Protein AF-0000000079481012 (afdb_homodimer)

Secondary structure (DSSP, 8-state):
---HHHHHHHHHHHHHHHHHHHHHHHTS-SS---TT-HHHHHHHHHH-S---SSS-HHHHHHHHHHH--TT--EEEES-TT-SHHHHHHHTT---EEEEES-HHHHHHHHHH-TTSEEEE--GGG-TT-TTT--EEEEEEESTGGGGGTT-S-SSS--HHHHHHHHHHHHHHHHHEEEEEEEEEEESS-HHHHHHHH--TT--EEEEEEEES-B--EEEEEEEEPP-/---HHHHHHHHHHHHHHHHHHHHHHHTS-SS---TT-HHHHHHHHHH-S---SSS-HHHHHHHHHHH--TT--EEEES-TT-SHHHHHHHTT---EEEEES-HHHHHHHHHH-TTSEEEE--GGG-TT-TTT--EEEEEEESTGGGGGTT-S-SSS--HHHHHHHHHHHHHHHHHEEEEEEEEEEESS-HHHHHHHH--TT--EEEEEEEES-B--EEEEEEEEPP-

pLDDT: mean 77.22, std 23.68, range [18.91, 98.88]

InterPro domains:
  IPR025714 Methyltransferase domain [PF13847] (70-188)
  IPR029063 S-adenosyl-L-methionine-dependent methyltransferase superfamily [G3DSA:3.40.50.150] (32-226)
  IPR029063 S-adenosyl-L-methionine-dependent methyltransferase superfamily [SSF53335] (35-202)
  IPR051419 Lysine/N-terminal Methyltransferase Superfamily [PTHR12176] (33-221)

Structure (mmCIF, N/CA/C/O backbone):
data_AF-0000000079481012-model_v1
#
loop_
_entity.id
_entity.type
_entity.pdbx_description
1 polymer 'Methyltransferase domain-containing protein'
#
loop_
_atom_site.group_PDB
_atom_site.id
_atom_site.type_symbol
_atom_site.label_atom_id
_atom_site.label_alt_id
_atom_site.label_comp_id
_atom_site.label_asym_id
_atom_site.label_entity_id
_atom_site.label_seq_id
_atom_site.pdbx_PDB_ins_code
_atom_site.Cartn_x
_atom_site.Cartn_y
_atom_site.Cartn_z
_atom_site.occupancy
_atom_site.B_iso_or_equiv
_atom_site.auth_seq_id
_atom_site.auth_comp_id
_atom_site.auth_asym_id
_atom_site.auth_atom_id
_atom_site.pdbx_PDB_model_num
ATOM 1 N N . MET A 1 1 ? -13.227 -2.027 16.203 1 18.91 1 MET A N 1
ATOM 2 C CA . MET A 1 1 ? -13.031 -3.391 15.719 1 18.91 1 MET A CA 1
ATOM 3 C C . MET A 1 1 ? -13.102 -3.438 14.195 1 18.91 1 MET A C 1
ATOM 5 O O . MET A 1 1 ? -14.164 -3.211 13.609 1 18.91 1 MET A O 1
ATOM 9 N N . LEU A 1 2 ? -12.016 -2.988 13.5 1 26.09 2 LEU A N 1
ATOM 10 C CA . LEU A 1 2 ? -12 -2.842 12.055 1 26.09 2 LEU A CA 1
ATOM 11 C C . LEU A 1 2 ? -12.438 -4.133 11.367 1 26.09 2 LEU A C 1
ATOM 13 O O . LEU A 1 2 ? -11.797 -5.176 11.539 1 26.09 2 LEU A O 1
ATOM 17 N N . THR A 1 3 ? -13.773 -4.211 11.094 1 27.28 3 THR A N 1
ATOM 18 C CA . THR A 1 3 ? -14.414 -5.43 10.609 1 27.28 3 THR A CA 1
ATOM 19 C C . THR A 1 3 ? -13.844 -5.84 9.258 1 27.28 3 THR A C 1
ATOM 21 O O . THR A 1 3 ? -13.188 -5.039 8.586 1 27.28 3 THR A O 1
ATOM 24 N N . ALA A 1 4 ? -14.023 -7.125 8.898 1 27.42 4 ALA A N 1
ATOM 25 C CA . ALA A 1 4 ? -13.633 -7.797 7.664 1 27.42 4 ALA A CA 1
ATOM 26 C C . ALA A 1 4 ? -14.078 -7 6.441 1 27.42 4 ALA A C 1
ATOM 28 O O . ALA A 1 4 ? -13.336 -6.879 5.465 1 27.42 4 ALA A O 1
ATOM 29 N N . ALA A 1 5 ? -15.203 -6.391 6.555 1 30.66 5 ALA A N 1
ATOM 30 C CA . ALA A 1 5 ? -15.812 -5.594 5.492 1 30.66 5 ALA A CA 1
ATOM 31 C C . ALA A 1 5 ? -15.023 -4.305 5.258 1 30.66 5 ALA A C 1
ATOM 33 O O . ALA A 1 5 ? -14.797 -3.908 4.109 1 30.66 5 ALA A O 1
ATOM 34 N N . THR A 1 6 ? -14.57 -3.678 6.395 1 31.38 6 THR A N 1
ATOM 35 C CA . THR A 1 6 ? -13.797 -2.447 6.273 1 31.38 6 THR A CA 1
ATOM 36 C C . THR A 1 6 ? -12.422 -2.73 5.676 1 31.38 6 THR A C 1
ATOM 38 O O . THR A 1 6 ? -11.898 -1.925 4.902 1 31.38 6 THR A O 1
ATOM 41 N N . LEU A 1 7 ? -11.906 -3.953 5.848 1 30.2 7 LEU A N 1
ATOM 42 C CA . LEU A 1 7 ? -10.617 -4.352 5.293 1 30.2 7 LEU A CA 1
ATOM 43 C C . LEU A 1 7 ? -10.742 -4.688 3.809 1 30.2 7 LEU A C 1
ATOM 45 O O . LEU A 1 7 ? -9.867 -4.34 3.014 1 30.2 7 LEU A O 1
ATOM 49 N N . TYR A 1 8 ? -11.82 -5.348 3.416 1 32.09 8 TYR A N 1
ATOM 50 C CA . TYR A 1 8 ? -12.148 -5.625 2.021 1 32.09 8 TYR A CA 1
ATOM 51 C C . TYR A 1 8 ? -12.469 -4.336 1.271 1 32.09 8 TYR A C 1
ATOM 53 O O . TYR A 1 8 ? -12.008 -4.137 0.146 1 32.09 8 TYR A O 1
ATOM 61 N N . GLU A 1 9 ? -13.273 -3.449 1.842 1 33.16 9 GLU A N 1
ATOM 62 C CA . GLU A 1 9 ? -13.523 -2.137 1.255 1 33.16 9 GLU A CA 1
ATOM 63 C C . GLU A 1 9 ? -12.234 -1.315 1.173 1 33.16 9 GLU A C 1
ATOM 65 O O . GLU A 1 9 ? -12 -0.622 0.182 1 33.16 9 GLU A O 1
ATOM 70 N N . ALA A 1 10 ? -11.352 -1.478 2.156 1 32.38 10 ALA A N 1
ATOM 71 C CA . ALA A 1 10 ? -10.039 -0.829 2.107 1 32.38 10 ALA A CA 1
ATOM 72 C C . ALA A 1 10 ? -9.141 -1.49 1.068 1 32.38 10 ALA A C 1
ATOM 74 O O . ALA A 1 10 ? -8.375 -0.812 0.38 1 32.38 10 ALA A O 1
ATOM 75 N N . HIS A 1 11 ? -9.273 -2.764 0.851 1 35.66 11 HIS A N 1
ATOM 76 C CA . HIS A 1 11 ? -8.625 -3.518 -0.218 1 35.66 11 HIS A CA 1
ATOM 77 C C . HIS A 1 11 ? -9.195 -3.133 -1.582 1 35.66 11 HIS A C 1
ATOM 79 O O . HIS A 1 11 ? -8.438 -2.934 -2.535 1 35.66 11 HIS A O 1
ATOM 85 N N . LEU A 1 12 ? -10.453 -3.223 -1.725 1 36.22 12 LEU A N 1
ATOM 86 C CA . LEU A 1 12 ? -11.133 -2.758 -2.932 1 36.22 12 LEU A CA 1
ATOM 87 C C . LEU A 1 12 ? -10.938 -1.258 -3.119 1 36.22 12 LEU A C 1
ATOM 89 O O . LEU A 1 12 ? -10.766 -0.786 -4.246 1 36.22 12 LEU A O 1
ATOM 93 N N . ILE A 1 13 ? -11.125 -0.452 -2.051 1 35 13 ILE A N 1
ATOM 94 C CA . ILE A 1 13 ? -10.805 0.97 -2.104 1 35 13 ILE A CA 1
ATOM 95 C C . ILE A 1 13 ? -9.312 1.156 -2.342 1 35 13 ILE A C 1
ATOM 97 O O . ILE A 1 13 ? -8.898 2.014 -3.131 1 35 13 ILE A O 1
ATOM 101 N N . PHE A 1 14 ? -8.461 0.339 -1.736 1 32.94 14 PHE A N 1
ATOM 102 C CA . PHE A 1 14 ? -7.062 0.333 -2.139 1 32.94 14 PHE A CA 1
ATOM 103 C C . PHE A 1 14 ? -6.914 -0.161 -3.574 1 32.94 14 PHE A C 1
ATOM 105 O O . PHE A 1 14 ? -6.105 0.369 -4.336 1 32.94 14 PHE A O 1
ATOM 112 N N . TYR A 1 15 ? -7.645 -1.199 -3.924 1 35.25 15 TYR A N 1
ATOM 113 C CA . TYR A 1 15 ? -7.75 -1.538 -5.34 1 35.25 15 TYR A CA 1
ATOM 114 C C . TYR A 1 15 ? -8.453 -0.429 -6.117 1 35.25 15 TYR A C 1
ATOM 116 O O . TYR A 1 15 ? -8.008 -0.047 -7.203 1 35.25 15 TYR A O 1
ATOM 124 N N . SER A 1 16 ? -9.711 -0.132 -5.742 1 33 16 SER A N 1
ATOM 125 C CA . SER A 1 16 ? -10.406 1.004 -6.336 1 33 16 SER A CA 1
ATOM 126 C C . SER A 1 16 ? -9.711 2.318 -6.004 1 33 16 SER A C 1
ATOM 128 O O . SER A 1 16 ? -9.516 3.164 -6.879 1 33 16 SER A O 1
ATOM 130 N N . ASP A 1 17 ? -9.508 2.672 -4.715 1 33.47 17 ASP A N 1
ATOM 131 C CA . ASP A 1 17 ? -8.789 3.869 -4.293 1 33.47 17 ASP A CA 1
ATOM 132 C C . ASP A 1 17 ? -7.32 3.799 -4.707 1 33.47 17 ASP A C 1
ATOM 134 O O . ASP A 1 17 ? -6.719 4.82 -5.047 1 33.47 17 ASP A O 1
ATOM 138 N N . ARG A 1 18 ? -6.676 2.662 -4.754 1 32.84 18 ARG A N 1
ATOM 139 C CA . ARG A 1 18 ? -5.434 2.512 -5.508 1 32.84 18 ARG A CA 1
ATOM 140 C C . ARG A 1 18 ? -5.676 2.68 -7.004 1 32.84 18 ARG A C 1
ATOM 142 O O . ARG A 1 18 ? -4.867 3.295 -7.703 1 32.84 18 ARG A O 1
ATOM 149 N N . THR A 1 19 ? -6.695 2.047 -7.453 1 32.88 19 THR A N 1
ATOM 150 C CA . THR A 1 19 ? -7.098 2.379 -8.82 1 32.88 19 THR A CA 1
ATOM 151 C C . THR A 1 19 ? -7.488 3.85 -8.922 1 32.88 19 THR A C 1
ATOM 153 O O . THR A 1 19 ? -7.129 4.527 -9.883 1 32.88 19 THR A O 1
ATOM 156 N N . GLU A 1 20 ? -8.375 4.312 -8.148 1 32.5 20 GLU A N 1
ATOM 157 C CA . GLU A 1 20 ? -8.672 5.738 -8.141 1 32.5 20 GLU A CA 1
ATOM 158 C C . GLU A 1 20 ? -7.469 6.551 -7.676 1 32.5 20 GLU A C 1
ATOM 160 O O . GLU A 1 20 ? -7.156 7.598 -8.258 1 32.5 20 GLU A O 1
ATOM 165 N N . THR A 1 21 ? -6.879 6.27 -6.605 1 32.31 21 THR A N 1
ATOM 166 C CA . THR A 1 21 ? -5.668 6.988 -6.223 1 32.31 21 THR A CA 1
ATOM 167 C C . THR A 1 21 ? -4.535 6.699 -7.203 1 32.31 21 THR A C 1
ATOM 169 O O . THR A 1 21 ? -3.811 7.609 -7.609 1 32.31 21 THR A O 1
ATOM 172 N N . MET A 1 22 ? -4.352 5.504 -7.629 1 30.91 22 MET A N 1
ATOM 173 C CA . MET A 1 22 ? -3.387 5.227 -8.688 1 30.91 22 MET A CA 1
ATOM 174 C C . MET A 1 22 ? -3.859 5.797 -10.016 1 30.91 22 MET A C 1
ATOM 176 O O . MET A 1 22 ? -3.049 6.273 -10.812 1 30.91 22 MET A O 1
ATOM 180 N N . GLU A 1 23 ? -5.082 5.609 -10.422 1 32.38 23 GLU A N 1
ATOM 181 C CA . GLU A 1 23 ? -5.617 6.285 -11.602 1 32.38 23 GLU A CA 1
ATOM 182 C C . GLU A 1 23 ? -5.477 7.797 -11.477 1 32.38 23 GLU A C 1
ATOM 184 O O . GLU A 1 23 ? -5.164 8.477 -12.453 1 32.38 23 GLU A O 1
ATOM 189 N N . ARG A 1 24 ? -5.918 8.367 -10.477 1 32 24 ARG A N 1
ATOM 190 C CA . ARG A 1 24 ? -5.836 9.82 -10.352 1 32 24 ARG A CA 1
ATOM 191 C C . ARG A 1 24 ? -4.387 10.289 -10.375 1 32 24 ARG A C 1
ATOM 193 O O . ARG A 1 24 ? -4.105 11.422 -10.773 1 32 24 ARG A O 1
ATOM 200 N N . LEU A 1 25 ? -3.553 9.484 -9.797 1 32.09 25 LEU A N 1
ATOM 201 C CA . LEU A 1 25 ? -2.184 9.969 -9.961 1 32.09 25 LEU A CA 1
ATOM 202 C C . LEU A 1 25 ? -1.673 9.703 -11.367 1 32.09 25 LEU A C 1
ATOM 204 O O . LEU A 1 25 ? -0.804 10.422 -11.867 1 32.09 25 LEU A O 1
ATOM 208 N N . SER A 1 26 ? -2.061 8.484 -11.984 1 30.61 26 SER A N 1
ATOM 209 C CA . SER A 1 26 ? -1.574 8.242 -13.336 1 30.61 26 SER A CA 1
ATOM 210 C C . SER A 1 26 ? -2.221 9.195 -14.336 1 30.61 26 SER A C 1
ATOM 212 O O . SER A 1 26 ? -1.903 9.164 -15.523 1 30.61 26 SER A O 1
ATOM 214 N N . THR A 1 27 ? -3.336 9.578 -14.07 1 30.16 27 THR A N 1
ATOM 215 C CA . THR A 1 27 ? -3.859 10.398 -15.156 1 30.16 27 THR A CA 1
ATOM 216 C C . THR A 1 27 ? -2.877 11.508 -15.516 1 30.16 27 THR A C 1
ATOM 218 O O . THR A 1 27 ? -3.139 12.305 -16.422 1 30.16 27 THR A O 1
ATOM 221 N N . LEU A 1 28 ? -2.129 11.977 -14.57 1 29.55 28 LEU A N 1
ATOM 222 C CA . LEU A 1 28 ? -1.438 13.07 -15.234 1 29.55 28 LEU A CA 1
ATOM 223 C C . LEU A 1 28 ? -0.423 12.547 -16.234 1 29.55 28 LEU A C 1
ATOM 225 O O . LEU A 1 28 ? 0.259 11.555 -15.984 1 29.55 28 LEU A O 1
ATOM 229 N N . PRO A 1 29 ? -0.413 12.828 -17.516 1 29.55 29 PRO A N 1
ATOM 230 C CA . PRO A 1 29 ? 0.528 12.555 -18.609 1 29.55 29 PRO A CA 1
ATOM 231 C C . PRO A 1 29 ? 1.938 12.25 -18.109 1 29.55 29 PRO A C 1
ATOM 233 O O . PRO A 1 29 ? 2.258 12.523 -16.953 1 29.55 29 PRO A O 1
ATOM 236 N N . GLY A 1 30 ? 3.066 11.875 -19.141 1 33.03 30 GLY A N 1
ATOM 237 C CA . GLY A 1 30 ? 4.496 11.688 -19.344 1 33.03 30 GLY A CA 1
ATOM 238 C C . GLY A 1 30 ? 5.348 12.43 -18.328 1 33.03 30 GLY A C 1
ATOM 239 O O . GLY A 1 30 ? 6.574 12.43 -18.438 1 33.03 30 GLY A O 1
ATOM 240 N N . HIS A 1 31 ? 5.059 13.602 -17.922 1 33.72 31 HIS A N 1
ATOM 241 C CA . HIS A 1 31 ? 6.023 14.523 -17.328 1 33.72 31 HIS A CA 1
ATOM 242 C C . HIS A 1 31 ? 6.477 14.039 -15.961 1 33.72 31 HIS A C 1
ATOM 244 O O . HIS A 1 31 ? 5.707 13.398 -15.242 1 33.72 31 HIS A O 1
ATOM 250 N N . ASN A 1 32 ? 7.816 13.859 -15.75 1 36.75 32 ASN A N 1
ATOM 251 C CA . ASN A 1 32 ? 8.57 13.852 -14.5 1 36.75 32 ASN A CA 1
ATOM 252 C C . ASN A 1 32 ? 7.762 14.469 -13.359 1 36.75 32 ASN A C 1
ATOM 254 O O . ASN A 1 32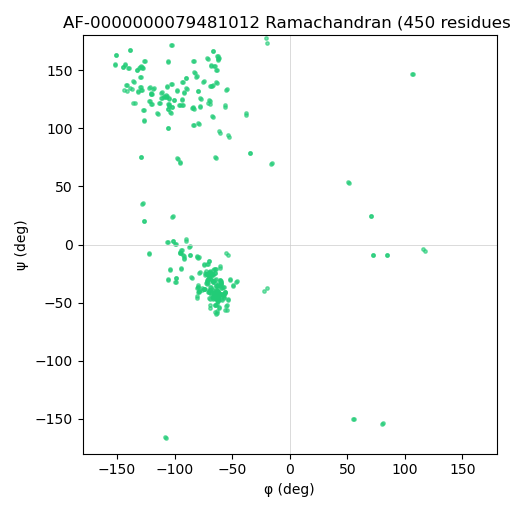 ? 7.465 15.664 -13.375 1 36.75 32 ASN A O 1
ATOM 258 N N . CYS A 1 33 ? 6.801 13.891 -12.93 1 42.78 33 CYS A N 1
ATOM 259 C CA . CYS A 1 33 ? 6 14.414 -11.836 1 42.78 33 CYS A CA 1
ATOM 260 C C . CYS A 1 33 ? 6.875 15.156 -10.828 1 42.78 33 CYS A C 1
ATOM 262 O O . CYS A 1 33 ? 7.695 14.547 -10.148 1 42.78 33 CYS A O 1
ATOM 264 N N . ASP A 1 34 ? 7.238 16.391 -11.18 1 48.41 34 ASP A N 1
ATOM 265 C CA . ASP A 1 34 ? 7.934 17.297 -10.273 1 48.41 34 ASP A CA 1
ATOM 266 C C . ASP A 1 34 ? 7.047 17.672 -9.086 1 48.41 34 ASP A C 1
ATOM 268 O O . ASP A 1 34 ? 6.473 18.766 -9.047 1 48.41 34 ASP A O 1
ATOM 2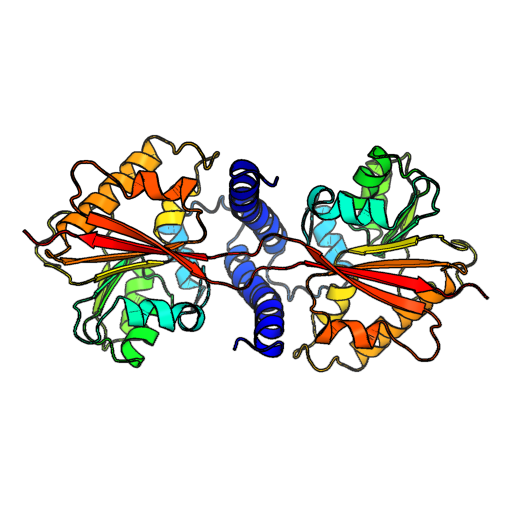72 N N . TYR A 1 35 ? 6.832 16.875 -8.148 1 50.09 35 TYR A N 1
ATOM 273 C CA . TYR A 1 35 ? 5.984 17.047 -6.973 1 50.09 35 TYR A CA 1
ATOM 274 C C . TYR A 1 35 ? 6.371 18.297 -6.203 1 50.09 35 TYR A C 1
ATOM 276 O O . TYR A 1 35 ? 5.617 18.766 -5.344 1 50.09 35 TYR A O 1
ATOM 284 N N . LEU A 1 36 ? 7.465 18.906 -6.617 1 50.53 36 LEU A N 1
ATOM 285 C CA . LEU A 1 36 ? 7.875 20.109 -5.91 1 50.53 36 LEU A CA 1
ATOM 286 C C . LEU A 1 36 ? 7.355 21.359 -6.621 1 50.53 36 LEU A C 1
ATOM 288 O O . LEU A 1 36 ? 7.426 22.469 -6.078 1 50.53 36 LEU A O 1
ATOM 292 N N . SER A 1 37 ? 6.793 20.938 -7.816 1 58.12 37 SER A N 1
ATOM 293 C CA . SER A 1 37 ? 6.383 22.062 -8.648 1 58.12 37 SER A CA 1
ATOM 294 C C . SER A 1 37 ? 4.93 22.438 -8.383 1 58.12 37 SER A C 1
ATOM 296 O O . SER A 1 37 ? 4.055 21.578 -8.336 1 58.12 37 SER A O 1
ATOM 298 N N . LYS A 1 38 ? 4.66 23.859 -8.141 1 69.56 38 LYS A N 1
ATOM 299 C CA . LYS A 1 38 ? 3.303 24.375 -8.047 1 69.56 38 LYS A CA 1
ATOM 300 C C . LYS A 1 38 ? 2.496 24.047 -9.297 1 69.56 38 LYS A C 1
ATOM 302 O O . LYS A 1 38 ? 1.312 23.719 -9.211 1 69.56 38 LYS A O 1
ATOM 307 N N . GLY A 1 39 ? 3.203 24.203 -10.43 1 54.97 39 GLY A N 1
ATOM 308 C CA . GLY A 1 39 ? 2.541 23.891 -11.688 1 54.97 39 GLY A CA 1
ATOM 309 C C . GLY A 1 39 ? 1.983 22.469 -11.727 1 54.97 39 GLY A C 1
ATOM 310 O O . GLY A 1 39 ? 0.867 22.266 -12.203 1 54.97 39 GLY A O 1
ATOM 311 N N . TYR A 1 40 ? 2.779 21.594 -11.195 1 55.28 40 TYR A N 1
ATOM 312 C CA . TYR A 1 40 ? 2.32 20.219 -11.133 1 55.28 40 TYR A CA 1
ATOM 313 C C . TYR A 1 40 ? 1.032 20.109 -10.328 1 55.28 40 TYR A C 1
ATOM 315 O O . TYR A 1 40 ? 0.061 19.484 -10.781 1 55.28 40 TYR A O 1
ATOM 323 N N . TRP A 1 41 ? 0.971 20.688 -9.234 1 58.38 41 TRP A N 1
ATOM 324 C CA . TRP A 1 41 ? -0.189 20.562 -8.359 1 58.38 41 TRP A CA 1
ATOM 325 C C . TRP A 1 41 ? -1.392 21.297 -8.938 1 58.38 41 TRP A C 1
ATOM 327 O O . TRP A 1 41 ? -2.521 20.812 -8.859 1 58.38 41 TRP A O 1
ATOM 337 N N . ASN A 1 42 ? -1.254 22.438 -9.484 1 62 42 ASN A N 1
ATOM 338 C CA . ASN A 1 42 ? -2.346 23.141 -10.141 1 62 42 ASN A CA 1
ATOM 339 C C . ASN A 1 42 ? -3.014 22.281 -11.203 1 62 42 ASN A C 1
ATOM 341 O O . ASN A 1 42 ? -4.242 22.188 -11.258 1 62 42 ASN A O 1
ATOM 345 N N . LEU A 1 43 ? -2.189 21.703 -11.984 1 52.91 43 LEU A N 1
ATOM 346 C CA . LEU A 1 43 ? -2.721 20.859 -13.039 1 52.91 43 LEU A CA 1
ATOM 347 C C . LEU A 1 43 ? -3.484 19.672 -12.453 1 52.91 43 LEU A C 1
ATOM 349 O O . LEU A 1 43 ? -4.551 19.297 -12.953 1 52.91 43 LEU A O 1
ATOM 353 N N . ARG A 1 44 ? -2.943 19.141 -11.5 1 53.5 44 ARG A N 1
ATOM 354 C CA . ARG A 1 44 ? -3.598 18.016 -10.852 1 53.5 44 ARG A CA 1
ATOM 355 C C . ARG A 1 44 ? -4.949 18.422 -10.273 1 53.5 44 ARG A C 1
ATOM 357 O O . ARG A 1 44 ? -5.934 17.688 -10.422 1 53.5 44 ARG A O 1
ATOM 364 N N . TYR A 1 45 ? -5.027 19.516 -9.656 1 57.62 45 TYR A N 1
ATOM 365 C CA . TYR A 1 45 ? -6.23 19.938 -8.945 1 57.62 45 TYR A CA 1
ATOM 366 C C . TYR A 1 45 ? -7.312 20.359 -9.922 1 57.62 45 TYR A C 1
ATOM 368 O O . TYR A 1 45 ? -8.5 20.344 -9.594 1 57.62 45 TYR A O 1
ATOM 376 N N . ILE A 1 46 ? -6.934 20.75 -11.07 1 50.81 46 ILE A N 1
ATOM 377 C CA . ILE A 1 46 ? -7.922 21.078 -12.094 1 50.81 46 ILE A CA 1
ATOM 378 C C . ILE A 1 46 ? -8.719 19.828 -12.469 1 50.81 46 ILE A C 1
ATOM 380 O O . ILE A 1 46 ? -9.93 19.891 -12.664 1 50.81 46 ILE A O 1
ATOM 384 N N . SER A 1 47 ? -8.086 18.797 -12.344 1 52.53 47 SER A N 1
ATOM 385 C CA . SER A 1 47 ? -8.711 17.594 -12.898 1 52.53 47 SER A CA 1
ATOM 386 C C . SER A 1 47 ? -9.258 16.703 -11.789 1 52.53 47 SER A C 1
ATOM 388 O O . SER A 1 47 ? -10.203 15.945 -12 1 52.53 47 SER A O 1
ATOM 390 N N . GLU A 1 48 ? -8.609 16.766 -10.688 1 47.16 48 GLU A N 1
ATOM 391 C CA . GLU A 1 48 ? -8.953 15.844 -9.609 1 47.16 48 GLU A CA 1
ATOM 392 C C . GLU A 1 48 ? -9.742 16.562 -8.516 1 47.16 48 GLU A C 1
ATOM 394 O O . GLU A 1 48 ? -9.312 17.594 -8.016 1 47.16 48 GLU A O 1
ATOM 399 N N . ASP A 1 49 ? -10.906 16.016 -8.211 1 50.84 49 ASP A N 1
ATOM 400 C CA . ASP A 1 49 ? -11.758 16.672 -7.223 1 50.84 49 ASP A CA 1
ATOM 401 C C . ASP A 1 49 ? -11.305 16.344 -5.801 1 50.84 49 ASP A C 1
ATOM 403 O O . ASP A 1 49 ? -11.336 17.203 -4.922 1 50.84 49 ASP A O 1
ATOM 407 N N . ASN A 1 50 ? -11.016 15.133 -5.566 1 48.38 50 ASN A N 1
ATOM 408 C CA . ASN A 1 50 ? -10.625 14.703 -4.227 1 48.38 50 ASN A CA 1
ATOM 409 C C . ASN A 1 50 ? -9.461 13.711 -4.277 1 48.38 50 ASN A C 1
ATOM 411 O O . ASN A 1 50 ? -9.383 12.891 -5.191 1 48.38 50 ASN A O 1
ATOM 415 N N . PHE A 1 51 ? -8.57 13.977 -3.424 1 47.53 51 PHE A N 1
ATOM 416 C CA . PHE A 1 51 ? -7.445 13.047 -3.35 1 47.53 51 PHE A CA 1
ATOM 417 C C . PHE A 1 51 ? -6.977 12.875 -1.91 1 47.53 51 PHE A C 1
ATOM 419 O O . PHE A 1 51 ? -6.934 13.844 -1.146 1 47.53 51 PHE A O 1
ATOM 426 N N . GLU A 1 52 ? -6.75 11.609 -1.387 1 43.56 52 GLU A N 1
ATOM 427 C CA . GLU A 1 52 ? -6.16 11.305 -0.087 1 43.56 52 GLU A CA 1
ATOM 428 C C . GLU A 1 52 ? -4.824 10.578 -0.242 1 43.56 52 GLU A C 1
ATOM 430 O O . GLU A 1 52 ? -4.762 9.516 -0.856 1 43.56 52 GLU A O 1
ATOM 435 N N . TRP A 1 53 ? -3.766 11.148 0.111 1 43.5 53 TRP A N 1
ATOM 436 C CA . TRP A 1 53 ? -2.434 10.555 0.084 1 43.5 53 TRP A CA 1
ATOM 437 C C . TRP A 1 53 ? -2.355 9.352 1.016 1 43.5 53 TRP A C 1
ATOM 439 O O . TRP A 1 53 ? -1.7 8.359 0.699 1 43.5 53 TRP A O 1
ATOM 449 N N . CYS A 1 54 ? -2.943 9.586 2.271 1 52.56 54 CYS A N 1
ATOM 450 C CA . CYS A 1 54 ? -2.969 8.555 3.309 1 52.56 54 CYS A CA 1
ATOM 451 C C . CYS A 1 54 ? -4.379 8.008 3.5 1 52.56 54 CYS A C 1
ATOM 453 O O . CYS A 1 54 ? -5.23 8.148 2.619 1 52.56 54 CYS A O 1
ATOM 455 N N . LYS A 1 55 ? -4.488 7.355 4.551 1 58.88 55 LYS A N 1
ATOM 456 C CA . LYS A 1 55 ? -5.828 6.918 4.938 1 58.88 55 LYS A CA 1
ATOM 457 C C . LYS A 1 55 ? -6.734 8.109 5.234 1 58.88 55 LYS A C 1
ATOM 459 O O . LYS A 1 55 ? -6.25 9.211 5.492 1 58.88 55 LYS A O 1
ATOM 464 N N . GLY A 1 56 ? -7.891 7.871 4.988 1 68.19 56 GLY A N 1
ATOM 465 C CA . GLY A 1 56 ? -8.867 8.898 5.324 1 68.19 56 GLY A CA 1
ATOM 466 C C . GLY A 1 56 ? -8.914 9.219 6.805 1 68.19 56 GLY A C 1
ATOM 467 O O . GLY A 1 56 ? -8.375 8.469 7.625 1 68.19 56 GLY A O 1
ATOM 468 N N . TYR A 1 57 ? -9.477 10.406 7.102 1 79.06 57 TYR A N 1
ATOM 469 C CA . TYR A 1 57 ? -9.609 10.977 8.438 1 79.06 57 TYR A CA 1
ATOM 470 C C . TYR A 1 57 ? -10.125 9.938 9.422 1 79.06 57 TYR A C 1
ATOM 472 O O . TYR A 1 57 ? -9.664 9.867 10.562 1 79.06 57 TYR A O 1
ATOM 480 N N . GLN A 1 58 ? -10.93 9.031 8.906 1 76.81 58 GLN A N 1
ATOM 481 C CA . GLN A 1 58 ? -11.578 8.086 9.812 1 76.81 58 GLN A CA 1
ATOM 482 C C . GLN A 1 58 ? -10.562 7.102 10.391 1 76.81 58 GLN A C 1
ATOM 484 O O . GLN A 1 58 ? -10.727 6.629 11.516 1 76.81 58 GLN A O 1
ATOM 489 N N . GLU A 1 59 ? -9.5 6.926 9.68 1 72.88 59 GLU A N 1
ATOM 490 C CA . GLU A 1 59 ? -8.531 5.93 10.109 1 72.88 59 GLU A CA 1
ATOM 491 C C . GLU A 1 59 ? -7.676 6.453 11.258 1 72.88 59 GLU A C 1
ATOM 493 O O . GLU A 1 59 ? -7.164 5.672 12.062 1 72.88 59 GLU A O 1
ATOM 498 N N . PHE A 1 60 ? -7.559 7.746 11.375 1 79.5 60 PHE A N 1
ATOM 499 C CA . PHE A 1 60 ? -6.727 8.25 12.461 1 79.5 60 PHE A CA 1
ATOM 500 C C . PHE A 1 60 ? -7.5 9.258 13.312 1 79.5 60 PHE A C 1
ATOM 502 O O . PHE A 1 60 ? -6.898 10.055 14.039 1 79.5 60 PHE A O 1
ATOM 509 N N . LYS A 1 61 ? -8.805 9.242 13.25 1 90 61 LYS A N 1
ATOM 510 C CA . LYS A 1 61 ? -9.656 10.109 14.055 1 90 61 LYS A CA 1
ATOM 511 C C . LYS A 1 61 ? -9.383 9.922 15.547 1 90 61 LYS A C 1
ATOM 513 O O . LYS A 1 61 ? -9.258 10.898 16.281 1 90 61 LYS A O 1
ATOM 518 N N . PRO A 1 62 ? -9.234 8.703 15.992 1 90.44 62 PRO A N 1
ATOM 519 C CA . PRO A 1 62 ? -8.961 8.547 17.422 1 90.44 62 PRO A CA 1
ATOM 520 C C . PRO A 1 62 ? -7.684 9.25 17.859 1 90.44 62 PRO A C 1
ATOM 522 O O . PRO A 1 62 ? -7.613 9.773 18.984 1 90.44 62 PRO A O 1
ATOM 525 N N . LEU A 1 63 ? -6.742 9.273 17 1 91.56 63 LEU A N 1
ATOM 526 C CA . LEU A 1 63 ? -5.488 9.945 17.312 1 91.56 63 LEU A CA 1
ATOM 527 C C . LEU A 1 63 ? -5.652 11.461 17.266 1 91.56 63 LEU A C 1
ATOM 529 O O . LEU A 1 63 ? -5.129 12.172 18.125 1 91.56 63 LEU A O 1
ATOM 533 N N . ILE A 1 64 ? -6.426 11.938 16.312 1 94.69 64 ILE A N 1
ATOM 534 C CA . ILE A 1 64 ? -6.699 13.367 16.234 1 94.69 64 ILE A CA 1
ATOM 535 C C . ILE A 1 64 ? -7.43 13.828 17.5 1 94.69 64 ILE A C 1
ATOM 537 O O . ILE A 1 64 ? -7.055 14.828 18.109 1 94.69 64 ILE A O 1
ATOM 541 N N . THR A 1 65 ? -8.398 13.094 17.906 1 95 65 THR A N 1
ATOM 542 C CA . THR A 1 65 ? -9.219 13.5 19.031 1 95 65 THR A CA 1
ATOM 543 C C . THR A 1 65 ? -8.422 13.43 20.328 1 95 65 THR A C 1
ATOM 545 O O . THR A 1 65 ? -8.742 14.125 21.297 1 95 65 THR A O 1
ATOM 548 N N . LYS A 1 66 ? -7.434 12.625 20.312 1 94.94 66 LYS A N 1
ATOM 549 C CA . LYS A 1 66 ? -6.559 12.508 21.484 1 94.94 66 LYS A CA 1
ATOM 550 C C . LYS A 1 66 ? -5.691 13.75 21.656 1 94.94 66 LYS A C 1
ATOM 552 O O . LYS A 1 66 ? -5.391 14.156 22.781 1 94.94 66 LYS A O 1
ATOM 557 N N . TYR A 1 67 ? -5.328 14.469 20.516 1 95.69 67 TYR A N 1
ATOM 558 C CA . TYR A 1 67 ? -4.285 15.484 20.625 1 95.69 67 TYR A CA 1
ATOM 559 C C . TYR A 1 67 ? -4.809 16.844 20.188 1 95.69 67 TYR A C 1
ATOM 561 O O . TYR A 1 67 ? -4.109 17.859 20.312 1 95.69 67 TYR A O 1
ATOM 569 N N . VAL A 1 68 ? -6.043 16.875 19.641 1 97.06 68 VAL A N 1
ATOM 570 C CA . VAL A 1 68 ? -6.629 18.125 19.172 1 97.06 68 VAL A CA 1
ATOM 571 C C . VAL A 1 68 ? -7.949 18.375 19.891 1 97.06 68 VAL A C 1
ATOM 573 O O . VAL A 1 68 ? -8.852 17.531 19.859 1 97.06 68 VAL A O 1
ATOM 576 N N . GLY A 1 69 ? -8.031 19.484 20.516 1 97.25 69 GLY A N 1
ATOM 577 C CA . GLY A 1 69 ? -9.273 19.875 21.156 1 97.25 69 GLY A CA 1
ATOM 578 C C . GLY A 1 69 ? -10.258 20.516 20.203 1 97.25 69 GLY A C 1
ATOM 579 O O . GLY A 1 69 ? -9.852 21.188 19.25 1 97.25 69 GLY A O 1
ATOM 580 N N . LYS A 1 70 ? -11.508 20.484 20.562 1 97.44 70 LYS A N 1
ATOM 581 C CA . LYS A 1 70 ? -12.555 21.016 19.703 1 97.44 70 LYS A CA 1
ATOM 582 C C . LYS A 1 70 ? -12.461 22.547 19.609 1 97.44 70 LYS A C 1
ATOM 584 O O . LYS A 1 70 ? -12.852 23.141 18.609 1 97.44 70 LYS A O 1
ATOM 589 N N . ASN A 1 71 ? -11.898 23.156 20.625 1 97.56 71 ASN A N 1
ATOM 590 C CA . ASN A 1 71 ? -11.82 24.609 20.656 1 97.56 71 ASN A CA 1
ATOM 591 C C . ASN A 1 71 ? -10.438 25.109 20.234 1 97.56 71 ASN A C 1
ATOM 593 O O . ASN A 1 71 ? -10.18 26.312 20.219 1 97.56 71 ASN A O 1
ATOM 597 N N . ASP A 1 72 ? -9.578 24.203 19.922 1 98.25 72 ASP A N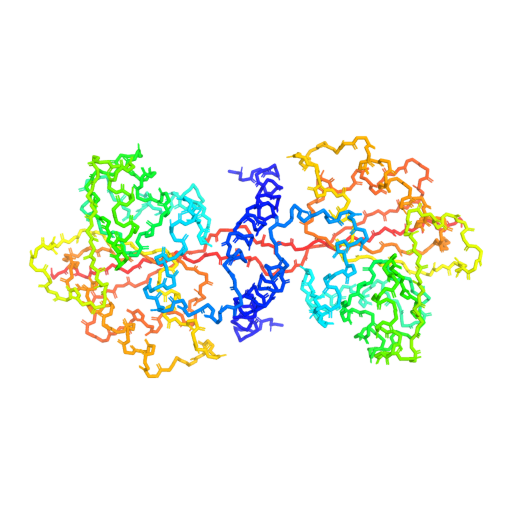 1
ATOM 598 C CA . ASP A 1 72 ? -8.242 24.578 19.484 1 98.25 72 ASP A CA 1
ATOM 599 C C . ASP A 1 72 ? -8.297 25.375 18.172 1 98.25 72 ASP A C 1
ATOM 601 O O . ASP A 1 72 ? -9.133 25.109 17.312 1 98.25 72 ASP A O 1
ATOM 605 N N . ARG A 1 73 ? -7.434 26.422 18.125 1 98.69 73 ARG A N 1
ATOM 606 C CA . ARG A 1 73 ? -7.152 27.047 16.828 1 98.69 73 ARG A CA 1
ATOM 607 C C . ARG A 1 73 ? -6.172 26.203 16.031 1 98.69 73 ARG A C 1
ATOM 609 O O . ARG A 1 73 ? -5.02 26.031 16.422 1 98.69 73 ARG A O 1
ATOM 616 N N . VAL A 1 74 ? -6.633 25.734 14.82 1 98.75 74 VAL A N 1
ATOM 617 C CA . VAL A 1 74 ? -5.898 24.703 14.086 1 98.75 74 VAL A CA 1
ATOM 618 C C . VAL A 1 74 ? -5.465 25.266 12.727 1 98.75 74 VAL A C 1
ATOM 620 O O . VAL A 1 74 ? -6.242 25.938 12.047 1 98.75 74 VAL A O 1
ATOM 623 N N . LEU A 1 75 ? -4.188 25.031 12.359 1 98.81 75 LEU A N 1
ATOM 624 C CA . LEU A 1 75 ? -3.67 25.297 11.023 1 98.81 75 LEU A CA 1
ATOM 625 C C . LEU A 1 75 ? -3.357 24 10.289 1 98.81 75 LEU A C 1
ATOM 627 O O . LEU A 1 75 ? -2.648 23.141 10.82 1 98.81 75 LEU A O 1
ATOM 631 N N . ILE A 1 76 ? -3.906 23.828 9.117 1 98.31 76 ILE A N 1
ATOM 632 C CA . ILE A 1 76 ? -3.584 22.672 8.281 1 98.31 76 ILE A CA 1
ATOM 633 C C . ILE A 1 76 ? -2.686 23.109 7.125 1 98.31 76 ILE A C 1
ATOM 635 O O . ILE A 1 76 ? -3.076 23.938 6.305 1 98.31 76 ILE A O 1
ATOM 639 N N . LEU A 1 77 ? -1.517 22.516 7.055 1 97.56 77 LEU A N 1
ATOM 640 C CA . LEU A 1 77 ? -0.533 22.844 6.023 1 97.56 77 LEU A CA 1
ATOM 641 C C . LEU A 1 77 ? -0.728 21.953 4.797 1 97.56 77 LEU A C 1
ATOM 643 O O . LEU A 1 77 ? -0.985 20.766 4.922 1 97.56 77 LEU A O 1
ATOM 647 N N . GLY A 1 78 ? -0.499 22.594 3.602 1 93.44 78 GLY A N 1
ATOM 648 C CA . GLY A 1 78 ? -0.631 21.797 2.391 1 93.44 78 GLY A CA 1
ATOM 649 C C . GLY A 1 78 ? -1.937 21.031 2.318 1 93.44 78 GLY A C 1
ATOM 650 O O . GLY A 1 78 ? -1.938 19.812 2.098 1 93.44 78 GLY A O 1
ATOM 651 N N . CYS A 1 79 ? -3 21.766 2.475 1 92.12 79 CYS A N 1
ATOM 652 C CA . CYS A 1 79 ? -4.293 21.109 2.639 1 92.12 79 CYS A CA 1
ATOM 653 C C . CYS A 1 79 ? -4.699 20.375 1.363 1 92.12 79 CYS A C 1
ATOM 655 O O . CYS A 1 79 ? -5.438 19.391 1.414 1 92.12 79 CYS A O 1
ATOM 657 N N . GLY A 1 80 ? -4.281 20.906 0.182 1 86.44 80 GLY A N 1
ATOM 658 C CA . GLY A 1 80 ? -4.723 20.297 -1.062 1 86.44 80 GLY A CA 1
ATOM 659 C C . GLY A 1 80 ? -6.234 20.188 -1.171 1 86.44 80 GLY A C 1
ATOM 660 O O . GLY A 1 80 ? -6.961 21.047 -0.688 1 86.44 80 GLY A O 1
ATOM 661 N N . ASN A 1 81 ? -6.605 19.141 -1.918 1 82.56 81 ASN A N 1
ATOM 662 C CA . ASN A 1 81 ? -8.039 18.875 -2.031 1 82.56 81 ASN A CA 1
ATOM 663 C C . ASN A 1 81 ? -8.477 17.734 -1.123 1 82.56 81 ASN A C 1
ATOM 665 O O . ASN A 1 81 ? -9.469 17.062 -1.405 1 82.56 81 ASN A O 1
ATOM 669 N N . SER A 1 82 ? -7.727 17.469 -0.046 1 82.75 82 SER A N 1
ATOM 670 C CA . SER A 1 82 ? -8.062 16.469 0.958 1 82.75 82 SER A CA 1
ATOM 671 C C . SER A 1 82 ? -9.328 16.844 1.716 1 82.75 82 SER A C 1
ATOM 673 O O . SER A 1 82 ? -9.602 18.031 1.927 1 82.75 82 SER A O 1
ATOM 675 N N . SER A 1 83 ? -9.992 15.844 2.219 1 86.88 83 SER A N 1
ATOM 676 C CA . SER A 1 83 ? -11.195 16.094 2.996 1 86.88 83 SER A CA 1
ATOM 677 C C . SER A 1 83 ? -10.875 16.266 4.477 1 86.88 83 SER A C 1
ATOM 679 O O . SER A 1 83 ? -11.773 16.484 5.293 1 86.88 83 SER A O 1
ATOM 681 N N . LEU A 1 84 ? -9.656 16.234 4.836 1 90.25 84 LEU A N 1
ATOM 682 C CA . LEU A 1 84 ? -9.258 16.25 6.238 1 90.25 84 LEU A CA 1
ATOM 683 C C . LEU A 1 84 ? -9.859 17.438 6.965 1 90.25 84 LEU A C 1
ATOM 685 O O . LEU A 1 84 ? -10.578 17.281 7.957 1 90.25 84 LEU A O 1
ATOM 689 N N . GLY A 1 85 ? -9.594 18.641 6.473 1 94.75 85 GLY A N 1
ATOM 690 C CA . GLY A 1 85 ? -10.109 19.844 7.113 1 94.75 85 GLY A CA 1
ATOM 691 C C . GLY A 1 85 ? -11.625 19.859 7.223 1 94.75 85 GLY A C 1
ATOM 692 O O . GLY A 1 85 ? -12.172 20.141 8.289 1 94.75 85 GLY A O 1
ATOM 693 N N . ALA A 1 86 ? -12.258 19.469 6.148 1 93.31 86 ALA A N 1
ATOM 694 C CA . ALA A 1 86 ? -13.719 19.5 6.105 1 93.31 86 ALA A CA 1
ATOM 695 C C . ALA A 1 86 ? -14.32 18.469 7.051 1 93.31 86 ALA A C 1
ATOM 697 O O . ALA A 1 86 ? -15.32 18.734 7.723 1 93.31 86 ALA A O 1
ATOM 698 N N . GLU A 1 87 ? -13.773 17.297 7.094 1 93.56 87 GLU A N 1
ATOM 699 C CA . GLU A 1 87 ? -14.281 16.266 7.98 1 93.56 87 GLU A CA 1
ATOM 700 C C . GLU A 1 87 ? -14.047 16.625 9.445 1 93.56 87 GLU A C 1
ATOM 702 O O . GLU A 1 87 ? -14.906 16.375 10.297 1 93.56 87 GLU A O 1
ATOM 707 N N . MET A 1 88 ? -12.93 17.203 9.734 1 95.62 88 MET A N 1
ATOM 708 C CA . MET A 1 88 ? -12.688 17.688 11.086 1 95.62 88 MET A CA 1
ATOM 709 C C . MET A 1 88 ? -13.703 18.766 11.461 1 95.62 88 MET A C 1
ATOM 711 O O . MET A 1 88 ? -14.258 18.734 12.562 1 95.62 88 MET A O 1
ATOM 715 N N . PHE A 1 89 ? -13.938 19.656 10.555 1 96.75 89 PHE A N 1
ATOM 716 C CA . PHE A 1 89 ? -14.898 20.719 10.781 1 96.75 89 PHE A CA 1
ATOM 717 C C . PHE A 1 89 ? -16.281 20.156 11.102 1 96.75 89 PHE A C 1
ATOM 719 O O . PHE A 1 89 ? -16.922 20.578 12.062 1 96.75 89 PHE A O 1
ATOM 726 N N . SER A 1 90 ? -16.625 19.156 10.359 1 95.25 90 SER A N 1
ATOM 727 C CA . SER A 1 90 ? -17.922 18.5 10.555 1 95.25 90 SER A CA 1
ATOM 728 C C . SER A 1 90 ? -17.984 17.781 11.898 1 95.25 90 SER A C 1
ATOM 730 O O . SER A 1 90 ? -19.047 17.625 12.477 1 95.25 90 SER A O 1
ATOM 732 N N . ASP A 1 91 ? -16.875 17.406 12.367 1 95.81 91 ASP A N 1
ATOM 733 C CA . ASP A 1 91 ? -16.797 16.688 13.633 1 95.81 91 ASP A CA 1
ATOM 734 C C . ASP A 1 91 ? -16.719 17.641 14.812 1 95.81 91 ASP A C 1
ATOM 736 O O . ASP A 1 91 ? -16.531 17.219 15.953 1 95.81 91 ASP A O 1
ATOM 740 N N . GLY A 1 92 ? -16.703 18.906 14.531 1 96.88 92 GLY A N 1
ATOM 741 C CA . GLY A 1 92 ? -16.859 19.859 15.617 1 96.88 92 GLY A CA 1
ATOM 742 C C . GLY A 1 92 ? -15.633 20.734 15.82 1 96.88 92 GLY A C 1
ATOM 743 O O . GLY A 1 92 ? -15.625 21.625 16.688 1 96.88 92 GLY A O 1
ATOM 744 N N . PHE A 1 93 ? -14.57 20.484 15.078 1 97.38 93 PHE A N 1
ATOM 745 C CA . PHE A 1 93 ? -13.422 21.391 15.102 1 97.38 93 PHE A CA 1
ATOM 746 C C . PHE A 1 93 ? -13.68 22.609 14.234 1 97.38 93 PHE A C 1
ATOM 748 O O . PHE A 1 93 ? -13.461 22.578 13.016 1 97.38 93 PHE A O 1
ATOM 755 N N . GLN A 1 94 ? -13.969 23.75 14.828 1 95.31 94 GLN A N 1
ATOM 756 C CA . GLN A 1 94 ? -14.555 24.828 14.031 1 95.31 94 GLN A CA 1
ATOM 757 C C . GLN A 1 94 ? -13.523 25.906 13.719 1 95.31 94 GLN A C 1
ATOM 759 O O . GLN A 1 94 ? -13.734 26.719 12.82 1 95.31 94 GLN A O 1
ATOM 764 N N . ASN A 1 95 ? -12.531 25.969 14.484 1 98.12 95 ASN A N 1
ATOM 765 C CA . ASN A 1 95 ? -11.516 27 14.281 1 98.12 95 ASN A CA 1
ATOM 766 C C . ASN A 1 95 ? -10.32 26.469 13.492 1 98.12 95 ASN A C 1
ATOM 768 O O . ASN A 1 95 ? -9.242 26.266 14.055 1 98.12 95 ASN A O 1
ATOM 772 N N . ILE A 1 96 ? -10.562 26.281 12.188 1 98.56 96 ILE A N 1
ATOM 773 C CA . ILE A 1 96 ? -9.555 25.688 11.328 1 98.56 96 ILE A CA 1
ATOM 774 C C . ILE A 1 96 ? -9.188 26.656 10.203 1 98.56 96 ILE A C 1
ATOM 776 O O . ILE A 1 96 ? -10.07 27.203 9.531 1 98.56 96 ILE A O 1
ATOM 780 N N . ILE A 1 97 ? -7.934 26.891 10.008 1 98.62 97 ILE A N 1
ATOM 781 C CA . ILE A 1 97 ? -7.391 27.594 8.844 1 98.62 97 ILE A CA 1
ATOM 782 C C . ILE A 1 97 ? -6.641 26.594 7.957 1 98.62 97 ILE A C 1
ATOM 784 O O . ILE A 1 97 ? -5.809 25.828 8.445 1 98.62 97 ILE A O 1
ATOM 788 N N . ASN A 1 98 ? -6.965 26.547 6.672 1 97.81 98 ASN A N 1
ATOM 789 C CA . ASN A 1 98 ? -6.293 25.703 5.688 1 97.81 98 ASN A CA 1
ATOM 790 C C . ASN A 1 98 ? -5.402 26.531 4.762 1 97.81 98 ASN A C 1
ATOM 792 O O . ASN A 1 98 ? -5.832 27.547 4.234 1 97.81 98 ASN A O 1
ATOM 796 N N . ILE A 1 99 ? -4.176 26.016 4.512 1 97.25 99 ILE A N 1
ATOM 797 C CA . ILE A 1 99 ? -3.342 26.75 3.57 1 97.25 99 ILE A CA 1
ATOM 798 C C . ILE A 1 99 ? -2.732 25.797 2.553 1 97.25 99 ILE A C 1
ATOM 800 O O . ILE A 1 99 ? -2.51 24.625 2.855 1 97.25 99 ILE A O 1
ATOM 804 N N . ASP A 1 100 ? -2.494 26.266 1.393 1 92.19 100 ASP A N 1
ATOM 805 C CA . ASP A 1 100 ? -1.768 25.625 0.295 1 92.19 100 ASP A CA 1
ATOM 806 C C . ASP A 1 100 ? -1.114 26.672 -0.604 1 92.19 100 ASP A C 1
ATOM 808 O O . ASP A 1 100 ? -1.564 27.828 -0.66 1 92.19 100 ASP A O 1
ATOM 812 N N . PHE A 1 101 ? -0.025 26.25 -1.307 1 90.5 101 PHE A N 1
ATOM 813 C CA . PHE A 1 101 ? 0.625 27.234 -2.166 1 90.5 101 PHE A CA 1
ATOM 814 C C . PHE A 1 101 ? -0.037 27.281 -3.537 1 90.5 101 PHE A C 1
ATOM 816 O O . PHE A 1 101 ? 0.243 28.172 -4.34 1 90.5 101 PHE A O 1
ATOM 823 N N . SER A 1 102 ? -0.911 26.375 -3.822 1 84.06 102 SER A N 1
ATOM 824 C CA . SER A 1 102 ? -1.639 26.359 -5.086 1 84.06 102 SER A CA 1
ATOM 825 C C . SER A 1 102 ? -2.859 27.266 -5.035 1 84.06 102 SER A C 1
ATOM 827 O O . SER A 1 102 ? -3.826 26.984 -4.324 1 84.06 102 SER A O 1
ATOM 829 N N . GLU A 1 103 ? -2.922 28.297 -5.848 1 86.56 103 GLU A N 1
ATOM 830 C CA . GLU A 1 103 ? -4.078 29.172 -5.922 1 86.56 103 GLU A CA 1
ATOM 831 C C . GLU A 1 103 ? -5.297 28.453 -6.48 1 86.56 103 GLU A C 1
ATOM 833 O O . GLU A 1 103 ? -6.43 28.734 -6.082 1 86.56 103 GLU A O 1
ATOM 838 N N . VAL A 1 104 ? -5.035 27.562 -7.32 1 80.88 104 VAL A N 1
ATOM 839 C CA . VAL A 1 104 ? -6.105 26.812 -7.965 1 80.88 104 VAL A CA 1
ATOM 840 C C . VAL A 1 104 ? -6.891 26.016 -6.914 1 80.88 104 VAL A C 1
ATOM 842 O O . VAL A 1 104 ? -8.117 26.094 -6.859 1 80.88 104 VAL A O 1
ATOM 845 N N . VAL A 1 105 ? -6.176 25.312 -6.027 1 86.56 105 VAL A N 1
ATOM 846 C CA . VAL A 1 105 ? -6.875 24.469 -5.062 1 86.56 105 VAL A CA 1
ATOM 847 C C . VAL A 1 105 ? -7.555 25.344 -4.016 1 86.56 105 VAL A C 1
ATOM 849 O O . VAL A 1 105 ? -8.641 25.016 -3.525 1 86.56 105 VAL A O 1
ATOM 852 N N . ILE A 1 106 ? -6.922 26.469 -3.703 1 91.94 106 ILE A N 1
ATOM 853 C CA . ILE A 1 106 ? -7.512 27.359 -2.711 1 91.94 106 ILE A CA 1
ATOM 854 C C . ILE A 1 106 ? -8.82 27.938 -3.246 1 91.94 106 ILE A C 1
ATOM 856 O O . ILE A 1 106 ? -9.82 27.984 -2.523 1 91.94 106 ILE A O 1
ATOM 860 N N . GLU A 1 107 ? -8.812 28.266 -4.449 1 89.25 107 GLU A N 1
ATOM 861 C CA . GLU A 1 107 ? -10.047 28.75 -5.055 1 89.25 107 GLU A CA 1
ATOM 862 C C . GLU A 1 107 ? -11.125 27.672 -5.07 1 89.25 107 GLU A C 1
ATOM 864 O O . GLU A 1 107 ? -12.273 27.938 -4.711 1 89.25 107 GLU A O 1
ATOM 869 N N . LYS A 1 108 ? -10.75 26.531 -5.43 1 86.94 108 LYS A N 1
ATOM 870 C CA . LYS A 1 108 ? -11.68 25.406 -5.512 1 86.94 108 LYS A CA 1
ATOM 871 C C . LYS A 1 108 ? -12.266 25.078 -4.145 1 86.94 108 LYS A C 1
ATOM 873 O O . LYS A 1 108 ? -13.484 24.906 -4.004 1 86.94 108 LYS A O 1
ATOM 878 N N . MET A 1 109 ? -11.414 25 -3.168 1 90.94 109 MET A N 1
ATOM 879 C CA . MET A 1 109 ? -11.859 24.594 -1.838 1 90.94 109 MET A CA 1
ATOM 880 C C . MET A 1 109 ? -12.68 25.688 -1.175 1 90.94 109 MET A C 1
ATOM 882 O O . MET A 1 109 ? -13.602 25.406 -0.415 1 90.94 109 MET A O 1
ATOM 886 N N . THR A 1 110 ? -12.406 26.938 -1.475 1 95.62 110 THR A N 1
ATOM 887 C CA . THR A 1 110 ? -13.188 28.062 -0.973 1 95.62 110 THR A CA 1
ATOM 888 C C . THR A 1 110 ? -14.625 28 -1.498 1 95.62 110 THR A C 1
ATOM 890 O O . THR A 1 110 ? -15.57 28.25 -0.755 1 95.62 110 THR A O 1
ATOM 893 N N . LYS A 1 111 ? -14.734 27.625 -2.713 1 93.5 111 LYS A N 1
ATOM 894 C CA . LYS A 1 111 ? -16.062 27.484 -3.311 1 93.5 111 LYS A CA 1
ATOM 895 C C . LYS A 1 111 ? -16.812 26.297 -2.723 1 93.5 111 LYS A C 1
ATOM 897 O O . LYS A 1 111 ? -18.016 26.391 -2.459 1 93.5 111 LYS A O 1
ATOM 902 N N . ARG A 1 112 ? -16.156 25.281 -2.5 1 91.81 112 ARG A N 1
ATOM 903 C CA . ARG A 1 112 ? -16.75 24.031 -2.039 1 91.81 112 ARG A CA 1
ATOM 904 C C . ARG A 1 112 ? -17.156 24.125 -0.572 1 91.81 112 ARG A C 1
ATOM 906 O O . ARG A 1 112 ? -18.188 23.578 -0.171 1 91.81 112 ARG A O 1
ATOM 913 N N . TYR A 1 113 ? -16.312 24.797 0.171 1 95.25 113 TYR A N 1
ATOM 914 C CA . TYR A 1 113 ? -16.547 24.953 1.602 1 95.25 113 TYR A CA 1
ATOM 915 C C . TYR A 1 113 ? -16.438 26.406 2.018 1 95.25 113 TYR A C 1
ATOM 917 O O . TYR A 1 113 ? -15.523 26.781 2.766 1 95.25 113 TYR A O 1
ATOM 925 N N . PRO A 1 114 ? -17.359 27.156 1.735 1 96.88 114 PRO A N 1
ATOM 926 C CA . PRO A 1 114 ? -17.266 28.609 1.958 1 96.88 114 PRO A CA 1
ATOM 927 C C . PRO A 1 114 ? -17.312 28.984 3.438 1 96.88 114 PRO A C 1
ATOM 929 O O . PRO A 1 114 ? -16.953 30.094 3.811 1 96.88 114 PRO A O 1
ATOM 932 N N . GLN A 1 115 ? -17.75 28.125 4.332 1 96.69 115 GLN A N 1
ATOM 933 C CA . GLN A 1 115 ? -17.844 28.406 5.758 1 96.69 115 GLN A CA 1
ATOM 934 C C . GLN A 1 115 ? -16.484 28.266 6.434 1 96.69 115 GLN A C 1
ATOM 936 O O . GLN A 1 115 ? -16.312 28.656 7.586 1 96.69 115 GLN A O 1
ATOM 941 N N . MET A 1 116 ? -15.531 27.719 5.746 1 97.75 116 MET A N 1
ATOM 942 C CA . MET A 1 116 ? -14.203 27.5 6.297 1 97.75 116 MET A CA 1
ATOM 943 C C . MET A 1 116 ? -13.219 28.547 5.793 1 97.75 116 MET A C 1
ATOM 945 O O . MET A 1 116 ? -13.562 29.359 4.938 1 97.75 116 MET A O 1
ATOM 949 N N . GLN A 1 117 ? -12.031 28.578 6.34 1 98.19 117 GLN A N 1
ATOM 950 C CA . GLN A 1 117 ? -11.016 29.562 5.98 1 98.19 117 GLN A CA 1
ATOM 951 C C . GLN A 1 117 ? -9.898 28.922 5.168 1 98.19 117 GLN A C 1
ATOM 953 O O . GLN A 1 117 ? -9.289 27.938 5.598 1 98.19 117 GLN A O 1
ATOM 958 N N . TRP A 1 118 ? -9.625 29.516 4.02 1 97.12 118 TRP A N 1
ATOM 959 C CA . TRP A 1 118 ? -8.617 29.031 3.084 1 97.12 118 TRP A CA 1
ATOM 960 C C . TRP A 1 118 ? -7.703 30.156 2.625 1 97.12 118 TRP A C 1
ATOM 962 O O . TRP A 1 118 ? -8.18 31.203 2.191 1 97.12 118 TRP A O 1
ATOM 972 N N . PHE A 1 119 ? -6.379 29.953 2.67 1 97.38 119 PHE A N 1
ATOM 973 C CA . PHE A 1 119 ? -5.434 30.969 2.232 1 97.38 119 PHE A CA 1
ATOM 974 C C . PHE A 1 119 ? -4.336 30.359 1.37 1 97.38 119 PHE A C 1
ATOM 976 O O . PHE A 1 119 ? -3.855 29.266 1.654 1 97.38 119 PHE A O 1
ATOM 983 N N . CYS A 1 120 ? -3.951 31.062 0.317 1 94.62 120 CYS A N 1
ATOM 984 C CA . CYS A 1 120 ? -2.824 30.656 -0.517 1 94.62 120 CYS A CA 1
ATOM 985 C C . CYS A 1 120 ? -1.505 31.125 0.092 1 94.62 120 CYS A C 1
ATOM 987 O O . CYS A 1 120 ? -1.182 32.312 0.06 1 94.62 120 CYS A O 1
ATOM 989 N N . LYS A 1 121 ? -0.769 30.234 0.713 1 95.81 121 LYS A N 1
ATOM 990 C CA . LYS A 1 121 ? 0.499 30.531 1.373 1 95.81 121 LYS A CA 1
ATOM 991 C C . LYS A 1 121 ? 1.479 29.375 1.232 1 95.81 121 LYS A C 1
ATOM 993 O O . LYS A 1 121 ? 1.069 28.219 1.127 1 95.81 121 LYS A O 1
ATOM 998 N N . ASP A 1 122 ? 2.762 29.703 1.265 1 94.31 122 ASP A N 1
ATOM 999 C CA . ASP A 1 122 ? 3.84 28.719 1.271 1 94.31 122 ASP A CA 1
ATOM 1000 C C . ASP A 1 122 ? 4.309 28.438 2.695 1 94.31 122 ASP A C 1
ATOM 1002 O O . ASP A 1 122 ? 4.793 29.328 3.389 1 94.31 122 ASP A O 1
ATOM 1006 N N . MET A 1 123 ? 4.18 27.125 3.074 1 96.12 123 MET A N 1
ATOM 1007 C CA . MET A 1 123 ? 4.508 26.734 4.441 1 96.12 123 MET A CA 1
ATOM 1008 C C . MET A 1 123 ? 5.969 27.047 4.762 1 96.12 123 MET A C 1
ATOM 1010 O O . MET A 1 123 ? 6.34 27.172 5.93 1 96.12 123 MET A O 1
ATOM 1014 N N . ARG A 1 124 ? 6.852 27.219 3.832 1 96.06 124 ARG A N 1
ATOM 1015 C CA . ARG A 1 124 ? 8.281 27.453 4.016 1 96.06 124 ARG A CA 1
ATOM 1016 C C . ARG A 1 124 ? 8.555 28.906 4.398 1 96.06 124 ARG A C 1
ATOM 1018 O O . ARG A 1 124 ? 9.672 29.25 4.805 1 96.06 124 ARG A O 1
ATOM 1025 N N . THR A 1 125 ? 7.539 29.734 4.277 1 96.38 125 THR A N 1
ATOM 1026 C CA . THR A 1 125 ? 7.805 31.156 4.438 1 96.38 125 THR A CA 1
ATOM 1027 C C . THR A 1 125 ? 6.855 31.781 5.461 1 96.38 125 THR A C 1
ATOM 1029 O O . THR A 1 125 ? 6.48 32.938 5.344 1 96.38 125 THR A O 1
ATOM 1032 N N . LEU A 1 126 ? 6.5 31.094 6.434 1 96.88 126 LEU A N 1
ATOM 1033 C CA . LEU A 1 126 ? 5.477 31.562 7.359 1 96.88 126 LEU A CA 1
ATOM 1034 C C . LEU A 1 126 ? 6.102 32 8.68 1 96.88 126 LEU A C 1
ATOM 1036 O O . LEU A 1 126 ? 5.387 32.375 9.617 1 96.88 126 LEU A O 1
ATOM 1040 N N . GLU A 1 127 ? 7.359 31.938 8.766 1 94.38 127 GLU A N 1
ATOM 1041 C CA . GLU A 1 127 ? 7.969 32.25 10.055 1 94.38 127 GLU A CA 1
ATOM 1042 C C . GLU A 1 127 ? 7.562 33.656 10.531 1 94.38 127 GLU A C 1
ATOM 1044 O O . GLU A 1 127 ? 7.785 34.656 9.836 1 94.38 127 GLU A O 1
ATOM 1049 N N . GLY A 1 128 ? 6.922 33.656 11.633 1 89.25 128 GLY A N 1
ATOM 1050 C CA . GLY A 1 128 ? 6.527 34.906 12.242 1 89.25 128 GLY A CA 1
ATOM 1051 C C . GLY A 1 128 ? 5.414 35.625 11.484 1 89.25 128 GLY A C 1
ATOM 1052 O O . GLY A 1 128 ? 5.289 36.844 11.555 1 89.25 128 GLY A O 1
ATOM 1053 N N . ASP A 1 129 ? 4.621 34.938 10.75 1 91.88 129 ASP A N 1
ATOM 1054 C CA . ASP A 1 129 ? 3.529 35.562 9.984 1 91.88 129 ASP A CA 1
ATOM 1055 C C . ASP A 1 129 ? 2.469 36.125 10.914 1 91.88 129 ASP A C 1
ATOM 1057 O O . ASP A 1 129 ? 1.674 35.406 11.5 1 91.88 129 ASP A O 1
ATOM 1061 N N . ALA A 1 130 ? 2.361 37.469 10.992 1 90.19 130 ALA A N 1
ATOM 1062 C CA . ALA A 1 130 ? 1.471 38.156 11.914 1 90.19 130 ALA A CA 1
ATOM 1063 C C . ALA A 1 130 ? 0.014 38.031 11.477 1 90.19 130 ALA A C 1
ATOM 1065 O O . ALA A 1 130 ? -0.893 38.031 12.312 1 90.19 130 ALA A O 1
ATOM 1066 N N . ASP A 1 131 ? -0.219 37.844 10.227 1 92 131 ASP A N 1
ATOM 1067 C CA . ASP A 1 131 ? -1.579 37.719 9.711 1 92 131 ASP A CA 1
ATOM 1068 C C . ASP A 1 131 ? -2.215 36.406 10.18 1 92 131 ASP A C 1
ATOM 1070 O O . ASP A 1 131 ? -3.41 36.375 10.477 1 92 131 ASP A O 1
ATOM 1074 N N . LEU A 1 132 ? -1.455 35.406 10.258 1 95 132 LEU A N 1
ATOM 1075 C CA . LEU A 1 132 ? -1.96 34.094 10.703 1 95 132 LEU A CA 1
ATOM 1076 C C . LEU A 1 132 ? -2.078 34.062 12.219 1 95 132 LEU A C 1
ATOM 1078 O O . LEU A 1 132 ? -3.037 33.5 12.758 1 95 132 LEU A O 1
ATOM 1082 N N . GLY A 1 133 ? -1.115 34.625 12.961 1 94.44 133 GLY A N 1
ATOM 1083 C CA . GLY A 1 133 ? -1.108 34.562 14.414 1 94.44 133 GLY A CA 1
ATOM 1084 C C . GLY A 1 133 ? -0.579 33.25 14.953 1 94.44 133 GLY A C 1
ATOM 1085 O O . GLY A 1 133 ? 0.304 32.625 14.352 1 94.44 133 GLY A O 1
ATOM 1086 N N . GLN A 1 134 ? -1.072 32.906 16.25 1 96.75 134 GLN A N 1
ATOM 1087 C CA . GLN A 1 134 ? -0.589 31.703 16.922 1 96.75 134 GLN A CA 1
ATOM 1088 C C . GLN A 1 134 ? -1.65 30.609 16.906 1 96.75 134 GLN A C 1
ATOM 1090 O O . GLN A 1 134 ? -2.848 30.891 16.844 1 96.75 134 GLN A O 1
ATOM 1095 N N . PHE A 1 135 ? -1.188 29.453 17.031 1 98.5 135 PHE A N 1
ATOM 1096 C CA . PHE A 1 135 ? -2.078 28.312 16.953 1 98.5 135 PHE A CA 1
ATOM 1097 C C . PHE A 1 135 ? -1.855 27.375 18.141 1 98.5 135 PHE A C 1
ATOM 1099 O O . PHE A 1 135 ? -0.756 27.312 18.703 1 98.5 135 PHE A O 1
ATOM 1106 N N . ASP A 1 136 ? -2.959 26.672 18.453 1 98.56 136 ASP A N 1
ATOM 1107 C CA . ASP A 1 136 ? -2.859 25.594 19.438 1 98.56 136 ASP A CA 1
ATOM 1108 C C . ASP A 1 136 ? -2.297 24.328 18.797 1 98.56 136 ASP A C 1
ATOM 1110 O O . ASP A 1 136 ? -1.557 23.578 19.438 1 98.56 136 ASP A O 1
ATOM 1114 N N . VAL A 1 137 ? -2.709 24.109 17.562 1 98.81 137 VAL A N 1
ATOM 1115 C CA . VAL A 1 137 ? -2.295 22.891 16.859 1 98.81 137 VAL A CA 1
ATOM 1116 C C . VAL A 1 137 ? -2.012 23.203 15.391 1 98.81 137 VAL A C 1
ATOM 1118 O O . VAL A 1 137 ? -2.762 23.953 14.758 1 98.81 137 VAL A O 1
ATOM 1121 N N . ILE A 1 138 ? -0.931 22.656 14.859 1 98.81 138 ILE A N 1
ATOM 1122 C CA . ILE A 1 138 ? -0.615 22.672 13.438 1 98.81 138 ILE A CA 1
ATOM 1123 C C . ILE A 1 138 ? -0.516 21.25 12.914 1 98.81 138 ILE A C 1
ATOM 1125 O O . ILE A 1 138 ? 0.173 20.406 13.5 1 98.81 138 ILE A O 1
ATOM 1129 N N . ILE A 1 139 ? -1.234 20.953 11.797 1 98.38 139 ILE A N 1
ATOM 1130 C CA . ILE A 1 139 ? -1.314 19.609 11.258 1 98.38 139 ILE A CA 1
ATOM 1131 C C . ILE A 1 139 ? -0.804 19.594 9.82 1 98.38 139 ILE A C 1
ATOM 1133 O O . ILE A 1 139 ? -1.118 20.484 9.031 1 98.38 139 ILE A O 1
ATOM 1137 N N . GLU A 1 140 ? 0.01 18.609 9.484 1 96.12 140 GLU A N 1
ATOM 1138 C CA . GLU A 1 140 ? 0.246 18.281 8.086 1 96.12 140 GLU A CA 1
ATOM 1139 C C . GLU A 1 140 ? 0.069 16.781 7.852 1 96.12 140 GLU A C 1
ATOM 1141 O O . GLU A 1 140 ? 0.32 15.969 8.742 1 96.12 140 GLU A O 1
ATOM 1146 N N . LYS A 1 141 ? -0.45 16.438 6.738 1 88.44 141 LYS A N 1
ATOM 1147 C CA . LYS A 1 141 ? -0.64 15.047 6.332 1 88.44 141 LYS A CA 1
ATOM 1148 C C . LYS A 1 141 ? -0.015 14.789 4.965 1 88.44 141 LYS A C 1
ATOM 1150 O O . LYS A 1 141 ? -0.559 15.203 3.938 1 88.44 141 LYS A O 1
ATOM 1155 N N . GLY A 1 142 ? 1.057 14.102 4.969 1 83.12 142 GLY A N 1
ATOM 1156 C CA . GLY A 1 142 ? 1.732 13.727 3.736 1 83.12 142 GLY A CA 1
ATOM 1157 C C . GLY A 1 142 ? 2.428 14.891 3.059 1 83.12 142 GLY A C 1
ATOM 1158 O O . GLY A 1 142 ? 3.176 14.703 2.096 1 83.12 142 GLY A O 1
ATOM 1159 N N . THR A 1 143 ? 2.213 16.109 3.52 1 86.31 143 THR A N 1
ATOM 1160 C CA . THR A 1 143 ? 2.721 17.312 2.877 1 86.31 143 THR A CA 1
ATOM 1161 C C . THR A 1 143 ? 4.242 17.375 2.955 1 86.31 143 THR A C 1
ATOM 1163 O O . THR A 1 143 ? 4.914 17.625 1.952 1 86.31 143 THR A O 1
ATOM 1166 N N . LEU A 1 144 ? 4.828 17.078 4.098 1 90.94 144 LEU A N 1
ATOM 1167 C CA . LEU A 1 144 ? 6.273 17.188 4.266 1 90.94 144 LEU A CA 1
ATOM 1168 C C . LEU A 1 144 ? 6.992 16.078 3.5 1 90.94 144 LEU A C 1
ATOM 1170 O O . LEU A 1 144 ? 8.156 16.234 3.129 1 90.94 144 LEU A O 1
ATOM 1174 N N . ASP A 1 145 ? 6.32 14.969 3.271 1 78.88 145 ASP A N 1
ATOM 1175 C CA . ASP A 1 145 ? 6.906 13.891 2.486 1 78.88 145 ASP A CA 1
ATOM 1176 C C . ASP A 1 145 ? 7.258 14.367 1.078 1 78.88 145 ASP A C 1
ATOM 1178 O O . ASP A 1 145 ? 8.219 13.875 0.474 1 78.88 145 ASP A O 1
ATOM 1182 N N . VAL A 1 146 ? 6.516 15.289 0.535 1 73.44 146 VAL A N 1
ATOM 1183 C CA . VAL A 1 146 ? 6.703 15.812 -0.814 1 73.44 146 VAL A CA 1
ATOM 1184 C C . VAL A 1 146 ? 8.078 16.453 -0.932 1 73.44 146 VAL A C 1
ATOM 1186 O O . VAL A 1 146 ? 8.719 16.375 -1.984 1 73.44 146 VAL A O 1
ATOM 1189 N N . LEU A 1 147 ? 8.617 17.016 0.149 1 81.5 147 LEU A N 1
ATOM 1190 C CA . LEU A 1 147 ? 9.906 17.688 0.126 1 81.5 147 LEU A CA 1
ATOM 1191 C C . LEU A 1 147 ? 11.039 16.703 -0.151 1 81.5 147 LEU A C 1
ATOM 1193 O O . LEU A 1 147 ? 12.117 17.109 -0.585 1 81.5 147 LEU A O 1
ATOM 1197 N N . PHE A 1 148 ? 10.734 15.477 0.12 1 74.5 148 PHE A N 1
ATOM 1198 C CA . PHE A 1 148 ? 11.797 14.484 0.067 1 74.5 148 PHE A CA 1
ATOM 1199 C C . PHE A 1 148 ? 11.734 13.688 -1.228 1 74.5 148 PHE A C 1
ATOM 1201 O O . PHE A 1 148 ? 12.562 12.805 -1.467 1 74.5 148 PHE A O 1
ATOM 1208 N N . VAL A 1 149 ? 10.883 13.961 -2.113 1 65.25 149 VAL A N 1
ATOM 1209 C CA . VAL A 1 149 ? 10.555 13.094 -3.24 1 65.25 149 VAL A CA 1
ATOM 1210 C C . VAL A 1 149 ? 11.734 13.055 -4.215 1 65.25 149 VAL A C 1
ATOM 1212 O O . VAL A 1 149 ? 11.922 12.062 -4.926 1 65.25 149 VAL A O 1
ATOM 1215 N N . LYS A 1 150 ? 12.57 14.016 -4.227 1 63.16 150 LYS A N 1
ATOM 1216 C CA . LYS A 1 150 ? 13.68 14.047 -5.168 1 63.16 150 LYS A CA 1
ATOM 1217 C C . LYS A 1 150 ? 14.938 13.422 -4.562 1 63.16 150 LYS A C 1
ATOM 1219 O O . LYS A 1 150 ? 15.953 13.273 -5.242 1 63.16 150 LYS A O 1
ATOM 1224 N N . ASP A 1 151 ? 14.836 13.156 -3.271 1 66.38 151 ASP A N 1
ATOM 1225 C CA . ASP A 1 151 ? 16 12.57 -2.621 1 66.38 151 ASP A CA 1
ATOM 1226 C C . ASP A 1 151 ? 16.156 11.094 -2.99 1 66.38 151 ASP A C 1
ATOM 1228 O O . ASP A 1 151 ? 15.164 10.375 -3.111 1 66.38 151 ASP A O 1
ATOM 1232 N N . LYS A 1 152 ? 17.312 10.562 -3.234 1 55.81 152 LYS A N 1
ATOM 1233 C CA . LYS A 1 152 ? 17.609 9.219 -3.721 1 55.81 152 LYS A CA 1
ATOM 1234 C C . LYS A 1 152 ? 17.672 8.219 -2.568 1 55.81 152 LYS A C 1
ATOM 1236 O O . LYS A 1 152 ? 17.469 7.023 -2.77 1 55.81 152 LYS A O 1
ATOM 1241 N N . SER A 1 153 ? 18.047 8.82 -1.454 1 60.88 153 SER A N 1
ATOM 1242 C CA . SER A 1 153 ? 18.219 7.969 -0.279 1 60.88 153 SER A CA 1
ATOM 1243 C C . SER A 1 153 ? 17.438 8.516 0.914 1 60.88 153 SER A C 1
ATOM 1245 O O . SER A 1 153 ? 17.453 9.719 1.17 1 60.88 153 SER A O 1
ATOM 1247 N N . PRO A 1 154 ? 16.703 7.609 1.588 1 60.72 154 PRO A N 1
ATOM 1248 C CA . PRO A 1 154 ? 16.016 8.07 2.793 1 60.72 154 PRO A CA 1
ATOM 1249 C C . PRO A 1 154 ? 16.969 8.375 3.945 1 60.72 154 PRO A C 1
ATOM 1251 O O . PRO A 1 154 ? 16.578 9.031 4.914 1 60.72 154 PRO A O 1
ATOM 1254 N N . TRP A 1 155 ? 18.125 7.941 3.824 1 66.81 155 TRP A N 1
ATOM 1255 C CA . TRP A 1 155 ? 19.062 8.062 4.934 1 66.81 155 TRP A CA 1
ATOM 1256 C C . TRP A 1 155 ? 19.641 9.469 4.996 1 66.81 155 TRP A C 1
ATOM 1258 O O . TRP A 1 155 ? 19.969 9.969 6.078 1 66.81 155 TRP A O 1
ATOM 1268 N N . GLU A 1 156 ? 19.859 10.031 3.764 1 77.75 156 GLU A N 1
ATOM 1269 C CA . GLU A 1 156 ? 20.438 11.375 3.744 1 77.75 156 GLU A CA 1
ATOM 1270 C C . GLU A 1 156 ? 19.703 12.273 2.752 1 77.75 156 GLU A C 1
ATOM 1272 O O . GLU A 1 156 ? 19.719 12.023 1.546 1 77.75 156 GLU A O 1
ATOM 1277 N N . ALA A 1 157 ? 19.203 13.312 3.275 1 80.62 157 ALA A N 1
ATOM 1278 C CA . ALA A 1 157 ? 18.5 14.289 2.447 1 80.62 157 ALA A CA 1
ATOM 1279 C C . ALA A 1 157 ? 19.469 15.242 1.771 1 80.62 157 ALA A C 1
ATOM 1281 O O . ALA A 1 157 ? 20.562 15.5 2.295 1 80.62 157 ALA A O 1
ATOM 1282 N N . SER A 1 158 ? 19.156 15.711 0.6 1 86.88 158 SER A N 1
ATOM 1283 C CA . SER A 1 158 ? 19.922 16.719 -0.106 1 86.88 158 SER A CA 1
ATOM 1284 C C . SER A 1 158 ? 19.953 18.031 0.67 1 86.88 158 SER A C 1
ATOM 1286 O O . SER A 1 158 ? 19.109 18.266 1.536 1 86.88 158 SER A O 1
ATOM 1288 N N . PRO A 1 159 ? 20.922 18.906 0.323 1 92.94 159 PRO A N 1
ATOM 1289 C CA . PRO A 1 159 ? 20.953 20.219 0.977 1 92.94 159 PRO A CA 1
ATOM 1290 C C . PRO A 1 159 ? 19.672 21.016 0.752 1 92.94 159 PRO A C 1
ATOM 1292 O O . PRO A 1 159 ? 19.203 21.703 1.666 1 92.94 159 PRO A O 1
ATOM 1295 N N . THR A 1 160 ? 19.156 20.891 -0.397 1 90.5 160 THR A N 1
ATOM 1296 C CA . THR A 1 160 ? 17.922 21.609 -0.698 1 90.5 160 THR A CA 1
ATOM 1297 C C . THR A 1 160 ? 16.781 21.094 0.163 1 90.5 160 THR A C 1
ATOM 1299 O O . THR A 1 160 ? 16.016 21.891 0.733 1 90.5 160 THR A O 1
ATOM 1302 N N . THR A 1 161 ? 16.656 19.797 0.253 1 88.88 161 THR A N 1
ATOM 1303 C CA . THR A 1 161 ? 15.609 19.203 1.073 1 88.88 161 THR A CA 1
ATOM 1304 C C . THR A 1 161 ? 15.781 19.594 2.539 1 88.88 161 THR A C 1
ATOM 1306 O O . THR A 1 161 ? 14.812 19.969 3.203 1 88.88 161 THR A O 1
ATOM 1309 N N . LYS A 1 162 ? 17 19.578 2.994 1 94.75 162 LYS A N 1
ATOM 1310 C CA . LYS A 1 162 ? 17.281 19.953 4.371 1 94.75 162 LYS A CA 1
ATOM 1311 C C . LYS A 1 162 ? 16.906 21.422 4.621 1 94.75 162 LYS A C 1
ATOM 1313 O O . LYS A 1 162 ? 16.328 21.75 5.66 1 94.75 162 LYS A O 1
ATOM 1318 N N . HIS A 1 163 ? 17.203 22.188 3.662 1 95.94 163 HIS A N 1
ATOM 1319 C CA . HIS A 1 163 ? 16.906 23.609 3.76 1 95.94 163 HIS A CA 1
ATOM 1320 C C . HIS A 1 163 ? 15.391 23.844 3.812 1 95.94 163 HIS A C 1
ATOM 1322 O O . HIS A 1 163 ? 14.898 24.547 4.699 1 95.94 163 HIS A O 1
ATOM 1328 N N . ASP A 1 164 ? 14.727 23.312 2.922 1 93.38 164 ASP A N 1
ATOM 1329 C CA . ASP A 1 164 ? 13.281 23.5 2.85 1 93.38 164 ASP A CA 1
ATOM 1330 C C . ASP A 1 164 ? 12.602 22.938 4.098 1 93.38 164 ASP A C 1
ATOM 1332 O O . ASP A 1 164 ? 11.656 23.547 4.613 1 93.38 164 ASP A O 1
ATOM 1336 N N . MET A 1 165 ? 13.047 21.812 4.551 1 95.88 165 MET A N 1
ATOM 1337 C CA . MET A 1 165 ? 12.477 21.219 5.762 1 95.88 165 MET A CA 1
ATOM 1338 C C . MET A 1 165 ? 12.742 22.109 6.973 1 95.88 165 MET A C 1
ATOM 1340 O O . MET A 1 165 ? 11.836 22.344 7.781 1 95.88 165 MET A O 1
ATOM 1344 N N . LYS A 1 166 ? 13.883 22.625 7.09 1 97.12 166 LYS A N 1
ATOM 1345 C CA . LYS A 1 166 ? 14.219 23.5 8.211 1 97.12 166 LYS A CA 1
ATOM 1346 C C . LYS A 1 166 ? 13.367 24.766 8.18 1 97.12 166 LYS A C 1
ATOM 1348 O O . LYS A 1 166 ? 12.836 25.188 9.211 1 97.12 166 LYS A O 1
ATOM 1353 N N . ARG A 1 167 ? 13.188 25.359 7.062 1 97.06 167 ARG A N 1
ATOM 1354 C CA . ARG A 1 167 ? 12.344 26.547 6.934 1 97.06 167 ARG A CA 1
ATOM 1355 C C . ARG A 1 167 ? 10.914 26.25 7.359 1 97.06 167 ARG A C 1
ATOM 1357 O O . ARG A 1 167 ? 10.273 27.062 8.031 1 97.06 167 ARG A O 1
ATOM 1364 N N . THR A 1 168 ? 10.461 25.125 6.941 1 97.88 168 THR A N 1
ATOM 1365 C CA . THR A 1 168 ? 9.094 24.734 7.262 1 97.88 168 THR A CA 1
ATOM 1366 C C . THR A 1 168 ? 8.93 24.5 8.766 1 97.88 168 THR A C 1
ATOM 1368 O O . THR A 1 168 ? 7.992 25.016 9.375 1 97.88 168 THR A O 1
ATOM 1371 N N . THR A 1 169 ? 9.844 23.766 9.391 1 97.94 169 THR A N 1
ATOM 1372 C CA . THR A 1 169 ? 9.719 23.484 10.82 1 97.94 169 THR A CA 1
ATOM 1373 C C . THR A 1 169 ? 9.961 24.75 11.641 1 97.94 169 THR A C 1
ATOM 1375 O O . THR A 1 169 ? 9.359 24.938 12.695 1 97.94 169 THR A O 1
ATOM 1378 N N . ASP A 1 170 ? 10.781 25.703 11.117 1 97.88 170 ASP A N 1
ATOM 1379 C CA . ASP A 1 170 ? 10.898 27.016 11.734 1 97.88 170 ASP A CA 1
ATOM 1380 C C . ASP A 1 170 ? 9.57 27.766 11.719 1 97.88 170 ASP A C 1
ATOM 1382 O O . ASP A 1 170 ? 9.18 28.375 12.719 1 97.88 170 ASP A O 1
ATOM 1386 N N . SER A 1 171 ? 8.953 27.734 10.57 1 97.94 171 SER A N 1
ATOM 1387 C CA . SER A 1 171 ? 7.633 28.344 10.445 1 97.94 171 SER A CA 1
ATOM 1388 C C . SER A 1 171 ? 6.648 27.75 11.445 1 97.94 171 SER A C 1
ATOM 1390 O O . SER A 1 171 ? 5.957 28.484 12.156 1 97.94 171 SER A O 1
ATOM 1392 N N . ILE A 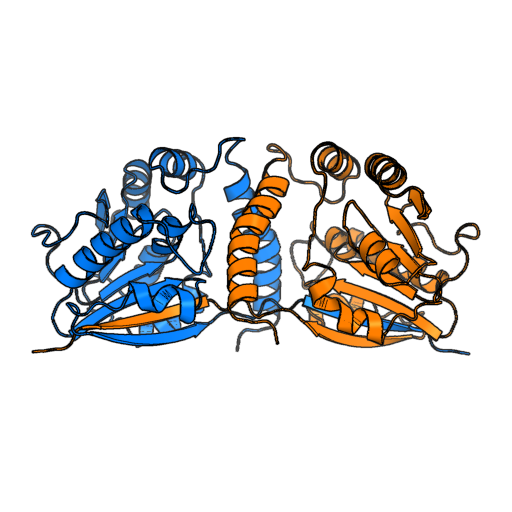1 172 ? 6.637 26.438 11.562 1 98.44 172 ILE A N 1
ATOM 1393 C CA . ILE A 1 172 ? 5.719 25.734 12.445 1 98.44 172 ILE A CA 1
ATOM 1394 C C . ILE A 1 172 ? 5.996 26.125 13.898 1 98.44 172 ILE A C 1
ATOM 1396 O O . ILE A 1 172 ? 5.078 26.5 14.633 1 98.44 172 ILE A O 1
ATOM 1400 N N . TYR A 1 173 ? 7.219 26.078 14.242 1 97.75 173 TYR A N 1
ATOM 1401 C CA . TYR A 1 173 ? 7.586 26.391 15.617 1 97.75 173 TYR A CA 1
ATOM 1402 C C . TYR A 1 173 ? 7.211 27.812 15.977 1 97.75 173 TYR A C 1
ATOM 1404 O O . TYR A 1 173 ? 6.691 28.078 17.062 1 97.75 173 TYR A O 1
ATOM 1412 N N . SER A 1 174 ? 7.441 28.719 15.102 1 97.38 174 SER A N 1
ATOM 1413 C CA . SER A 1 174 ? 7.191 30.141 15.359 1 97.38 174 SER A CA 1
ATOM 1414 C C . SER A 1 174 ? 5.699 30.422 15.5 1 97.38 174 SER A C 1
ATOM 1416 O O . SER A 1 174 ? 5.309 31.375 16.172 1 97.38 174 SER A O 1
ATOM 1418 N N . LEU A 1 175 ? 4.879 29.609 14.914 1 98.06 175 LEU A N 1
ATOM 1419 C CA . LEU A 1 175 ? 3.441 29.859 14.891 1 98.06 175 LEU A CA 1
ATOM 1420 C C . LEU A 1 175 ? 2.738 29.125 16.016 1 98.06 175 LEU A C 1
ATOM 1422 O O . LEU A 1 175 ? 1.543 29.312 16.25 1 98.06 175 LEU A O 1
ATOM 1426 N N . LEU A 1 176 ? 3.486 28.281 16.75 1 97.62 176 LEU A N 1
ATOM 1427 C CA . LEU A 1 176 ? 2.893 27.516 17.844 1 97.62 176 LEU A CA 1
ATOM 1428 C C . LEU A 1 176 ? 2.971 28.281 19.141 1 97.62 176 LEU A C 1
ATOM 1430 O O . LEU A 1 176 ? 4.02 28.844 19.484 1 97.62 176 LEU A O 1
ATOM 1434 N N . ARG A 1 177 ? 1.871 28.297 19.859 1 96.88 177 ARG A N 1
ATOM 1435 C CA . ARG A 1 177 ? 1.901 28.828 21.219 1 96.88 177 ARG A CA 1
ATOM 1436 C C . ARG A 1 177 ? 2.633 27.875 22.156 1 96.88 177 ARG A C 1
ATOM 1438 O O . ARG A 1 177 ? 2.793 26.703 21.859 1 96.88 177 ARG A O 1
ATOM 1445 N N . PRO A 1 178 ? 3.061 28.484 23.312 1 95.75 178 PRO A N 1
ATOM 1446 C CA . PRO A 1 178 ? 3.543 27.547 24.328 1 95.75 178 PRO A CA 1
ATOM 1447 C C . PRO A 1 178 ? 2.514 26.469 24.688 1 95.75 178 PRO A C 1
ATOM 1449 O O . PRO A 1 178 ? 1.329 26.781 24.844 1 95.75 178 PRO A O 1
ATOM 1452 N N . GLY A 1 179 ? 2.951 25.266 24.734 1 95.69 179 GLY A N 1
ATOM 1453 C CA . GLY A 1 179 ? 2.051 24.156 24.984 1 95.69 179 GLY A CA 1
ATOM 1454 C C . GLY A 1 179 ? 1.364 23.656 23.734 1 95.69 179 GLY A C 1
ATOM 1455 O O . GLY A 1 179 ? 0.671 22.625 23.766 1 95.69 179 GLY A O 1
ATOM 1456 N N . GLY A 1 180 ? 1.525 24.406 22.625 1 98.12 180 GLY A N 1
ATOM 1457 C CA . GLY A 1 180 ? 0.929 24 21.375 1 98.12 180 GLY A CA 1
ATOM 1458 C C . GLY A 1 180 ? 1.531 22.719 20.812 1 98.12 180 GLY A C 1
ATOM 1459 O O . GLY A 1 180 ? 2.58 22.266 21.281 1 98.12 180 GLY A O 1
ATOM 1460 N N . ARG A 1 181 ? 0.839 22.094 19.766 1 98.25 181 ARG A N 1
ATOM 1461 C CA . ARG A 1 181 ? 1.261 20.797 19.25 1 98.25 181 ARG A CA 1
ATOM 1462 C C . ARG A 1 181 ? 1.367 20.844 17.719 1 98.25 181 ARG A C 1
ATOM 1464 O O . ARG A 1 181 ? 0.526 21.438 17.047 1 98.25 181 ARG A O 1
ATOM 1471 N N . PHE A 1 182 ? 2.436 20.281 17.266 1 98.62 182 PHE A N 1
ATOM 1472 C CA . PHE A 1 182 ? 2.582 19.969 15.844 1 98.62 182 PHE A CA 1
ATOM 1473 C C . PHE A 1 182 ? 2.299 18.5 15.578 1 98.62 182 PHE A C 1
ATOM 1475 O O . PHE A 1 182 ? 2.924 17.625 16.172 1 98.62 182 PHE A O 1
ATOM 1482 N N . VAL A 1 183 ? 1.33 18.219 14.656 1 98.12 183 VAL A N 1
ATOM 1483 C CA . VAL A 1 183 ? 0.919 16.859 14.297 1 98.12 183 VAL A CA 1
ATOM 1484 C C . VAL A 1 183 ? 1.323 16.562 12.852 1 98.12 183 VAL A C 1
ATOM 1486 O O . VAL A 1 183 ? 0.931 17.281 11.93 1 98.12 183 VAL A O 1
ATOM 1489 N N . SER A 1 184 ? 2.098 15.547 12.703 1 96.25 184 SER A N 1
ATOM 1490 C CA . SER A 1 184 ? 2.535 15.102 11.383 1 96.25 184 SER A CA 1
ATOM 1491 C C . SER A 1 184 ? 2.09 13.672 11.109 1 96.25 184 SER A C 1
ATOM 1493 O O . SER A 1 184 ? 2.422 12.758 11.859 1 96.25 184 SER A O 1
ATOM 1495 N N . VAL A 1 185 ? 1.292 13.492 10.031 1 89.5 185 VAL A N 1
ATOM 1496 C CA . VAL A 1 185 ? 0.877 12.164 9.57 1 89.5 185 VAL A CA 1
ATOM 1497 C C . VAL A 1 185 ? 1.658 11.789 8.32 1 89.5 185 VAL A C 1
ATOM 1499 O O . VAL A 1 185 ? 1.588 12.484 7.301 1 89.5 185 VAL A O 1
ATOM 1502 N N . THR A 1 186 ? 2.408 10.68 8.453 1 80.69 186 THR A N 1
ATOM 1503 C CA . THR A 1 186 ? 3.342 10.352 7.383 1 80.69 186 THR A CA 1
ATOM 1504 C C . THR A 1 186 ? 3.551 8.836 7.293 1 80.69 186 THR A C 1
ATOM 1506 O O . THR A 1 186 ? 3.188 8.102 8.211 1 80.69 186 THR A O 1
ATOM 1509 N N . PHE A 1 187 ? 4.062 8.422 6.203 1 66.75 187 PHE A N 1
ATOM 1510 C CA . PHE A 1 187 ? 4.438 7.02 6.051 1 66.75 187 PHE A CA 1
ATOM 1511 C C . PHE A 1 187 ? 5.91 6.816 6.398 1 66.75 187 PHE A C 1
ATOM 1513 O O . PHE A 1 187 ? 6.395 5.684 6.414 1 66.75 187 PHE A O 1
ATOM 1520 N N . THR A 1 188 ? 6.59 7.918 6.676 1 71.56 188 THR A N 1
ATOM 1521 C CA . THR A 1 188 ? 8.023 7.84 6.918 1 71.56 188 THR A CA 1
ATOM 1522 C C . THR A 1 188 ? 8.312 7.363 8.336 1 71.56 188 THR A C 1
ATOM 1524 O O . THR A 1 188 ? 7.785 7.922 9.305 1 71.56 188 THR A O 1
ATOM 1527 N N . GLN A 1 189 ? 9.172 6.445 8.398 1 70.81 189 GLN A N 1
ATOM 1528 C CA . GLN A 1 189 ? 9.523 5.801 9.664 1 70.81 189 GLN A CA 1
ATOM 1529 C C . GLN A 1 189 ? 10.258 6.77 10.586 1 70.81 189 GLN A C 1
ATOM 1531 O O . GLN A 1 189 ? 10.961 7.668 10.117 1 70.81 189 GLN A O 1
ATOM 1536 N N . PRO A 1 190 ? 10.125 6.484 11.938 1 80.06 190 PRO A N 1
ATOM 1537 C CA . PRO A 1 190 ? 10.742 7.379 12.922 1 80.06 190 PRO A CA 1
ATOM 1538 C C . PRO A 1 190 ? 12.25 7.535 12.719 1 80.06 190 PRO A C 1
ATOM 1540 O O . PRO A 1 190 ? 12.781 8.641 12.836 1 80.06 190 PRO A O 1
ATOM 1543 N N . HIS A 1 191 ? 12.93 6.52 12.328 1 74.19 191 HIS A N 1
ATOM 1544 C CA . HIS A 1 191 ? 14.383 6.566 12.188 1 74.19 191 HIS A CA 1
ATOM 1545 C C . HIS A 1 191 ? 14.797 7.539 11.086 1 74.19 191 HIS A C 1
ATOM 1547 O O . HIS A 1 191 ? 15.891 8.109 11.133 1 74.19 191 HIS A O 1
ATOM 1553 N N . PHE A 1 192 ? 13.906 7.797 10.133 1 77.19 192 PHE A N 1
ATOM 1554 C CA . PHE A 1 192 ? 14.234 8.672 9.016 1 77.19 192 PHE A CA 1
ATOM 1555 C C . PHE A 1 192 ? 13.688 10.078 9.25 1 77.19 192 PHE A C 1
ATOM 1557 O O . PHE A 1 192 ? 14.25 11.055 8.75 1 77.19 192 PHE A O 1
ATOM 1564 N N . ARG A 1 193 ? 12.617 10.195 9.984 1 87.94 193 ARG A N 1
ATOM 1565 C CA . ARG A 1 193 ? 11.883 11.453 10.008 1 87.94 193 ARG A CA 1
ATOM 1566 C C . ARG A 1 193 ? 12.227 12.273 11.242 1 87.94 193 ARG A C 1
ATOM 1568 O O . ARG A 1 193 ? 12.328 13.5 11.172 1 87.94 193 ARG A O 1
ATOM 1575 N N . LEU A 1 194 ? 12.531 11.703 12.383 1 92 194 LEU A N 1
ATOM 1576 C CA . LEU A 1 194 ? 12.633 12.383 13.672 1 92 194 LEU A CA 1
ATOM 1577 C C . LEU A 1 194 ? 13.766 13.406 13.656 1 92 194 LEU A C 1
ATOM 1579 O O . LEU A 1 194 ? 13.633 14.484 14.25 1 92 194 LEU A O 1
ATOM 1583 N N . LYS A 1 195 ? 14.828 13.117 12.977 1 91.88 195 LYS A N 1
ATOM 1584 C CA . LYS A 1 195 ? 15.992 14 12.984 1 91.88 195 LYS A CA 1
ATOM 1585 C C . LYS A 1 195 ? 15.656 15.352 12.344 1 91.88 195 LYS A C 1
ATOM 1587 O O . LYS A 1 195 ? 16.328 16.344 12.609 1 91.88 195 LYS A O 1
ATOM 1592 N N . TYR A 1 196 ? 14.633 15.383 11.547 1 95.19 196 TYR A N 1
ATOM 1593 C CA . TYR A 1 196 ? 14.266 16.625 10.875 1 95.19 196 TYR A CA 1
ATOM 1594 C C . TYR A 1 196 ? 13.25 17.406 11.695 1 95.19 196 TYR A C 1
ATOM 1596 O O . TYR A 1 196 ? 12.953 18.562 11.383 1 95.19 196 TYR A O 1
ATOM 1604 N N . TYR A 1 197 ? 12.672 16.766 12.734 1 96.31 197 TYR A N 1
ATOM 1605 C CA . TYR A 1 197 ? 11.75 17.453 13.633 1 96.31 197 TYR A CA 1
ATOM 1606 C C . TYR A 1 197 ? 12.477 17.984 14.859 1 96.31 197 TYR A C 1
ATOM 1608 O O . TYR A 1 197 ? 11.953 18.828 15.586 1 96.31 197 TYR A O 1
ATOM 1616 N N . GLN A 1 198 ? 13.586 17.406 15.078 1 92.38 198 GLN A N 1
ATOM 1617 C CA . GLN A 1 198 ? 14.305 17.75 16.312 1 92.38 198 GLN A CA 1
ATOM 1618 C C . GLN A 1 198 ? 15.484 18.672 16.031 1 92.38 198 GLN A C 1
ATOM 1620 O O . GLN A 1 198 ? 16.422 18.281 15.328 1 92.38 198 GLN A O 1
ATOM 1625 N N . HIS A 1 199 ? 15.398 19.906 16.531 1 93.31 199 HIS A N 1
ATOM 1626 C CA . HIS A 1 199 ? 16.484 20.875 16.484 1 93.31 199 HIS A CA 1
ATOM 1627 C C . HIS A 1 199 ? 16.75 21.469 17.875 1 93.31 199 HIS A C 1
ATOM 1629 O O . HIS A 1 199 ? 15.844 21.531 18.703 1 93.31 199 HIS A O 1
ATOM 1635 N N . GLU A 1 200 ? 17.938 21.875 18.047 1 92.19 200 GLU A N 1
ATOM 1636 C CA . GLU A 1 200 ? 18.344 22.406 19.344 1 92.19 200 GLU A CA 1
ATOM 1637 C C . GLU A 1 200 ? 17.5 23.625 19.719 1 92.19 200 GLU A C 1
ATOM 1639 O O . GLU A 1 200 ? 17.219 23.828 20.906 1 92.19 200 GLU A O 1
ATOM 1644 N N . GLU A 1 201 ? 17.125 24.328 18.734 1 93.25 201 GLU A N 1
ATOM 1645 C CA . GLU A 1 201 ? 16.391 25.562 18.969 1 93.25 201 GLU A CA 1
ATOM 1646 C C . GLU A 1 201 ? 14.953 25.281 19.391 1 93.25 201 GLU A C 1
ATOM 1648 O O . GLU A 1 201 ? 14.273 26.172 19.922 1 93.25 201 GLU A O 1
ATOM 1653 N N . TYR A 1 202 ? 14.5 24.094 19.141 1 95.19 202 TYR A N 1
ATOM 1654 C CA . TYR A 1 202 ? 13.109 23.766 19.438 1 95.19 202 TYR A CA 1
ATOM 1655 C C . TYR A 1 202 ? 12.977 23.156 20.828 1 95.19 202 TYR A C 1
ATOM 1657 O O . TYR A 1 202 ? 13.539 22.109 21.109 1 95.19 202 TYR A O 1
ATOM 1665 N N . LYS A 1 203 ? 12.234 23.766 21.688 1 95.06 203 LYS A N 1
ATOM 1666 C CA . LYS A 1 203 ? 11.938 23.219 23.016 1 95.06 203 LYS A CA 1
ATOM 1667 C C . LYS A 1 203 ? 10.609 22.469 23.016 1 95.06 203 LYS A C 1
ATOM 1669 O O . LYS A 1 203 ? 9.625 22.922 23.609 1 95.06 203 LYS A O 1
ATOM 1674 N N . TRP A 1 204 ? 10.602 21.297 22.359 1 94.94 204 TRP A N 1
ATOM 1675 C CA . TRP A 1 204 ? 9.406 20.469 22.344 1 94.94 204 TRP A CA 1
ATOM 1676 C C . TRP A 1 204 ? 9.773 18.984 22.469 1 94.94 204 TRP A C 1
ATOM 1678 O O . TRP A 1 204 ? 10.93 18.609 22.266 1 94.94 204 TRP A O 1
ATOM 1688 N N . LYS A 1 205 ? 8.82 18.219 23.047 1 93.31 205 LYS A N 1
ATOM 1689 C CA . LYS A 1 205 ? 8.93 16.766 23.156 1 93.31 205 LYS A CA 1
ATOM 1690 C C . LYS A 1 205 ? 8.156 16.062 22.031 1 93.31 205 LYS A C 1
ATOM 1692 O O . LYS A 1 205 ? 7.012 16.422 21.75 1 93.31 205 LYS A O 1
ATOM 1697 N N . ILE A 1 206 ? 8.867 15.086 21.438 1 95.44 206 ILE A N 1
ATOM 1698 C CA . ILE A 1 206 ? 8.242 14.422 20.297 1 95.44 206 ILE A CA 1
ATOM 1699 C C . ILE A 1 206 ? 7.902 12.977 20.656 1 95.44 206 ILE A C 1
ATOM 1701 O O . ILE A 1 206 ? 8.742 12.25 21.203 1 95.44 206 ILE A O 1
ATOM 1705 N N . ASN A 1 207 ? 6.68 12.586 20.391 1 90.88 207 ASN A N 1
ATOM 1706 C CA . ASN A 1 207 ? 6.203 11.211 20.453 1 90.88 207 ASN A CA 1
ATOM 1707 C C . ASN A 1 207 ? 5.547 10.773 19.156 1 90.88 207 ASN A C 1
ATOM 1709 O O . ASN A 1 207 ? 5.246 11.609 18.297 1 90.88 207 ASN A O 1
ATOM 1713 N N . TYR A 1 208 ? 5.496 9.477 18.953 1 90.75 208 TYR A N 1
ATOM 1714 C CA . TYR A 1 208 ? 4.789 9.008 17.766 1 90.75 208 TYR A CA 1
ATOM 1715 C C . TYR A 1 208 ? 4.027 7.723 18.047 1 90.75 208 TYR A C 1
ATOM 1717 O O . TYR A 1 208 ? 4.328 7.02 19.016 1 90.75 208 TYR A O 1
ATOM 1725 N N . GLU A 1 209 ? 2.975 7.504 17.266 1 86.38 209 GLU A N 1
ATOM 1726 C CA . GLU A 1 209 ? 2.176 6.285 17.234 1 86.38 209 GLU A CA 1
ATOM 1727 C C . GLU A 1 209 ? 2.039 5.742 15.812 1 86.38 209 GLU A C 1
ATOM 1729 O O . GLU A 1 209 ? 2.176 6.492 14.844 1 86.38 209 GLU A O 1
ATOM 1734 N N . THR A 1 210 ? 1.872 4.461 15.773 1 77.31 210 THR A N 1
ATOM 1735 C CA . THR A 1 210 ? 1.649 3.836 14.469 1 77.31 210 THR A CA 1
ATOM 1736 C C . THR A 1 210 ? 0.174 3.498 14.281 1 77.31 210 THR A C 1
ATOM 1738 O O . THR A 1 210 ? -0.539 3.232 15.25 1 77.31 210 THR A O 1
ATOM 1741 N N . PHE A 1 211 ? -0.303 3.76 13.094 1 72.5 211 PHE A N 1
ATOM 1742 C CA . PHE A 1 211 ? -1.649 3.322 12.75 1 72.5 211 PHE A CA 1
ATOM 1743 C C . PHE A 1 211 ? -1.689 2.773 11.328 1 72.5 211 PHE A C 1
ATOM 1745 O O . PHE A 1 211 ? -0.751 2.973 10.555 1 72.5 211 PHE A O 1
ATOM 1752 N N . GLY A 1 212 ? -2.723 2.133 10.984 1 61.38 212 GLY A N 1
ATOM 1753 C CA . GLY A 1 212 ? -2.869 1.516 9.672 1 61.38 212 GLY A CA 1
ATOM 1754 C C . GLY A 1 212 ? -2.75 0.004 9.711 1 61.38 212 GLY A C 1
ATOM 1755 O O . GLY A 1 212 ? -2.301 -0.565 10.703 1 61.38 212 GLY A O 1
ATOM 1756 N N . GLU A 1 213 ? -3.492 -0.571 8.844 1 51.09 213 GLU A N 1
ATOM 1757 C CA . GLU A 1 213 ? -3.469 -2.029 8.781 1 51.09 213 GLU A CA 1
ATOM 1758 C C . GLU A 1 213 ? -2.303 -2.527 7.934 1 51.09 213 GLU A C 1
ATOM 1760 O O . GLU A 1 213 ? -1.868 -1.846 7.004 1 51.09 213 GLU A O 1
ATOM 1765 N N . GLY A 1 214 ? -1.461 -3.229 8.523 1 49.41 214 GLY A N 1
ATOM 1766 C CA . GLY A 1 214 ? -0.41 -3.895 7.773 1 49.41 214 GLY A CA 1
ATOM 1767 C C . GLY A 1 214 ? -0.887 -4.438 6.438 1 49.41 214 GLY A C 1
ATOM 1768 O O . GLY A 1 214 ? -2.074 -4.719 6.266 1 49.41 214 GLY A O 1
ATOM 1769 N N . PHE A 1 215 ? -0.369 -3.85 5.391 1 48.78 215 PHE A N 1
ATOM 1770 C CA . PHE A 1 215 ? -0.62 -4.586 4.156 1 48.78 215 PHE A CA 1
ATOM 1771 C C . PHE A 1 215 ? -0.002 -5.977 4.219 1 48.78 215 PHE A C 1
ATOM 1773 O O . PHE A 1 215 ? 1.199 -6.117 4.457 1 48.78 215 PHE A O 1
ATOM 1780 N N . HIS A 1 216 ? -0.871 -6.781 4.57 1 59.81 216 HIS A N 1
ATOM 1781 C CA . HIS A 1 216 ? -0.405 -8.164 4.555 1 59.81 216 HIS A CA 1
ATOM 1782 C C . HIS A 1 216 ? -0.737 -8.844 3.23 1 59.81 216 HIS A C 1
ATOM 1784 O O . HIS A 1 216 ? -1.757 -8.539 2.609 1 59.81 216 HIS A O 1
ATOM 1790 N N . TYR A 1 217 ? 0.274 -9.352 2.621 1 66.5 217 TYR A N 1
ATOM 1791 C CA . TYR A 1 217 ? 0.034 -10.328 1.565 1 66.5 217 TYR A CA 1
ATOM 1792 C C . TYR A 1 217 ? -0.223 -11.711 2.152 1 66.5 217 TYR A C 1
ATOM 1794 O O . TYR A 1 217 ? 0.266 -12.039 3.238 1 66.5 217 TYR A O 1
ATOM 1802 N N . PHE A 1 218 ? -1.084 -12.391 1.5 1 76.62 218 PHE A N 1
ATOM 1803 C CA . PHE A 1 218 ? -1.456 -13.734 1.927 1 76.62 218 PHE A CA 1
ATOM 1804 C C . PHE A 1 218 ? -0.862 -14.789 0.994 1 76.62 218 PHE A C 1
ATOM 1806 O O . PHE A 1 218 ? -0.857 -14.609 -0.226 1 76.62 218 PHE A O 1
ATOM 1813 N N . PHE A 1 219 ? -0.214 -15.703 1.628 1 87.62 219 PHE A N 1
ATOM 1814 C CA . PHE A 1 219 ? 0.38 -16.859 0.98 1 87.62 219 PHE A CA 1
ATOM 1815 C C . PHE A 1 219 ? -0.434 -18.125 1.27 1 87.62 219 PHE A C 1
ATOM 1817 O O . PHE A 1 219 ? -0.322 -18.703 2.35 1 87.62 219 PHE A O 1
ATOM 1824 N N . TYR A 1 220 ? -1.329 -18.562 0.24 1 91.19 220 TYR A N 1
ATOM 1825 C CA . TYR A 1 220 ? -2.162 -19.75 0.401 1 91.19 220 TYR A CA 1
ATOM 1826 C C . TYR A 1 220 ? -1.47 -20.984 -0.167 1 91.19 220 TYR A C 1
ATOM 1828 O 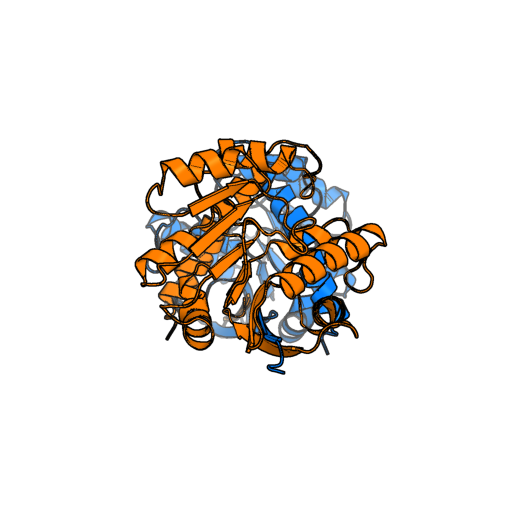O . TYR A 1 220 ? -0.824 -20.922 -1.215 1 91.19 220 TYR A O 1
ATOM 1836 N N . VAL A 1 221 ? -1.585 -22.109 0.535 1 95.62 221 VAL A N 1
ATOM 1837 C CA . VAL A 1 221 ? -1.125 -23.406 0.03 1 95.62 221 VAL A CA 1
ATOM 1838 C C . VAL A 1 221 ? -2.254 -24.422 0.117 1 95.62 221 VAL A C 1
ATOM 1840 O O . VAL A 1 221 ? -2.773 -24.688 1.203 1 95.62 221 VAL A O 1
ATOM 1843 N N . ALA A 1 222 ? -2.715 -24.922 -1.016 1 95.81 222 ALA A N 1
ATOM 1844 C CA . ALA A 1 222 ? -3.645 -26.047 -1.069 1 95.81 222 ALA A CA 1
ATOM 1845 C C . ALA A 1 222 ? -2.924 -27.344 -1.437 1 95.81 222 ALA A C 1
ATOM 1847 O O . ALA A 1 222 ? -2.328 -27.438 -2.512 1 95.81 222 ALA A O 1
ATOM 1848 N N . THR A 1 223 ? -2.936 -28.312 -0.577 1 94.94 223 THR A N 1
ATOM 1849 C CA . THR A 1 223 ? -2.248 -29.578 -0.811 1 94.94 223 THR A CA 1
ATOM 1850 C C . THR A 1 223 ? -3.248 -30.688 -1.144 1 94.94 223 THR A C 1
ATOM 1852 O O . THR A 1 223 ? -4.109 -31.016 -0.328 1 94.94 223 THR A O 1
ATOM 1855 N N . ARG A 1 224 ? -3.111 -31.203 -2.355 1 94.44 224 ARG A N 1
ATOM 1856 C CA . ARG A 1 224 ? -3.984 -32.281 -2.791 1 94.44 224 ARG A CA 1
ATOM 1857 C C . ARG A 1 224 ? -3.711 -33.562 -1.999 1 94.44 224 ARG A C 1
ATOM 1859 O O . ARG A 1 224 ? -2.553 -33.906 -1.767 1 94.44 224 ARG A O 1
ATOM 1866 N N . GLU A 1 225 ? -4.824 -34.188 -1.619 1 88.69 225 GLU A N 1
ATOM 1867 C CA . GLU A 1 225 ? -4.695 -35.438 -0.849 1 88.69 225 GLU A CA 1
ATOM 1868 C C . GLU A 1 225 ? -4.113 -36.562 -1.7 1 88.69 225 GLU A C 1
ATOM 1870 O O . GLU A 1 225 ? -4.363 -36.625 -2.906 1 88.69 225 GLU A O 1
ATOM 1875 N N . CYS A 1 226 ? -3.166 -37.344 -1.153 1 85.75 226 CYS A N 1
ATOM 1876 C CA . CYS A 1 226 ? -2.695 -38.562 -1.783 1 85.75 226 CYS A CA 1
ATOM 1877 C C . CYS A 1 226 ? -3.695 -39.688 -1.577 1 85.75 226 CYS A C 1
ATOM 1879 O O . CYS A 1 226 ? -4.18 -39.906 -0.465 1 85.75 226 CYS A O 1
ATOM 1881 N N . PRO A 1 227 ? -4.16 -40.375 -2.732 1 71.44 227 PRO A N 1
ATOM 1882 C CA . PRO A 1 227 ? -5.047 -41.531 -2.504 1 71.44 227 PRO A CA 1
ATOM 1883 C C . PRO A 1 227 ? -4.43 -42.562 -1.585 1 71.44 227 PRO A C 1
ATOM 1885 O O . PRO A 1 227 ? -3.205 -42.719 -1.54 1 71.44 227 PRO A O 1
ATOM 1888 N N . MET B 1 1 ? 15.758 -10.211 8.898 1 19.27 1 MET B N 1
ATOM 1889 C CA . MET B 1 1 ? 15.523 -9.047 9.758 1 19.27 1 MET B CA 1
ATOM 1890 C C . MET B 1 1 ? 15.383 -7.781 8.922 1 19.27 1 MET B C 1
ATOM 1892 O O . MET B 1 1 ? 16.359 -7.305 8.336 1 19.27 1 MET B O 1
ATOM 1896 N N . LEU B 1 2 ? 14.211 -7.617 8.242 1 26.44 2 LEU B N 1
ATOM 1897 C CA . LEU B 1 2 ? 13.992 -6.539 7.281 1 26.44 2 LEU B CA 1
ATOM 1898 C C . LEU B 1 2 ? 14.305 -5.184 7.906 1 26.44 2 LEU B C 1
ATOM 1900 O O . LEU B 1 2 ? 13.68 -4.797 8.898 1 26.44 2 LEU B O 1
ATOM 1904 N N . THR B 1 3 ? 15.555 -4.738 7.695 1 27.81 3 THR B N 1
ATOM 1905 C CA . THR B 1 3 ? 16.094 -3.547 8.344 1 27.81 3 THR B CA 1
ATOM 1906 C C . THR B 1 3 ? 15.305 -2.307 7.934 1 27.81 3 THR B C 1
ATOM 1908 O O . THR B 1 3 ? 14.57 -2.33 6.945 1 27.81 3 THR B O 1
ATOM 1911 N N . ALA B 1 4 ? 15.391 -1.263 8.758 1 28.05 4 ALA B N 1
ATOM 1912 C CA . ALA B 1 4 ? 14.766 0.052 8.609 1 28.05 4 ALA B CA 1
ATOM 1913 C C . ALA B 1 4 ? 15.023 0.628 7.223 1 28.05 4 ALA B C 1
ATOM 1915 O O . ALA B 1 4 ? 14.133 1.221 6.613 1 28.05 4 ALA B O 1
ATOM 1916 N N . ALA B 1 5 ? 16.172 0.353 6.703 1 31.33 5 ALA B N 1
ATOM 1917 C CA . ALA B 1 5 ? 16.609 0.803 5.387 1 31.33 5 ALA B CA 1
ATOM 1918 C C . ALA B 1 5 ? 15.828 0.111 4.277 1 31.33 5 ALA B C 1
ATOM 1920 O O . ALA B 1 5 ? 15.422 0.75 3.303 1 31.33 5 ALA B O 1
ATOM 1921 N N . THR B 1 6 ? 15.57 -1.21 4.492 1 31.91 6 THR B N 1
ATOM 1922 C CA . THR B 1 6 ? 14.812 -1.963 3.502 1 31.91 6 THR B CA 1
ATOM 1923 C C . THR B 1 6 ? 13.352 -1.518 3.488 1 31.91 6 THR B C 1
ATOM 1925 O O . THR B 1 6 ? 12.727 -1.447 2.426 1 31.91 6 THR B O 1
ATOM 1928 N N . LEU B 1 7 ? 12.844 -1.007 4.613 1 30.94 7 LEU B N 1
ATOM 1929 C CA . LEU B 1 7 ? 11.469 -0.53 4.715 1 30.94 7 LEU B CA 1
ATOM 1930 C C . LEU B 1 7 ? 11.328 0.861 4.105 1 30.94 7 LEU B C 1
ATOM 1932 O O . LEU B 1 7 ? 10.336 1.152 3.436 1 30.94 7 LEU B O 1
ATOM 1936 N N . TYR B 1 8 ? 12.312 1.745 4.32 1 33.41 8 TYR B N 1
ATOM 1937 C CA . TYR B 1 8 ? 12.383 3.059 3.691 1 33.41 8 TYR B CA 1
ATOM 1938 C C . TYR B 1 8 ? 12.602 2.934 2.189 1 33.41 8 TYR B C 1
ATOM 1940 O O . TYR B 1 8 ? 11.961 3.633 1.401 1 33.41 8 TYR B O 1
ATOM 1948 N N . GLU B 1 9 ? 13.492 2.1 1.751 1 33.56 9 GLU B N 1
ATOM 1949 C CA . GLU B 1 9 ? 13.672 1.808 0.332 1 33.56 9 GLU B CA 1
ATOM 1950 C C . GLU B 1 9 ? 12.414 1.188 -0.268 1 33.56 9 GLU B C 1
ATOM 1952 O O . GLU B 1 9 ? 12.016 1.531 -1.384 1 33.56 9 GLU B O 1
ATOM 1957 N N . ALA B 1 10 ? 11.727 0.375 0.506 1 32.97 10 ALA B N 1
ATOM 1958 C CA . ALA B 1 10 ? 10.445 -0.173 0.069 1 32.97 10 ALA B CA 1
ATOM 1959 C C . ALA B 1 10 ? 9.367 0.907 0.044 1 32.97 10 ALA B C 1
ATOM 1961 O O . ALA B 1 10 ? 8.523 0.927 -0.854 1 32.97 10 ALA B O 1
ATOM 1962 N N . HIS B 1 11 ? 9.43 1.854 0.929 1 35.94 11 HIS B N 1
ATOM 1963 C CA . HIS B 1 11 ? 8.57 3.037 0.935 1 35.94 11 HIS B CA 1
ATOM 1964 C C . HIS B 1 11 ? 8.906 3.963 -0.23 1 35.94 11 HIS B C 1
ATOM 1966 O O . HIS B 1 11 ? 8.008 4.469 -0.906 1 35.94 11 HIS B O 1
ATOM 1972 N N . LEU B 1 12 ? 10.141 4.297 -0.355 1 37.06 12 LEU B N 1
ATOM 1973 C CA . LEU B 1 12 ? 10.602 5.07 -1.506 1 37.06 12 LEU B CA 1
ATOM 1974 C C . LEU B 1 12 ? 10.422 4.277 -2.797 1 37.06 12 LEU B C 1
ATOM 1976 O O . LEU B 1 12 ? 10.039 4.844 -3.826 1 37.06 12 LEU B O 1
ATOM 1980 N N . ILE B 1 13 ? 10.828 2.984 -2.809 1 35.41 13 ILE B N 1
ATOM 1981 C CA . ILE B 1 13 ? 10.539 2.111 -3.939 1 35.41 13 ILE B CA 1
ATOM 1982 C C . ILE B 1 13 ? 9.031 1.938 -4.082 1 35.41 13 ILE B C 1
ATOM 1984 O O . ILE B 1 13 ? 8.492 1.979 -5.191 1 35.41 13 ILE B O 1
ATOM 1988 N N . PHE B 1 14 ? 8.312 1.77 -2.994 1 33 14 PHE B N 1
ATOM 1989 C CA . PHE B 1 14 ? 6.859 1.843 -3.098 1 33 14 PHE B CA 1
ATOM 1990 C C . PHE B 1 14 ? 6.418 3.23 -3.545 1 33 14 PHE B C 1
ATOM 1992 O O . PHE B 1 14 ? 5.488 3.363 -4.344 1 33 14 PHE B O 1
ATOM 1999 N N . TYR B 1 15 ? 7.059 4.246 -3.02 1 35.25 15 TYR B N 1
ATOM 2000 C CA . TYR B 1 15 ? 6.879 5.566 -3.617 1 35.25 15 TYR B CA 1
ATOM 2001 C C . TYR B 1 15 ? 7.438 5.602 -5.031 1 35.25 15 TYR B C 1
ATOM 2003 O O . TYR B 1 15 ? 6.801 6.133 -5.945 1 35.25 15 TYR B O 1
ATOM 2011 N N . SER B 1 16 ? 8.742 5.301 -5.168 1 33.19 16 SER B N 1
ATOM 2012 C CA . SER B 1 16 ? 9.312 5.156 -6.504 1 33.19 16 SER B CA 1
ATOM 2013 C C . SER B 1 16 ? 8.672 3.996 -7.258 1 33.19 16 SER B C 1
ATOM 2015 O O . SER B 1 16 ? 8.312 4.133 -8.43 1 33.19 16 SER B O 1
ATOM 2017 N N . ASP B 1 17 ? 8.734 2.76 -6.758 1 33.12 17 ASP B N 1
ATOM 2018 C CA . ASP B 1 17 ? 8.086 1.597 -7.355 1 33.12 17 ASP B CA 1
ATOM 2019 C C . ASP B 1 17 ? 6.566 1.761 -7.367 1 33.12 17 ASP B C 1
ATOM 2021 O O . ASP B 1 17 ? 5.898 1.334 -8.312 1 33.12 17 ASP B O 1
ATOM 2025 N N . ARG B 1 18 ? 5.926 2.365 -6.402 1 32.91 18 ARG B N 1
ATOM 2026 C CA . ARG B 1 18 ? 4.559 2.84 -6.582 1 32.91 18 ARG B CA 1
ATOM 2027 C C . ARG B 1 18 ? 4.5 3.959 -7.617 1 32.91 18 ARG B C 1
ATOM 2029 O O . ARG B 1 18 ? 3.562 4.023 -8.414 1 32.91 18 ARG B O 1
ATOM 2036 N N . THR B 1 19 ? 5.414 4.836 -7.52 1 32.5 19 THR B N 1
ATOM 2037 C CA . THR B 1 19 ? 5.551 5.758 -8.648 1 32.5 19 THR B CA 1
ATOM 2038 C C . THR B 1 19 ? 5.895 5 -9.922 1 32.5 19 THR B C 1
ATOM 2040 O O . THR B 1 19 ? 5.355 5.301 -10.992 1 32.5 19 THR B O 1
ATOM 2043 N N . GLU B 1 20 ? 6.883 4.215 -9.945 1 32.28 20 GLU B N 1
ATOM 2044 C CA . GLU B 1 20 ? 7.121 3.363 -11.102 1 32.28 20 GLU B CA 1
ATOM 2045 C C . GLU B 1 20 ? 5.984 2.365 -11.297 1 32.28 20 GLU B C 1
ATOM 2047 O O . GLU B 1 20 ? 5.547 2.131 -12.43 1 32.28 20 GLU B O 1
ATOM 2052 N N . THR B 1 21 ? 5.598 1.648 -10.344 1 31.8 21 THR B N 1
ATOM 2053 C CA . THR B 1 21 ? 4.441 0.772 -10.523 1 31.8 21 THR B CA 1
ATOM 2054 C C . THR B 1 21 ? 3.17 1.589 -10.727 1 31.8 21 THR B C 1
ATOM 2056 O O . THR B 1 21 ? 2.348 1.262 -11.586 1 31.8 21 THR B O 1
ATOM 2059 N N . MET B 1 22 ? 2.955 2.639 -10.016 1 30.67 22 MET B N 1
ATOM 2060 C CA . MET B 1 22 ? 1.829 3.525 -10.297 1 30.67 22 MET B CA 1
ATOM 2061 C C . MET B 1 22 ? 2.047 4.281 -11.602 1 30.67 22 MET B C 1
ATOM 2063 O O . MET B 1 22 ? 1.096 4.543 -12.336 1 30.67 22 MET B O 1
ATOM 2067 N N . GLU B 1 23 ? 3.191 4.848 -11.867 1 32.12 23 GLU B N 1
ATOM 2068 C CA . GLU B 1 23 ? 3.479 5.402 -13.188 1 32.12 23 GLU B CA 1
ATOM 2069 C C . GLU B 1 23 ? 3.277 4.359 -14.281 1 32.12 23 GLU B C 1
ATOM 2071 O O . GLU B 1 23 ? 2.764 4.672 -15.352 1 32.12 23 GLU B O 1
ATOM 2076 N N . ARG B 1 24 ? 3.844 3.26 -14.156 1 31.91 24 ARG B N 1
ATOM 2077 C CA . ARG B 1 24 ? 3.691 2.258 -15.211 1 31.91 24 ARG B CA 1
ATOM 2078 C C . ARG B 1 24 ? 2.232 1.845 -15.367 1 31.91 24 ARG B C 1
ATOM 2080 O O . ARG B 1 24 ? 1.822 1.392 -16.438 1 31.91 24 ARG B O 1
ATOM 2087 N N . LEU B 1 25 ? 1.547 1.837 -14.25 1 32.06 25 LEU B N 1
ATOM 2088 C CA . LEU B 1 25 ? 0.143 1.539 -14.508 1 32.06 25 LEU B CA 1
ATOM 2089 C C . LEU B 1 25 ? -0.574 2.758 -15.078 1 32.06 25 LEU B C 1
ATOM 2091 O O . LEU B 1 25 ? -1.554 2.617 -15.812 1 32.06 25 LEU B O 1
ATOM 2095 N N . SER B 1 26 ? -0.233 4.035 -14.539 1 30.44 26 SER B N 1
ATOM 2096 C CA . SER B 1 26 ? -0.911 5.199 -15.102 1 30.44 26 SER B CA 1
ATOM 2097 C C . SER B 1 26 ? -0.478 5.445 -16.547 1 30.44 26 SER B C 1
ATOM 2099 O O . SER B 1 26 ? -0.979 6.359 -17.203 1 30.44 26 SER B O 1
ATOM 2101 N N . THR B 1 27 ? 0.655 5.105 -16.812 1 30.11 27 THR B N 1
ATOM 2102 C CA . THR B 1 27 ? 0.953 5.48 -18.188 1 30.11 27 THR B CA 1
ATOM 2103 C C . THR B 1 27 ? -0.12 4.957 -19.125 1 30.11 27 THR B C 1
ATOM 2105 O O . THR B 1 27 ? -0.038 5.16 -20.344 1 30.11 27 THR B O 1
ATOM 2108 N N . LEU B 1 28 ? -0.746 3.869 -18.797 1 29.48 28 LEU B N 1
ATOM 2109 C CA . LEU B 1 28 ? -1.591 3.627 -19.953 1 29.48 28 LEU B CA 1
ATOM 2110 C C . LEU B 1 28 ? -2.701 4.668 -20.047 1 29.48 28 LEU B C 1
ATOM 2112 O O . LEU B 1 28 ? -3.256 5.082 -19.031 1 29.48 28 LEU B O 1
ATOM 2116 N N . PRO B 1 29 ? -2.934 5.438 -21.078 1 29.22 29 PRO B N 1
ATOM 2117 C CA . PRO B 1 29 ? -4.016 6.363 -21.422 1 29.22 29 PRO B CA 1
ATOM 2118 C C . PRO B 1 29 ? -5.297 6.09 -20.625 1 29.22 29 PRO B C 1
ATOM 2120 O O . PRO B 1 29 ? -5.449 5.012 -20.047 1 29.22 29 PRO B O 1
ATOM 2123 N N . GLY B 1 30 ? -6.52 7.074 -20.75 1 32.69 30 GLY B N 1
ATOM 2124 C CA . GLY B 1 30 ? -7.941 7.23 -20.484 1 32.69 30 GLY B CA 1
ATOM 2125 C C . GLY B 1 30 ? -8.664 5.91 -20.297 1 32.69 30 GLY B C 1
ATOM 2126 O O . GLY B 1 30 ? -9.891 5.879 -20.172 1 32.69 30 GLY B O 1
ATOM 2127 N N . HIS B 1 31 ? -8.383 4.867 -20.984 1 33.62 31 HIS B N 1
ATOM 2128 C CA . HIS B 1 31 ? -9.289 3.744 -21.172 1 33.62 31 HIS B CA 1
ATOM 2129 C C . HIS B 1 31 ? -9.477 2.965 -19.875 1 33.62 31 HIS B C 1
ATOM 2131 O O . HIS B 1 31 ? -8.555 2.877 -19.062 1 33.62 31 HIS B O 1
ATOM 2137 N N . ASN B 1 32 ? -10.734 2.838 -19.359 1 36.81 32 ASN B N 1
ATOM 2138 C CA . ASN B 1 32 ? -11.281 1.827 -18.453 1 36.81 32 ASN B CA 1
ATOM 2139 C C . ASN B 1 32 ? -10.367 0.607 -18.375 1 36.81 32 ASN B C 1
ATOM 2141 O O . ASN B 1 32 ? -10.195 -0.116 -19.359 1 36.81 32 ASN B O 1
ATOM 2145 N N . CYS B 1 33 ? -9.297 0.696 -17.828 1 42.88 33 CYS B N 1
ATOM 2146 C CA . CYS B 1 33 ? -8.383 -0.433 -17.703 1 42.88 33 CYS B CA 1
ATOM 2147 C C . CYS B 1 33 ? -9.148 -1.738 -17.516 1 42.88 33 CYS B C 1
ATOM 2149 O O . CYS B 1 33 ? -9.805 -1.938 -16.5 1 42.88 33 CYS B O 1
ATOM 2151 N N . ASP B 1 34 ? -9.672 -2.266 -18.641 1 47.88 34 ASP B N 1
ATOM 2152 C CA . ASP B 1 34 ? -10.289 -3.588 -18.672 1 47.88 34 ASP B CA 1
ATOM 2153 C C . ASP B 1 34 ? -9.266 -4.68 -18.359 1 47.88 34 ASP B C 1
ATOM 2155 O O . ASP B 1 34 ? -8.773 -5.359 -19.266 1 47.88 34 ASP B O 1
ATOM 2159 N N . TYR B 1 35 ? -8.844 -4.875 -17.203 1 49.88 35 TYR B N 1
ATOM 2160 C CA . TYR B 1 35 ? -7.848 -5.832 -16.719 1 49.88 35 TYR B CA 1
ATOM 2161 C C . TYR B 1 35 ? -8.211 -7.25 -17.156 1 49.88 35 TYR B C 1
ATOM 2163 O O . TYR B 1 35 ? -7.383 -8.156 -17.078 1 49.88 35 TYR B O 1
ATOM 2171 N N . LEU B 1 36 ? -9.391 -7.387 -17.703 1 50.47 36 LEU B N 1
ATOM 2172 C CA . LEU B 1 36 ? -9.781 -8.727 -18.141 1 50.47 36 LEU B CA 1
ATOM 2173 C C . LEU B 1 36 ? -9.469 -8.93 -19.609 1 50.47 36 LEU B C 1
ATOM 2175 O O . LEU B 1 36 ? -9.555 -10.055 -20.125 1 50.47 36 LEU B O 1
ATOM 2179 N N . SER B 1 37 ? -9.062 -7.711 -20.125 1 58 37 SER B N 1
ATOM 2180 C CA . SER B 1 37 ? -8.875 -7.758 -21.562 1 58 37 SER B CA 1
ATOM 2181 C C . SER B 1 37 ? -7.434 -8.109 -21.922 1 58 37 SER B C 1
ATOM 2183 O O . SER B 1 37 ? -6.492 -7.527 -21.375 1 58 37 SER B O 1
ATOM 2185 N N . LYS B 1 38 ? -7.238 -9.172 -22.906 1 68.81 38 LYS B N 1
ATOM 2186 C CA . LYS B 1 38 ? -5.926 -9.484 -23.453 1 68.81 38 LYS B CA 1
ATOM 2187 C C . LYS B 1 38 ? -5.293 -8.25 -24.094 1 68.81 38 LYS B C 1
ATOM 2189 O O . LYS B 1 38 ? -4.086 -8.031 -23.969 1 68.81 38 LYS B O 1
ATOM 2194 N N . GLY B 1 39 ? -6.172 -7.531 -24.797 1 54.78 39 GLY B N 1
ATOM 2195 C CA . GLY B 1 39 ? -5.684 -6.32 -25.438 1 54.78 39 GLY B CA 1
ATOM 2196 C C . GLY B 1 39 ? -5.031 -5.355 -24.469 1 54.78 39 GLY B C 1
ATOM 2197 O O . GLY B 1 39 ? -3.986 -4.773 -24.766 1 54.78 39 GLY B O 1
ATOM 2198 N N . TYR B 1 40 ? -5.668 -5.262 -23.344 1 55.22 40 TYR B N 1
ATOM 2199 C CA . TYR B 1 40 ? -5.098 -4.402 -22.312 1 55.22 40 TYR B CA 1
ATOM 2200 C C . TYR B 1 40 ? -3.699 -4.871 -21.938 1 55.22 40 TYR B C 1
ATOM 2202 O O . TYR B 1 40 ? -2.76 -4.07 -21.891 1 55.22 40 TYR B O 1
ATOM 2210 N N . TRP B 1 41 ? -3.523 -6.078 -21.703 1 58.5 41 TRP B N 1
ATOM 2211 C CA . TRP B 1 41 ? -2.238 -6.598 -21.25 1 58.5 41 TRP B CA 1
ATOM 2212 C C . TRP B 1 41 ? -1.198 -6.539 -22.359 1 58.5 41 TRP B C 1
ATOM 2214 O O . TRP B 1 41 ? -0.033 -6.219 -22.125 1 58.5 41 TRP B O 1
ATOM 2224 N N . ASN B 1 42 ? -1.504 -6.848 -23.562 1 61.78 42 ASN B N 1
ATOM 2225 C CA . ASN B 1 42 ? -0.584 -6.711 -24.688 1 61.78 42 ASN B CA 1
ATOM 2226 C C . ASN B 1 42 ? -0.017 -5.301 -24.781 1 61.78 42 ASN B C 1
ATOM 2228 O O . ASN B 1 42 ? 1.191 -5.121 -24.938 1 61.78 42 ASN B O 1
ATOM 2232 N N . LEU B 1 43 ? -0.895 -4.395 -24.672 1 52.75 43 LEU B N 1
ATOM 2233 C CA . LEU B 1 43 ? -0.464 -3.002 -24.766 1 52.75 43 LEU B CA 1
ATOM 2234 C C . LEU B 1 43 ? 0.47 -2.65 -23.609 1 52.75 43 LEU B C 1
ATOM 2236 O O . LEU B 1 43 ? 1.473 -1.961 -23.812 1 52.75 43 LEU B O 1
ATOM 2240 N N . ARG B 1 44 ? 0.119 -3.09 -22.531 1 53.53 44 ARG B N 1
ATOM 2241 C CA . ARG B 1 44 ? 0.948 -2.818 -21.375 1 53.53 44 ARG B CA 1
ATOM 2242 C C . ARG B 1 44 ? 2.336 -3.43 -21.531 1 53.53 44 ARG B C 1
ATOM 2244 O O . ARG B 1 44 ? 3.342 -2.791 -21.219 1 53.53 44 ARG B O 1
ATOM 2251 N N . TYR B 1 45 ? 2.416 -4.602 -21.984 1 57.06 45 TYR B N 1
ATOM 2252 C CA . TYR B 1 45 ? 3.678 -5.332 -22.062 1 57.06 45 TYR B CA 1
ATOM 2253 C C . TYR B 1 45 ? 4.562 -4.789 -23.172 1 57.06 45 TYR B C 1
ATOM 2255 O O . TYR B 1 45 ? 5.785 -4.961 -23.141 1 57.06 45 TYR B O 1
ATOM 2263 N N . ILE B 1 46 ? 3.994 -4.168 -24.109 1 50.19 46 ILE B N 1
ATOM 2264 C CA . ILE B 1 46 ? 4.785 -3.527 -25.156 1 50.19 46 ILE B CA 1
ATOM 2265 C C . ILE B 1 46 ? 5.609 -2.393 -24.547 1 50.19 46 ILE B C 1
ATOM 2267 O O . ILE B 1 46 ? 6.777 -2.205 -24.906 1 50.19 46 ILE B O 1
ATOM 2271 N N . SER B 1 47 ? 5.086 -1.864 -23.578 1 52.5 47 SER B N 1
ATOM 2272 C CA . SER B 1 47 ? 5.719 -0.641 -23.094 1 52.5 47 SER B CA 1
ATOM 2273 C C . SER B 1 47 ? 6.488 -0.89 -21.812 1 52.5 47 SER B C 1
ATOM 2275 O O . SER B 1 47 ? 7.453 -0.184 -21.516 1 52.5 47 SER B O 1
ATOM 2277 N N . GLU B 1 48 ? 6.016 -1.818 -21.078 1 47.19 48 GLU B N 1
ATOM 2278 C CA . GLU B 1 48 ? 6.598 -2.045 -19.75 1 47.19 48 GLU B CA 1
ATOM 2279 C C . GLU B 1 48 ? 7.477 -3.295 -19.75 1 47.19 48 GLU B C 1
ATOM 2281 O O . GLU B 1 48 ? 7.047 -4.363 -20.188 1 47.19 48 GLU B O 1
ATOM 2286 N N . ASP B 1 49 ? 8.711 -3.111 -19.312 1 50.44 49 ASP B N 1
ATOM 2287 C CA . ASP B 1 49 ? 9.641 -4.238 -19.328 1 50.44 49 ASP B CA 1
ATOM 2288 C C . ASP B 1 49 ? 9.422 -5.156 -18.125 1 50.44 49 ASP B C 1
ATOM 2290 O O . ASP B 1 49 ? 9.508 -6.379 -18.25 1 50.44 49 ASP B O 1
ATOM 2294 N N . ASN B 1 50 ? 9.297 -4.578 -16.984 1 48.25 50 ASN B N 1
ATOM 2295 C CA . ASN B 1 50 ? 9.133 -5.371 -15.773 1 48.25 50 ASN B CA 1
ATOM 2296 C C . ASN B 1 50 ? 8.062 -4.781 -14.859 1 48.25 50 ASN B C 1
ATOM 2298 O O . ASN B 1 50 ? 7.93 -3.559 -14.766 1 48.25 50 ASN B O 1
ATOM 2302 N N . PHE B 1 51 ? 7.262 -5.641 -14.43 1 46.75 51 PHE B N 1
ATOM 2303 C CA . PHE B 1 51 ? 6.242 -5.184 -13.492 1 46.75 51 PHE B CA 1
ATOM 2304 C C . PHE B 1 51 ? 6.012 -6.215 -12.398 1 46.75 51 PHE B C 1
ATOM 2306 O O . PHE B 1 51 ? 6.004 -7.418 -12.664 1 46.75 51 PHE B O 1
ATOM 2313 N N . GLU B 1 52 ? 5.977 -5.84 -11.055 1 43 52 GLU B N 1
ATOM 2314 C CA . GLU B 1 52 ? 5.617 -6.688 -9.922 1 43 52 GLU B CA 1
ATOM 2315 C C . GLU B 1 52 ? 4.336 -6.199 -9.25 1 43 52 GLU B C 1
ATOM 2317 O O . GLU B 1 52 ? 4.27 -5.062 -8.789 1 43 52 GLU B O 1
ATOM 2322 N N . TRP B 1 53 ? 3.289 -6.895 -9.32 1 42.88 53 TRP B N 1
ATOM 2323 C CA . TRP B 1 53 ? 2.018 -6.594 -8.672 1 42.88 53 TRP B CA 1
ATOM 2324 C C . TRP B 1 53 ? 2.174 -6.562 -7.156 1 42.88 53 TRP B C 1
ATOM 2326 O O . TRP B 1 53 ? 1.571 -5.727 -6.48 1 42.88 53 TRP B O 1
ATOM 2336 N N . CYS B 1 54 ? 2.91 -7.668 -6.645 1 51.91 54 CYS B N 1
ATOM 2337 C CA . CYS B 1 54 ? 3.172 -7.824 -5.219 1 51.91 54 CYS B CA 1
ATOM 2338 C C . CYS B 1 54 ? 4.633 -7.547 -4.898 1 51.91 54 CYS B C 1
ATOM 2340 O O . CYS B 1 54 ? 5.336 -6.906 -5.684 1 51.91 54 CYS B O 1
ATOM 2342 N N . LYS B 1 55 ? 4.945 -7.926 -3.754 1 58.72 55 LYS B N 1
ATOM 2343 C CA . LYS B 1 55 ? 6.355 -7.859 -3.379 1 58.72 55 LYS B CA 1
ATOM 2344 C C . LYS B 1 55 ? 7.203 -8.781 -4.254 1 58.72 55 LYS B C 1
ATOM 2346 O O . LYS B 1 55 ? 6.68 -9.711 -4.871 1 58.72 55 LYS B O 1
ATOM 2351 N N . GLY B 1 56 ? 8.328 -8.367 -4.395 1 68 56 GLY B N 1
ATOM 2352 C CA . GLY B 1 56 ? 9.258 -9.203 -5.129 1 68 56 GLY B CA 1
ATOM 2353 C C . GLY B 1 56 ? 9.508 -10.547 -4.469 1 68 56 GLY B C 1
ATOM 2354 O O . GLY B 1 56 ? 9.164 -10.742 -3.301 1 68 56 GLY B O 1
ATOM 2355 N N . TYR B 1 57 ? 10.016 -11.484 -5.273 1 78.69 57 TYR B N 1
ATOM 2356 C CA . TYR B 1 57 ? 10.305 -12.867 -4.906 1 78.69 57 TYR B CA 1
ATOM 2357 C C . TYR B 1 57 ? 11.047 -12.93 -3.574 1 78.69 57 TYR B C 1
ATOM 2359 O O . TYR B 1 57 ? 10.758 -13.797 -2.74 1 78.69 57 TYR 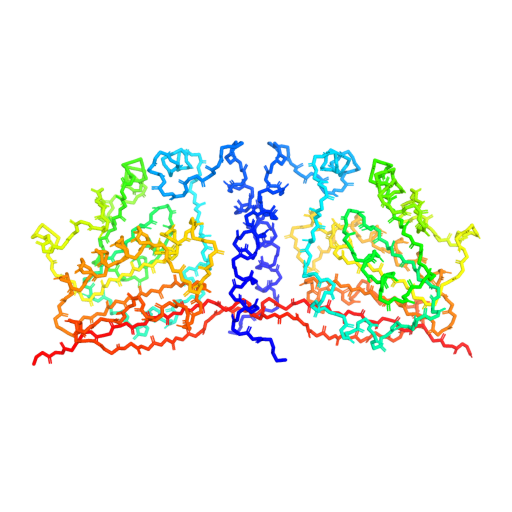B O 1
ATOM 2367 N N . GLN B 1 58 ? 11.844 -11.914 -3.328 1 76.19 58 GLN B N 1
ATOM 2368 C CA . GLN B 1 58 ? 12.68 -11.969 -2.139 1 76.19 58 GLN B CA 1
ATOM 2369 C C . GLN B 1 58 ? 11.852 -11.859 -0.866 1 76.19 58 GLN B C 1
ATOM 2371 O O . GLN B 1 58 ? 12.211 -12.43 0.17 1 76.19 58 GLN B O 1
ATOM 2376 N N . GLU B 1 59 ? 10.711 -11.289 -1.013 1 72.44 59 GLU B N 1
ATOM 2377 C CA . GLU B 1 59 ? 9.891 -11.055 0.171 1 72.44 59 GLU B CA 1
ATOM 2378 C C . GLU B 1 59 ? 9.18 -12.328 0.612 1 72.44 59 GLU B C 1
ATOM 2380 O O . GLU B 1 59 ? 8.859 -12.484 1.791 1 72.44 59 GLU B O 1
ATOM 2385 N N . PHE B 1 60 ? 8.977 -13.242 -0.302 1 79.38 60 PHE B N 1
ATOM 2386 C CA . PHE B 1 60 ? 8.281 -14.453 0.11 1 79.38 60 PHE B CA 1
ATOM 2387 C C . PHE B 1 60 ? 9.086 -15.695 -0.255 1 79.38 60 PHE B C 1
ATOM 2389 O O . PHE B 1 60 ? 8.539 -16.797 -0.337 1 79.38 60 PHE B O 1
ATOM 2396 N N . LYS B 1 61 ? 10.367 -15.562 -0.479 1 89.81 61 LYS B N 1
ATOM 2397 C CA . LYS B 1 61 ? 11.258 -16.672 -0.78 1 89.81 61 LYS B CA 1
ATOM 2398 C C . LYS B 1 61 ? 11.227 -17.719 0.328 1 89.81 61 LYS B C 1
ATOM 2400 O O . LYS B 1 61 ? 11.133 -18.922 0.054 1 89.81 61 LYS B O 1
ATOM 2405 N N . PRO B 1 62 ? 11.227 -17.312 1.563 1 90 62 PRO B N 1
ATOM 2406 C CA . PRO B 1 62 ? 11.18 -18.328 2.613 1 90 62 PRO B CA 1
ATOM 2407 C C . PRO B 1 62 ? 9.93 -19.203 2.537 1 90 62 PRO B C 1
ATOM 2409 O O . PRO B 1 62 ? 9.984 -20.391 2.834 1 90 62 PRO B O 1
ATOM 2412 N N . LEU B 1 63 ? 8.875 -18.609 2.127 1 91.38 63 LEU B N 1
ATOM 2413 C CA . LEU B 1 63 ? 7.633 -19.359 2.002 1 91.38 63 LEU B CA 1
ATOM 2414 C C . LEU B 1 63 ? 7.668 -20.266 0.779 1 91.38 63 LEU B C 1
ATOM 2416 O O . LEU B 1 63 ? 7.219 -21.422 0.837 1 91.38 63 LEU B O 1
ATOM 2420 N N . ILE B 1 64 ? 8.258 -19.781 -0.292 1 94.62 64 ILE B N 1
ATOM 2421 C CA . ILE B 1 64 ? 8.398 -20.594 -1.489 1 94.62 64 ILE B CA 1
ATOM 2422 C C . ILE B 1 64 ? 9.266 -21.812 -1.177 1 94.62 64 ILE B C 1
ATOM 2424 O O . ILE B 1 64 ? 8.906 -22.953 -1.514 1 94.62 64 ILE B O 1
ATOM 2428 N N . THR B 1 65 ? 10.344 -21.609 -0.509 1 95 65 THR B N 1
ATOM 2429 C CA . THR B 1 65 ? 11.289 -22.688 -0.246 1 95 65 THR B CA 1
ATOM 2430 C C . THR B 1 65 ? 10.695 -23.703 0.729 1 95 65 THR B C 1
ATOM 2432 O O . THR B 1 65 ? 11.094 -24.875 0.743 1 95 65 THR B O 1
ATOM 2435 N N . LYS B 1 66 ? 9.781 -23.25 1.5 1 94.88 66 LYS B N 1
ATOM 2436 C CA . LYS B 1 66 ? 9.102 -24.125 2.445 1 94.88 66 LYS B CA 1
ATOM 2437 C C . LYS B 1 66 ? 8.172 -25.094 1.72 1 94.88 66 LYS B C 1
ATOM 2439 O O . LYS B 1 66 ? 8.008 -26.234 2.145 1 94.88 66 LYS B O 1
ATOM 2444 N N . TYR B 1 67 ? 7.586 -24.703 0.523 1 95.62 67 TYR B N 1
ATOM 2445 C CA . TYR B 1 67 ? 6.488 -25.484 -0.039 1 95.62 67 TYR B CA 1
ATOM 2446 C C . TYR B 1 67 ? 6.836 -25.969 -1.439 1 95.62 67 TYR B C 1
ATOM 2448 O O . TYR B 1 67 ? 6.086 -26.75 -2.031 1 95.62 67 TYR B O 1
ATOM 2456 N N . VAL B 1 68 ? 7.965 -25.484 -1.982 1 97 68 VAL B N 1
ATOM 2457 C CA . VAL B 1 68 ? 8.375 -25.875 -3.324 1 97 68 VAL B CA 1
ATOM 2458 C C . VAL B 1 68 ? 9.766 -26.516 -3.273 1 97 68 VAL B C 1
ATOM 2460 O O . VAL B 1 68 ? 10.719 -25.906 -2.791 1 97 68 VAL B O 1
ATOM 2463 N N . GLY B 1 69 ? 9.852 -27.688 -3.756 1 97.19 69 GLY B N 1
ATOM 2464 C CA . GLY B 1 69 ? 11.141 -28.344 -3.848 1 97.19 69 GLY B CA 1
ATOM 2465 C C . GLY B 1 69 ? 11.922 -27.969 -5.094 1 97.19 69 GLY B C 1
ATOM 2466 O O . GLY B 1 69 ? 11.328 -27.672 -6.133 1 97.19 69 GLY B O 1
ATOM 2467 N N . LYS B 1 70 ? 13.203 -28.141 -5.035 1 97.44 70 LYS B N 1
ATOM 2468 C CA . LYS B 1 70 ? 14.07 -27.766 -6.145 1 97.44 70 LYS B CA 1
ATOM 2469 C C . LYS B 1 70 ? 13.844 -28.656 -7.359 1 97.44 70 LYS B C 1
ATOM 2471 O O . LYS B 1 70 ? 14.039 -28.234 -8.5 1 97.44 70 LYS B O 1
ATOM 2476 N N . ASN B 1 71 ? 13.406 -29.859 -7.113 1 97.56 71 ASN B N 1
ATOM 2477 C CA . ASN B 1 71 ? 13.219 -30.812 -8.203 1 97.56 71 ASN B CA 1
ATOM 2478 C C . ASN B 1 71 ? 11.758 -30.891 -8.641 1 97.56 71 ASN B C 1
ATOM 2480 O O . ASN B 1 71 ? 11.406 -31.656 -9.531 1 97.56 71 ASN B O 1
ATOM 2484 N N . ASP B 1 72 ? 10.93 -30.125 -8.008 1 98.31 72 ASP B N 1
ATOM 2485 C CA . ASP B 1 72 ? 9.516 -30.125 -8.367 1 98.31 72 ASP B CA 1
ATOM 2486 C C . ASP B 1 72 ? 9.312 -29.609 -9.789 1 98.31 72 ASP B C 1
ATOM 2488 O O . ASP B 1 72 ? 10.039 -28.734 -10.25 1 98.31 72 ASP B O 1
ATOM 2492 N N . ARG B 1 73 ? 8.367 -30.281 -10.508 1 98.69 73 ARG B N 1
ATOM 2493 C CA . ARG B 1 73 ? 7.844 -29.703 -11.734 1 98.69 73 ARG B CA 1
ATOM 2494 C C . ARG B 1 73 ? 6.824 -28.609 -11.43 1 98.69 73 ARG B C 1
ATOM 2496 O O . ARG B 1 73 ? 5.762 -28.875 -10.875 1 98.69 73 ARG B O 1
ATOM 2503 N N . VAL B 1 74 ? 7.141 -27.344 -11.875 1 98.75 74 VAL B N 1
ATOM 2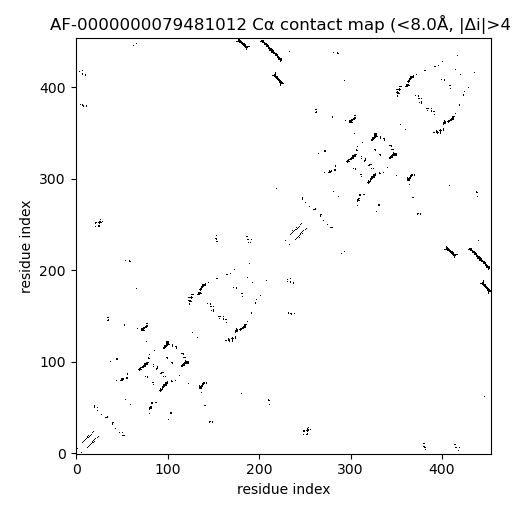504 C CA . VAL B 1 74 ? 6.387 -26.172 -11.43 1 98.75 74 VAL B CA 1
ATOM 2505 C C . VAL B 1 74 ? 5.715 -25.516 -12.633 1 98.75 74 VAL B C 1
ATOM 2507 O O . VAL B 1 74 ? 6.324 -25.359 -13.688 1 98.75 74 VAL B O 1
ATOM 2510 N N . LEU B 1 75 ? 4.414 -25.156 -12.477 1 98.88 75 LEU B N 1
ATOM 2511 C CA . LEU B 1 75 ? 3.688 -24.328 -13.438 1 98.88 75 LEU B CA 1
ATOM 2512 C C . LEU B 1 75 ? 3.373 -22.953 -12.836 1 98.88 75 LEU B C 1
ATOM 2514 O O . LEU B 1 75 ? 2.822 -22.875 -11.734 1 98.88 75 LEU B O 1
ATOM 2518 N N . ILE B 1 76 ? 3.754 -21.906 -13.516 1 98.31 76 ILE B N 1
ATOM 2519 C CA . ILE B 1 76 ? 3.408 -20.547 -13.102 1 98.31 76 ILE B CA 1
ATOM 2520 C C . ILE B 1 76 ? 2.314 -20 -14.008 1 98.31 76 ILE B C 1
ATOM 2522 O O . ILE B 1 76 ? 2.51 -19.875 -15.219 1 98.31 76 ILE B O 1
ATOM 2526 N N . LEU B 1 77 ? 1.198 -19.641 -13.422 1 97.5 77 LEU B N 1
ATOM 2527 C CA . LEU B 1 77 ? 0.05 -19.109 -14.156 1 97.5 77 LEU B CA 1
ATOM 2528 C C . LEU B 1 77 ? 0.13 -17.594 -14.266 1 97.5 77 LEU B C 1
ATOM 2530 O O . LEU B 1 77 ? 0.495 -16.906 -13.305 1 97.5 77 LEU B O 1
ATOM 2534 N N . GLY B 1 78 ? -0.313 -17.078 -15.453 1 93.31 78 GLY B N 1
ATOM 2535 C CA . GLY B 1 78 ? -0.297 -15.641 -15.609 1 93.31 78 GLY B CA 1
ATOM 2536 C C . GLY B 1 78 ? 1.041 -15.016 -15.266 1 93.31 78 GLY B C 1
ATOM 2537 O O . GLY B 1 78 ? 1.106 -14.078 -14.469 1 93.31 78 GLY B O 1
ATOM 2538 N N . CYS B 1 79 ? 2.057 -15.531 -15.891 1 91.75 79 CYS B N 1
ATOM 2539 C CA . CYS B 1 79 ? 3.408 -15.156 -15.484 1 91.75 79 CYS B CA 1
ATOM 2540 C C . CYS B 1 79 ? 3.68 -13.688 -15.773 1 91.75 79 CYS B C 1
ATOM 2542 O O . CYS B 1 79 ? 4.488 -13.055 -15.094 1 91.75 79 CYS B O 1
ATOM 2544 N N . GLY B 1 80 ? 3.055 -13.133 -16.859 1 86.19 80 GLY B N 1
ATOM 2545 C CA . GLY B 1 80 ? 3.355 -11.758 -17.219 1 86.19 80 GLY B CA 1
ATOM 2546 C C . GLY B 1 80 ? 4.836 -11.508 -17.438 1 86.19 80 GLY B C 1
ATOM 2547 O O . GLY B 1 80 ? 5.555 -12.391 -17.922 1 86.19 80 GLY B O 1
ATOM 2548 N N . ASN B 1 81 ? 5.18 -10.258 -17.141 1 82.31 81 ASN B N 1
ATOM 2549 C CA . ASN B 1 81 ? 6.598 -9.922 -17.25 1 82.31 81 ASN B CA 1
ATOM 2550 C C . ASN B 1 81 ? 7.258 -9.875 -15.875 1 82.31 81 ASN B C 1
ATOM 2552 O O . ASN B 1 81 ? 8.25 -9.164 -15.68 1 82.31 81 ASN B O 1
ATOM 2556 N N . SER B 1 82 ? 6.691 -10.57 -14.883 1 82.5 82 SER B N 1
ATOM 2557 C CA . SER B 1 82 ? 7.254 -10.688 -13.539 1 82.5 82 SER B CA 1
ATOM 2558 C C . SER B 1 82 ? 8.586 -11.438 -13.562 1 82.5 82 SER B C 1
ATOM 2560 O O . SER B 1 82 ? 8.781 -12.336 -14.375 1 82.5 82 SER B O 1
ATOM 2562 N N . SER B 1 83 ? 9.398 -11.133 -12.578 1 86.88 83 SER B N 1
ATOM 2563 C CA . SER B 1 83 ? 10.68 -11.82 -12.477 1 86.88 83 SER B CA 1
ATOM 2564 C C . SER B 1 83 ? 10.57 -13.086 -11.633 1 86.88 83 SER B C 1
ATOM 2566 O O . SER B 1 83 ? 11.555 -13.797 -11.438 1 86.88 83 SER B O 1
ATOM 2568 N N . LEU B 1 84 ? 9.414 -13.43 -11.211 1 90.12 84 LEU B N 1
ATOM 2569 C CA . LEU B 1 84 ? 9.227 -14.547 -10.289 1 90.12 84 LEU B CA 1
ATOM 2570 C C . LEU B 1 84 ? 9.828 -15.828 -10.852 1 90.12 84 LEU B C 1
ATOM 2572 O O . LEU B 1 84 ? 10.695 -16.438 -10.227 1 90.12 84 LEU B O 1
ATOM 2576 N N . GLY B 1 85 ? 9.398 -16.234 -12.047 1 94.62 85 GLY B N 1
ATOM 2577 C CA . GLY B 1 85 ? 9.906 -17.453 -12.648 1 94.62 85 GLY B CA 1
ATOM 2578 C C . GLY B 1 85 ? 11.414 -17.453 -12.828 1 94.62 85 GLY B C 1
ATOM 2579 O O . GLY B 1 85 ? 12.086 -18.406 -12.469 1 94.62 85 GLY B O 1
ATOM 2580 N N . ALA B 1 86 ? 11.914 -16.328 -13.289 1 93.19 86 ALA B N 1
ATOM 2581 C CA . ALA B 1 86 ? 13.344 -16.219 -13.57 1 93.19 86 ALA B CA 1
ATOM 2582 C C . ALA B 1 86 ? 14.156 -16.266 -12.281 1 93.19 86 ALA B C 1
ATOM 2584 O O . ALA B 1 86 ? 15.219 -16.891 -12.227 1 93.19 86 ALA B O 1
ATOM 2585 N N . GLU B 1 87 ? 13.719 -15.578 -11.273 1 93.44 87 GLU B N 1
ATOM 2586 C CA . GLU B 1 87 ? 14.43 -15.578 -10 1 93.44 87 GLU B CA 1
ATOM 2587 C C . GLU B 1 87 ? 14.391 -16.953 -9.336 1 93.44 87 GLU B C 1
ATOM 2589 O O . GLU B 1 87 ? 15.383 -17.391 -8.75 1 93.44 87 GLU B O 1
ATOM 2594 N N . MET B 1 88 ? 13.281 -17.609 -9.43 1 95.56 88 MET B N 1
ATOM 2595 C CA . MET B 1 88 ? 13.203 -18.984 -8.938 1 95.56 88 MET B CA 1
ATOM 2596 C C . MET B 1 88 ? 14.172 -19.891 -9.688 1 95.56 88 MET B C 1
ATOM 2598 O O . MET B 1 88 ? 14.883 -20.688 -9.07 1 95.56 88 MET B O 1
ATOM 2602 N N . PHE B 1 89 ? 14.195 -19.734 -10.961 1 96.69 89 PHE B N 1
ATOM 2603 C CA . PHE B 1 89 ? 15.094 -20.531 -11.797 1 96.69 89 PHE B CA 1
ATOM 2604 C C . PHE B 1 89 ? 16.547 -20.328 -11.367 1 96.69 89 PHE B C 1
ATOM 2606 O O . PHE B 1 89 ? 17.281 -21.297 -11.195 1 96.69 89 PHE B O 1
ATOM 2613 N N . SER B 1 90 ? 16.859 -19.109 -11.109 1 95.19 90 SER B N 1
ATOM 2614 C CA . SER B 1 90 ? 18.219 -18.766 -10.688 1 95.19 90 SER B CA 1
ATOM 2615 C C . SER B 1 90 ? 18.531 -19.328 -9.312 1 95.19 90 SER B C 1
ATOM 2617 O O . SER B 1 90 ? 19.688 -19.625 -9 1 95.19 90 SER B O 1
ATOM 2619 N N . ASP B 1 91 ? 17.531 -19.531 -8.562 1 95.75 91 ASP B N 1
ATOM 2620 C CA . ASP B 1 91 ? 17.703 -20.047 -7.207 1 95.75 91 ASP B CA 1
ATOM 2621 C C . ASP B 1 91 ? 17.734 -21.578 -7.211 1 95.75 91 ASP B C 1
ATOM 2623 O O . ASP B 1 91 ? 17.766 -22.203 -6.148 1 95.75 91 ASP B O 1
ATOM 2627 N N . GLY B 1 92 ? 17.562 -22.156 -8.359 1 96.88 92 GLY B N 1
ATOM 2628 C CA . GLY B 1 92 ? 17.797 -23.594 -8.438 1 96.88 92 GLY B CA 1
ATOM 2629 C C . GLY B 1 92 ? 16.562 -24.375 -8.805 1 96.88 92 GLY B C 1
ATOM 2630 O O . GLY B 1 92 ? 16.609 -25.594 -8.953 1 96.88 92 GLY B O 1
ATOM 2631 N N . PHE B 1 93 ? 15.414 -23.719 -8.898 1 97.44 93 PHE B N 1
ATOM 2632 C CA . PHE B 1 93 ? 14.211 -24.375 -9.406 1 97.44 93 PHE B CA 1
ATOM 2633 C C . PHE B 1 93 ? 14.242 -24.453 -10.922 1 97.44 93 PHE B C 1
ATOM 2635 O O . PHE B 1 93 ? 13.852 -23.516 -11.609 1 97.44 93 PHE B O 1
ATOM 2642 N N . GLN B 1 94 ? 14.531 -25.609 -11.492 1 95.5 94 GLN B N 1
ATOM 2643 C CA . GLN B 1 94 ? 14.906 -25.625 -12.906 1 95.5 94 GLN B CA 1
ATOM 2644 C C . GLN B 1 94 ? 13.766 -26.141 -13.773 1 95.5 94 GLN B C 1
ATOM 2646 O O . GLN B 1 94 ? 13.766 -25.953 -14.992 1 95.5 94 GLN B O 1
ATOM 2651 N N . ASN B 1 95 ? 12.883 -26.844 -13.188 1 98.12 95 ASN B N 1
ATOM 2652 C CA . ASN B 1 95 ? 11.773 -27.406 -13.953 1 98.12 95 ASN B CA 1
ATOM 2653 C C . ASN B 1 95 ? 10.523 -26.547 -13.844 1 98.12 95 ASN B C 1
ATOM 2655 O O . ASN B 1 95 ? 9.562 -26.922 -13.172 1 98.12 95 ASN B O 1
ATOM 2659 N N . ILE B 1 96 ? 10.57 -25.406 -14.547 1 98.56 96 ILE B N 1
ATOM 2660 C CA . ILE B 1 96 ? 9.492 -24.422 -14.453 1 98.56 96 ILE B CA 1
ATOM 2661 C C . ILE B 1 96 ? 8.891 -24.203 -15.836 1 98.56 96 ILE B C 1
ATOM 2663 O O . ILE B 1 96 ? 9.617 -23.969 -16.812 1 98.56 96 ILE B O 1
ATOM 2667 N N . ILE B 1 97 ? 7.609 -24.281 -15.953 1 98.62 97 ILE B N 1
ATOM 2668 C CA . ILE B 1 97 ? 6.844 -23.859 -17.125 1 98.62 97 ILE B CA 1
ATOM 2669 C C . ILE B 1 97 ? 6.055 -22.594 -16.797 1 98.62 97 ILE B C 1
ATOM 2671 O O . ILE B 1 97 ? 5.371 -22.531 -15.766 1 98.62 97 ILE B O 1
ATOM 2675 N N . ASN B 1 98 ? 6.191 -21.547 -17.594 1 97.75 98 ASN B N 1
ATOM 2676 C CA . ASN B 1 98 ? 5.449 -20.297 -17.453 1 97.75 98 ASN B CA 1
ATOM 2677 C C . ASN B 1 98 ? 4.371 -20.156 -18.531 1 97.75 98 ASN B C 1
ATOM 2679 O O . ASN B 1 98 ? 4.637 -20.359 -19.719 1 97.75 98 ASN B O 1
ATOM 2683 N N . ILE B 1 99 ? 3.166 -19.719 -18.094 1 97.19 99 ILE B N 1
ATOM 2684 C CA . ILE B 1 99 ? 2.146 -19.516 -19.109 1 97.19 99 ILE B CA 1
ATOM 2685 C C . ILE B 1 99 ? 1.473 -18.156 -18.906 1 97.19 99 ILE B C 1
ATOM 2687 O O . ILE B 1 99 ? 1.396 -17.656 -17.781 1 97.19 99 ILE B O 1
ATOM 2691 N N . ASP B 1 100 ? 1.025 -17.578 -19.938 1 92.12 100 ASP B N 1
ATOM 2692 C CA . ASP B 1 100 ? 0.199 -16.375 -20.031 1 92.12 100 ASP B CA 1
ATOM 2693 C C . ASP B 1 100 ? -0.66 -16.391 -21.281 1 92.12 100 ASP B C 1
ATOM 2695 O O . ASP B 1 100 ? -0.314 -17.047 -22.281 1 92.12 100 ASP B O 1
ATOM 2699 N N . PHE B 1 101 ? -1.801 -15.656 -21.219 1 90.44 101 PHE B N 1
ATOM 2700 C CA . PHE B 1 101 ? -2.648 -15.656 -22.406 1 90.44 101 PHE B CA 1
ATOM 2701 C C . PHE B 1 101 ? -2.201 -14.578 -23.391 1 90.44 101 PHE B C 1
ATOM 2703 O O . PHE B 1 101 ? -2.666 -14.539 -24.531 1 90.44 101 PHE B O 1
ATOM 2710 N N . SER B 1 102 ? -1.313 -13.727 -23.016 1 84 102 SER B N 1
ATOM 2711 C CA . SER B 1 102 ? -0.779 -12.695 -23.906 1 84 102 SER B CA 1
ATOM 2712 C C . SER B 1 102 ? 0.362 -13.234 -24.75 1 84 102 SER B C 1
ATOM 2714 O O . SER B 1 102 ? 1.44 -13.539 -24.234 1 84 102 SER B O 1
ATOM 2716 N N . GLU B 1 103 ? 0.215 -13.258 -26.047 1 86.44 103 GLU B N 1
ATOM 2717 C CA . GLU B 1 103 ? 1.274 -13.688 -26.953 1 86.44 103 GLU B CA 1
ATOM 2718 C C . GLU B 1 103 ? 2.451 -12.719 -26.938 1 86.44 103 GLU B C 1
ATOM 2720 O O . GLU B 1 103 ? 3.604 -13.125 -27.078 1 86.44 103 GLU B O 1
ATOM 2725 N N . VAL B 1 104 ? 2.146 -11.516 -26.734 1 80.69 104 VAL B N 1
ATOM 2726 C CA . VAL B 1 104 ? 3.17 -10.469 -26.719 1 80.69 104 VAL B CA 1
ATOM 2727 C C . VAL B 1 104 ? 4.16 -10.734 -25.594 1 80.69 104 VAL B C 1
ATOM 2729 O O . VAL B 1 104 ? 5.371 -10.75 -25.812 1 80.69 104 VAL B O 1
ATOM 2732 N N . VAL B 1 105 ? 3.641 -11.008 -24.375 1 86.5 105 VAL B N 1
ATOM 2733 C CA . VAL B 1 105 ? 4.543 -11.172 -23.234 1 86.5 105 VAL B CA 1
ATOM 2734 C C . VAL B 1 105 ? 5.297 -12.5 -23.375 1 86.5 105 VAL B C 1
ATOM 2736 O O . VAL B 1 105 ? 6.461 -12.594 -22.984 1 86.5 105 VAL B O 1
ATOM 2739 N N . ILE B 1 106 ? 4.629 -13.484 -23.938 1 91.88 106 ILE B N 1
ATOM 2740 C CA . ILE B 1 106 ? 5.285 -14.781 -24.109 1 91.88 106 ILE B CA 1
ATOM 2741 C C . ILE B 1 106 ? 6.453 -14.648 -25.078 1 91.88 106 ILE B C 1
ATOM 2743 O O . ILE B 1 106 ? 7.539 -15.18 -24.828 1 91.88 106 ILE B O 1
ATOM 2747 N N . GLU B 1 107 ? 6.25 -13.938 -26.094 1 89.12 107 GLU B N 1
ATOM 2748 C CA . GLU B 1 107 ? 7.336 -13.703 -27.031 1 89.12 107 GLU B CA 1
ATOM 2749 C C . GLU B 1 107 ? 8.484 -12.938 -26.391 1 89.12 107 GLU B C 1
ATOM 2751 O O . GLU B 1 107 ? 9.648 -13.305 -26.547 1 89.12 107 GLU B O 1
ATOM 2756 N N . LYS B 1 108 ? 8.148 -11.953 -25.656 1 86.81 108 LYS B N 1
ATOM 2757 C CA . LYS B 1 108 ? 9.141 -11.117 -24.984 1 86.81 108 LYS B CA 1
ATOM 2758 C C . LYS B 1 108 ? 9.953 -11.922 -23.984 1 86.81 108 LYS B C 1
ATOM 2760 O O . LYS B 1 108 ? 11.18 -11.852 -23.953 1 86.81 108 LYS B O 1
ATOM 2765 N N . MET B 1 109 ? 9.25 -12.695 -23.188 1 90.94 109 MET B N 1
ATOM 2766 C CA . MET B 1 109 ? 9.914 -13.438 -22.125 1 90.94 109 MET B CA 1
ATOM 2767 C C . MET B 1 109 ? 10.734 -14.594 -22.688 1 90.94 109 MET B C 1
ATOM 2769 O O . MET B 1 109 ? 11.781 -14.938 -22.141 1 90.94 109 MET B O 1
ATOM 2773 N N . THR B 1 110 ? 10.32 -15.172 -23.781 1 95.56 110 THR B N 1
ATOM 2774 C CA . THR B 1 110 ? 11.086 -16.219 -24.469 1 95.56 110 THR B CA 1
ATOM 2775 C C . THR B 1 110 ? 12.422 -15.672 -24.953 1 95.56 110 THR B C 1
ATOM 2777 O O . THR B 1 110 ? 13.453 -16.344 -24.828 1 95.56 110 THR B O 1
ATOM 2780 N N . LYS B 1 111 ? 12.383 -14.5 -25.453 1 93.5 111 LYS B N 1
ATOM 2781 C CA . LYS B 1 111 ? 13.609 -13.867 -25.922 1 93.5 111 LYS B CA 1
ATOM 2782 C C . LYS B 1 111 ? 14.531 -13.516 -24.75 1 93.5 111 LYS B C 1
ATOM 2784 O O . LYS B 1 111 ? 15.742 -13.695 -24.844 1 93.5 111 LYS B O 1
ATOM 2789 N N . ARG B 1 112 ? 13.992 -13.078 -23.719 1 91.75 112 ARG B N 1
ATOM 2790 C CA . ARG B 1 112 ? 14.75 -12.602 -22.578 1 91.75 112 ARG B CA 1
ATOM 2791 C C . ARG B 1 112 ? 15.359 -13.773 -21.797 1 91.75 112 ARG B C 1
ATOM 2793 O O . ARG B 1 112 ? 16.484 -13.664 -21.297 1 91.75 112 ARG B O 1
ATOM 2800 N N . TYR B 1 113 ? 14.578 -14.82 -21.719 1 95.25 113 TYR B N 1
ATOM 2801 C CA . TYR B 1 113 ? 15.008 -16 -20.984 1 95.25 113 TYR B CA 1
ATOM 2802 C C . TYR B 1 113 ? 14.836 -17.266 -21.844 1 95.25 113 TYR B C 1
ATOM 2804 O O . TYR B 1 113 ? 14.023 -18.125 -21.516 1 95.25 113 TYR B O 1
ATOM 2812 N N . PRO B 1 114 ? 15.648 -17.453 -22.734 1 96.88 114 PRO B N 1
ATOM 2813 C CA . PRO B 1 114 ? 15.477 -18.547 -23.703 1 96.88 114 PRO B CA 1
ATOM 2814 C C . PRO B 1 114 ? 15.727 -19.922 -23.078 1 96.88 114 PRO B C 1
ATOM 2816 O O . PRO B 1 114 ? 15.328 -20.938 -23.656 1 96.88 114 PRO B O 1
ATOM 2819 N N . GLN B 1 115 ? 16.359 -20.031 -21.922 1 96.69 115 GLN B N 1
ATOM 2820 C CA . GLN B 1 115 ? 16.625 -21.312 -21.281 1 96.69 115 GLN B CA 1
ATOM 2821 C C . GLN B 1 115 ? 15.406 -21.828 -20.531 1 96.69 115 GLN B C 1
ATOM 2823 O O . GLN B 1 115 ? 15.375 -22.984 -20.094 1 96.69 115 GLN B O 1
ATOM 2828 N N . MET B 1 116 ? 14.406 -21.031 -20.391 1 97.75 116 MET B N 1
ATOM 2829 C CA . MET B 1 116 ? 13.195 -21.406 -19.672 1 97.75 116 MET B CA 1
ATOM 2830 C C . MET B 1 116 ? 12.07 -21.734 -20.641 1 97.75 116 MET B C 1
ATOM 2832 O O . MET B 1 116 ? 12.219 -21.578 -21.859 1 97.75 116 MET B O 1
ATOM 2836 N N . GLN B 1 117 ? 10.984 -22.25 -20.156 1 98.19 117 GLN B N 1
ATOM 2837 C CA . GLN B 1 117 ? 9.852 -22.672 -20.969 1 98.19 117 GLN B CA 1
ATOM 2838 C C . GLN B 1 117 ? 8.672 -21.703 -20.812 1 98.19 117 GLN B C 1
ATOM 2840 O O . GLN B 1 117 ? 8.219 -21.453 -19.703 1 98.19 117 GLN B O 1
ATOM 2845 N N . TRP B 1 118 ? 8.188 -21.219 -21.953 1 97.06 118 TRP B N 1
ATOM 2846 C CA . TRP B 1 118 ? 7.098 -20.25 -22 1 97.06 118 TRP B CA 1
ATOM 2847 C C . TRP B 1 118 ? 6.035 -20.672 -23 1 97.06 118 TRP B C 1
ATOM 2849 O O . TRP B 1 118 ? 6.352 -20.984 -24.156 1 97.06 118 TRP B O 1
ATOM 2859 N N . PHE B 1 119 ? 4.754 -20.641 -22.609 1 97.31 119 PHE B N 1
ATOM 2860 C CA . PHE B 1 119 ? 3.676 -21.016 -23.516 1 97.31 119 PHE B CA 1
ATOM 2861 C C . PHE B 1 119 ? 2.514 -20.031 -23.406 1 97.31 119 PHE B C 1
ATOM 2863 O O . PHE B 1 119 ? 2.166 -19.594 -22.312 1 97.31 119 PHE B O 1
ATOM 2870 N N . CYS B 1 120 ? 1.916 -19.703 -24.531 1 94.56 120 CYS B N 1
ATOM 2871 C CA . CYS B 1 120 ? 0.712 -18.875 -24.562 1 94.56 120 CYS B CA 1
ATOM 2872 C C . CYS B 1 120 ? -0.534 -19.719 -24.344 1 94.56 120 CYS B C 1
ATOM 2874 O O . CYS B 1 120 ? -0.947 -20.469 -25.219 1 94.56 120 CYS B O 1
ATOM 2876 N N . LYS B 1 121 ? -1.104 -19.688 -23.156 1 95.75 121 LYS B N 1
ATOM 2877 C CA . LYS B 1 121 ? -2.281 -20.469 -22.781 1 95.75 121 LYS B CA 1
ATOM 2878 C C . LYS B 1 121 ? -3.176 -19.688 -21.828 1 95.75 121 LYS B C 1
ATOM 2880 O O . LYS B 1 121 ? -2.693 -18.844 -21.062 1 95.75 121 LYS B O 1
ATOM 2885 N N . ASP B 1 122 ? -4.457 -20 -21.859 1 94.25 122 ASP B N 1
ATOM 2886 C CA . ASP B 1 122 ? -5.438 -19.453 -20.938 1 94.25 122 ASP B CA 1
ATOM 2887 C C . ASP B 1 122 ? -5.664 -20.391 -19.75 1 94.25 122 ASP B C 1
ATOM 2889 O O . ASP B 1 122 ? -6.105 -21.531 -19.938 1 94.25 122 ASP B O 1
ATOM 2893 N N . MET B 1 123 ? -5.375 -19.859 -18.531 1 96.06 123 MET B N 1
ATOM 2894 C CA . MET B 1 123 ? -5.461 -20.688 -17.344 1 96.06 123 MET B CA 1
ATOM 2895 C C . MET B 1 123 ? -6.875 -21.219 -17.156 1 96.06 123 MET B C 1
ATOM 2897 O O . MET B 1 123 ? -7.078 -22.234 -16.469 1 96.06 123 MET B O 1
ATOM 2901 N N . ARG B 1 124 ? -7.891 -20.688 -17.734 1 95.88 124 ARG B N 1
ATOM 2902 C CA . ARG B 1 124 ? -9.289 -21.062 -17.562 1 95.88 124 ARG B CA 1
ATOM 2903 C C . ARG B 1 124 ? -9.625 -22.297 -18.406 1 95.88 124 ARG B C 1
ATOM 2905 O O . ARG B 1 124 ? -10.688 -22.891 -18.234 1 95.88 124 ARG B O 1
ATOM 2912 N N . THR B 1 125 ? -8.711 -22.656 -19.281 1 96.38 125 THR B N 1
ATOM 2913 C CA . THR B 1 125 ? -9.062 -23.703 -20.234 1 96.38 125 THR B CA 1
ATOM 2914 C C . THR B 1 125 ? -8.023 -24.828 -20.234 1 96.38 125 THR B C 1
ATOM 2916 O O . THR B 1 125 ? -7.77 -25.453 -21.266 1 96.38 125 THR B O 1
ATOM 2919 N N . LEU B 1 126 ? -7.488 -25.125 -19.156 1 96.81 126 LEU B N 1
ATOM 2920 C CA . LEU B 1 126 ? -6.379 -26.062 -19.109 1 96.81 126 LEU B CA 1
ATOM 2921 C C . LEU B 1 126 ? -6.836 -27.406 -18.531 1 96.81 126 LEU B C 1
ATOM 2923 O O . LEU B 1 126 ? -6.02 -28.312 -18.344 1 96.81 126 LEU B O 1
ATOM 2927 N N . GLU B 1 127 ? -8.047 -27.5 -18.234 1 94.31 127 GLU B N 1
ATOM 2928 C CA . GLU B 1 127 ? -8.484 -28.734 -17.578 1 94.31 127 GLU B CA 1
ATOM 2929 C C . GLU B 1 127 ? -8.125 -29.953 -18.422 1 94.31 127 GLU B C 1
ATOM 2931 O O . GLU B 1 127 ? -8.531 -30.062 -19.578 1 94.31 127 GLU B O 1
ATOM 2936 N N . GLY B 1 128 ? -7.348 -30.781 -17.844 1 89.12 128 GLY B N 1
ATOM 2937 C CA . GLY B 1 128 ? -6.973 -32.031 -18.5 1 89.12 128 GLY B CA 1
ATOM 2938 C C . GLY B 1 128 ? -6.043 -31.812 -19.688 1 89.12 128 GLY B C 1
ATOM 2939 O O . GLY B 1 128 ? -6.008 -32.625 -20.609 1 89.12 128 GLY B O 1
ATOM 2940 N N . ASP B 1 129 ? -5.312 -30.766 -19.75 1 91.81 129 ASP B N 1
ATOM 2941 C CA . ASP B 1 129 ? -4.398 -30.484 -20.859 1 91.81 129 ASP B CA 1
ATOM 2942 C C . ASP B 1 129 ? -3.258 -31.5 -20.891 1 91.81 129 ASP B C 1
ATOM 2944 O O . ASP B 1 129 ? -2.33 -31.422 -20.094 1 91.81 129 ASP B O 1
ATOM 2948 N N . ALA B 1 130 ? -3.252 -32.375 -21.875 1 90.06 130 ALA B N 1
ATOM 2949 C CA . ALA B 1 130 ? -2.293 -33.469 -21.969 1 90.06 130 ALA B CA 1
ATOM 2950 C C . ALA B 1 130 ? -0.912 -32.969 -22.375 1 90.06 130 ALA B C 1
ATOM 2952 O O . ALA B 1 130 ? 0.106 -33.562 -22.016 1 90.06 130 ALA B O 1
ATOM 2953 N N . ASP B 1 131 ? -0.851 -31.875 -23.062 1 91.88 131 ASP B N 1
ATOM 2954 C CA . ASP B 1 131 ? 0.422 -31.312 -23.484 1 91.88 131 ASP B CA 1
ATOM 2955 C C . ASP B 1 131 ? 1.225 -30.797 -22.281 1 91.88 131 ASP B C 1
ATOM 2957 O O . ASP B 1 131 ? 2.451 -30.922 -22.25 1 91.88 131 ASP B O 1
ATOM 2961 N N . LEU B 1 132 ? 0.565 -30.266 -21.344 1 94.88 132 LEU B N 1
ATOM 2962 C CA . LEU B 1 132 ? 1.233 -29.766 -20.141 1 94.88 132 LEU B CA 1
ATOM 2963 C C . LEU B 1 132 ? 1.58 -30.891 -19.188 1 94.88 132 LEU B C 1
ATOM 2965 O O . LEU B 1 132 ? 2.652 -30.891 -18.578 1 94.88 132 LEU B O 1
ATOM 2969 N N . GLY B 1 133 ? 0.696 -31.891 -19 1 94.25 133 GLY B N 1
ATOM 2970 C CA . GLY B 1 133 ? 0.912 -32.969 -18.062 1 94.25 133 GLY B CA 1
ATOM 2971 C C . GLY B 1 133 ? 0.576 -32.594 -16.625 1 94.25 133 GLY B C 1
ATOM 2972 O O . GLY B 1 133 ? -0.332 -31.781 -16.391 1 94.25 133 GLY B O 1
ATOM 2973 N N . GLN B 1 134 ? 1.286 -33.344 -15.648 1 96.75 134 GLN B N 1
ATOM 2974 C CA . GLN B 1 134 ? 1.004 -33.125 -14.234 1 96.75 134 GLN B CA 1
ATOM 2975 C C . GLN B 1 134 ? 2.137 -32.344 -13.562 1 96.75 134 GLN B C 1
ATOM 2977 O O . GLN B 1 134 ? 3.285 -32.406 -14.008 1 96.75 134 GLN B O 1
ATOM 2982 N N . PHE B 1 135 ? 1.789 -31.766 -12.531 1 98.5 135 PHE B N 1
ATOM 2983 C CA . PHE B 1 135 ? 2.746 -30.922 -11.828 1 98.5 135 PHE B CA 1
ATOM 2984 C C . PHE B 1 135 ? 2.775 -31.25 -10.344 1 98.5 135 PHE B C 1
ATOM 2986 O O . PHE B 1 135 ? 1.778 -31.719 -9.781 1 98.5 135 PHE B O 1
ATOM 2993 N N . ASP B 1 136 ? 3.971 -30.984 -9.773 1 98.56 136 ASP B N 1
ATOM 2994 C CA . ASP B 1 136 ? 4.102 -31.062 -8.32 1 98.56 136 ASP B CA 1
ATOM 2995 C C . ASP B 1 136 ? 3.559 -29.797 -7.652 1 98.56 136 ASP B C 1
ATOM 2997 O O . ASP B 1 136 ? 2.98 -29.875 -6.562 1 98.56 136 ASP B O 1
ATOM 3001 N N . VAL B 1 137 ? 3.797 -28.672 -8.328 1 98.81 137 VAL B N 1
ATOM 3002 C CA . VAL B 1 137 ? 3.385 -27.391 -7.758 1 98.81 137 VAL B CA 1
ATOM 3003 C C . VAL B 1 137 ? 2.865 -26.484 -8.867 1 98.81 137 VAL B C 1
ATOM 3005 O O . VAL B 1 137 ? 3.449 -26.422 -9.945 1 98.81 137 VAL B O 1
ATOM 3008 N N . ILE B 1 138 ? 1.769 -25.797 -8.602 1 98.81 138 ILE B N 1
ATOM 3009 C CA . ILE B 1 138 ? 1.245 -24.719 -9.445 1 98.81 138 ILE B CA 1
ATOM 3010 C C . ILE B 1 138 ? 1.184 -23.422 -8.648 1 98.81 138 ILE B C 1
ATOM 3012 O O . ILE B 1 138 ? 0.659 -23.391 -7.535 1 98.81 138 ILE B O 1
ATOM 3016 N N . ILE B 1 139 ? 1.746 -22.328 -9.242 1 98.38 139 ILE B N 1
ATOM 3017 C CA . ILE B 1 139 ? 1.855 -21.047 -8.539 1 98.38 139 ILE B CA 1
ATOM 3018 C C . ILE B 1 139 ? 1.141 -19.953 -9.336 1 98.38 139 ILE B C 1
ATOM 3020 O O . ILE B 1 139 ? 1.262 -19.891 -10.562 1 98.38 139 ILE B O 1
ATOM 3024 N N . GLU B 1 140 ? 0.367 -19.141 -8.664 1 96 140 GLU B N 1
ATOM 3025 C CA . GLU B 1 140 ? -0.043 -17.859 -9.227 1 96 140 GLU B CA 1
ATOM 3026 C C . GLU B 1 140 ? 0.217 -16.719 -8.25 1 96 140 GLU B C 1
ATOM 3028 O O . GLU B 1 140 ? 0.175 -16.906 -7.031 1 96 140 GLU B O 1
ATOM 3033 N N . LYS B 1 141 ? 0.589 -15.609 -8.758 1 88.38 141 LYS B N 1
ATOM 3034 C CA . LYS B 1 141 ? 0.83 -14.406 -7.965 1 88.38 141 LYS B CA 1
ATOM 3035 C C . LYS B 1 141 ? 0.033 -13.219 -8.508 1 88.38 141 LYS B C 1
ATOM 3037 O O . LYS B 1 141 ? 0.386 -12.648 -9.539 1 88.38 141 LYS B O 1
ATOM 3042 N N . GLY B 1 142 ? -0.971 -12.867 -7.82 1 82.94 142 GLY B N 1
ATOM 3043 C CA . GLY B 1 142 ? -1.791 -11.727 -8.188 1 82.94 142 GLY B CA 1
ATOM 3044 C C . GLY B 1 142 ? -2.666 -11.984 -9.398 1 82.94 142 GLY B C 1
ATOM 3045 O O . GLY B 1 142 ? -3.533 -11.172 -9.727 1 82.94 142 GLY B O 1
ATOM 3046 N N . THR B 1 143 ? -2.482 -13.086 -10.094 1 86.12 143 THR B N 1
ATOM 3047 C CA . THR B 1 143 ? -3.17 -13.391 -11.344 1 86.12 143 THR B CA 1
ATOM 3048 C C . THR B 1 143 ? -4.664 -13.578 -11.102 1 86.12 143 THR B C 1
ATOM 3050 O O . THR B 1 143 ? -5.488 -13.008 -11.82 1 86.12 143 THR B O 1
ATOM 3053 N N . LEU B 1 144 ? -5.059 -14.305 -10.078 1 90.88 144 LEU B N 1
ATOM 3054 C CA . LEU B 1 144 ? -6.465 -14.594 -9.836 1 90.88 144 LEU B CA 1
ATOM 3055 C C . LEU B 1 144 ? -7.199 -13.352 -9.344 1 90.88 144 LEU B C 1
ATOM 3057 O O . LEU B 1 144 ? -8.414 -13.242 -9.508 1 90.88 144 LEU B O 1
ATOM 3061 N N . ASP B 1 145 ? -6.484 -12.438 -8.742 1 78.62 145 ASP B N 1
ATOM 3062 C CA . ASP B 1 145 ? -7.098 -11.188 -8.305 1 78.62 145 ASP B CA 1
ATOM 3063 C C . ASP B 1 145 ? -7.688 -10.422 -9.492 1 78.62 145 ASP B C 1
ATOM 3065 O O . ASP B 1 145 ? -8.68 -9.711 -9.344 1 78.62 145 ASP B O 1
ATOM 3069 N N . VAL B 1 146 ? -7.105 -10.539 -10.648 1 73.25 146 VAL B N 1
ATOM 3070 C CA . VAL B 1 146 ? -7.527 -9.852 -11.859 1 73.25 146 VAL B CA 1
ATOM 3071 C C . VAL B 1 146 ? -8.961 -10.258 -12.211 1 73.25 146 VAL B C 1
ATOM 3073 O O . VAL B 1 146 ? -9.734 -9.438 -12.711 1 73.25 146 VAL B O 1
ATOM 3076 N N . LEU B 1 147 ? -9.375 -11.469 -11.883 1 81.5 147 LEU B N 1
ATOM 3077 C CA . LEU B 1 147 ? -10.703 -11.969 -12.219 1 81.5 147 LEU B CA 1
ATOM 3078 C C . LEU B 1 147 ? -11.781 -11.211 -11.461 1 81.5 147 LEU B C 1
ATOM 3080 O O . LEU B 1 147 ? -12.945 -11.195 -11.867 1 81.5 147 LEU B O 1
ATOM 3084 N N . PHE B 1 148 ? -11.344 -10.625 -10.391 1 74.19 148 PHE B N 1
ATOM 3085 C CA . PHE B 1 148 ? -12.32 -10.023 -9.492 1 74.19 148 PHE B CA 1
ATOM 3086 C C . PHE B 1 148 ? -12.383 -8.516 -9.688 1 74.19 148 PHE B C 1
ATOM 3088 O O . PHE B 1 148 ? -13.164 -7.828 -9.031 1 74.19 148 PHE B O 1
ATOM 3095 N N . VAL B 1 149 ? -11.695 -7.957 -10.586 1 64.94 149 VAL B N 1
ATOM 3096 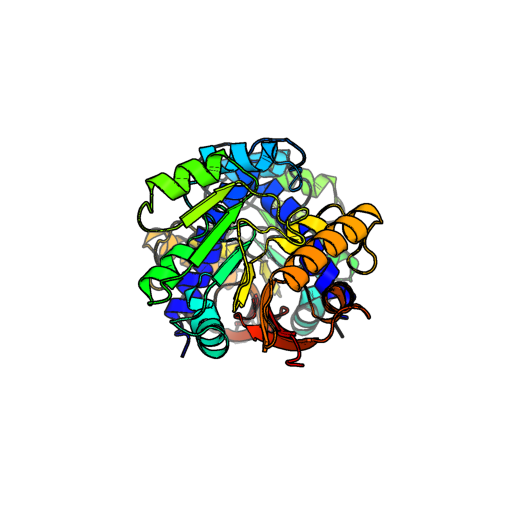C CA . VAL B 1 149 ? -11.477 -6.516 -10.664 1 64.94 149 VAL B CA 1
ATOM 3097 C C . VAL B 1 149 ? -12.773 -5.812 -11.047 1 64.94 149 VAL B C 1
ATOM 3099 O O . VAL B 1 149 ? -12.984 -4.652 -10.695 1 64.94 149 VAL B O 1
ATOM 3102 N N . LYS B 1 150 ? -13.664 -6.465 -11.664 1 63 150 LYS B N 1
ATOM 3103 C CA . LYS B 1 150 ? -14.906 -5.832 -12.109 1 63 150 LYS B CA 1
ATOM 3104 C C . LYS B 1 150 ? -16 -5.98 -11.055 1 63 150 LYS B C 1
ATOM 3106 O O . LYS B 1 150 ? -17.094 -5.422 -11.203 1 63 150 LYS B O 1
ATOM 3111 N N . ASP B 1 151 ? -15.695 -6.809 -10.062 1 66.25 151 ASP B N 1
ATOM 3112 C CA . ASP B 1 151 ? -16.703 -7.016 -9.031 1 66.25 151 ASP B CA 1
ATOM 3113 C C . ASP B 1 151 ? -16.797 -5.809 -8.102 1 66.25 151 ASP B C 1
ATOM 3115 O O . ASP B 1 151 ? -15.781 -5.188 -7.777 1 66.25 151 ASP B O 1
ATOM 3119 N N . LYS B 1 152 ? -17.938 -5.363 -7.648 1 56.06 152 LYS B N 1
ATOM 3120 C CA . LYS B 1 152 ? -18.188 -4.152 -6.867 1 56.06 152 LYS B CA 1
ATOM 3121 C C . LYS B 1 152 ? -18 -4.41 -5.375 1 56.06 152 LYS B C 1
ATOM 3123 O O . LYS B 1 152 ? -17.75 -3.48 -4.605 1 56.06 152 LYS B O 1
ATOM 3128 N N . SER B 1 153 ? -18.25 -5.68 -5.082 1 60.84 153 SER B N 1
ATOM 3129 C CA . SER B 1 153 ? -18.172 -6.055 -3.674 1 60.84 153 SER B CA 1
ATOM 3130 C C . SER B 1 153 ? -17.281 -7.277 -3.477 1 60.84 153 SER B C 1
ATOM 3132 O O . SER B 1 153 ? -17.359 -8.242 -4.242 1 60.84 153 SER B O 1
ATOM 3134 N N . PRO B 1 154 ? -16.391 -7.168 -2.486 1 60.62 154 PRO B N 1
ATOM 3135 C CA . PRO B 1 154 ? -15.57 -8.344 -2.203 1 60.62 154 PRO B CA 1
ATOM 3136 C C . PRO B 1 154 ? -16.375 -9.484 -1.572 1 60.62 154 PRO B C 1
ATOM 3138 O O . PRO B 1 154 ? -15.898 -10.625 -1.531 1 60.62 154 PRO B O 1
ATOM 3141 N N . TRP B 1 155 ? -17.484 -9.188 -1.14 1 66.31 155 TRP B N 1
ATOM 3142 C CA . TRP B 1 155 ? -18.25 -10.18 -0.403 1 66.31 155 TRP B CA 1
ATOM 3143 C C . TRP B 1 155 ? -18.938 -11.156 -1.356 1 66.31 155 TRP B C 1
ATOM 3145 O O . TRP B 1 155 ? -19.156 -12.32 -1.015 1 66.31 155 TRP B O 1
ATOM 3155 N N . GLU B 1 156 ? -19.359 -10.578 -2.529 1 77.81 156 GLU B N 1
ATOM 3156 C CA . GLU B 1 156 ? -20.031 -11.453 -3.486 1 77.81 156 GLU B CA 1
ATOM 3157 C C . GLU B 1 156 ? -19.531 -11.211 -4.906 1 77.81 156 GLU B C 1
ATOM 3159 O O . GLU B 1 156 ? -19.719 -10.125 -5.461 1 77.81 156 GLU B O 1
ATOM 3164 N N . ALA B 1 157 ? -19.047 -12.242 -5.457 1 80.5 157 ALA B N 1
ATOM 3165 C CA . ALA B 1 157 ? -18.547 -12.172 -6.828 1 80.5 157 ALA B CA 1
ATOM 3166 C C . ALA B 1 157 ? -19.688 -12.32 -7.832 1 80.5 157 ALA B C 1
ATOM 3168 O O . ALA B 1 157 ? -20.703 -12.953 -7.535 1 80.5 157 ALA B O 1
ATOM 3169 N N . SER B 1 158 ? -19.578 -11.688 -8.961 1 86.81 158 SER B N 1
ATOM 3170 C CA . SER B 1 158 ? -20.531 -11.836 -10.055 1 86.81 158 SER B CA 1
ATOM 3171 C C . SER B 1 158 ? -20.547 -13.266 -10.578 1 86.81 158 SER B C 1
ATOM 3173 O O . SER B 1 158 ? -19.609 -14.031 -10.352 1 86.81 158 SER B O 1
ATOM 3175 N N . PRO B 1 159 ? -21.625 -13.617 -11.305 1 92.88 159 PRO B N 1
ATOM 3176 C CA . PRO B 1 159 ? -21.672 -14.953 -11.898 1 92.88 159 PRO B CA 1
ATOM 3177 C C . PRO B 1 159 ? -20.5 -15.203 -12.852 1 92.88 159 PRO B C 1
ATOM 3179 O O . PRO B 1 159 ? -19.953 -16.312 -12.883 1 92.88 159 PRO B O 1
ATOM 3182 N N . THR B 1 160 ? -20.156 -14.203 -13.555 1 90.31 160 THR B N 1
ATOM 3183 C CA . THR B 1 160 ? -19.047 -14.344 -14.484 1 90.31 160 THR B CA 1
ATOM 3184 C C . THR B 1 160 ? -17.734 -14.609 -13.734 1 90.31 160 THR B C 1
ATOM 3186 O O . THR B 1 160 ? -16.969 -15.5 -14.109 1 90.31 160 THR B O 1
ATOM 3189 N N . THR B 1 161 ? -17.5 -13.852 -12.695 1 88.81 161 THR B N 1
ATOM 3190 C CA . THR B 1 161 ? -16.297 -14.039 -11.891 1 88.81 161 THR B CA 1
ATOM 3191 C C . THR B 1 161 ? -16.281 -15.422 -11.258 1 88.81 161 THR B C 1
ATOM 3193 O O . THR B 1 161 ? -15.266 -16.125 -11.297 1 88.81 161 THR B O 1
ATOM 3196 N N . LYS B 1 162 ? -17.422 -15.844 -10.773 1 94.69 162 LYS B N 1
ATOM 3197 C CA . LYS B 1 162 ? -17.516 -17.172 -10.18 1 94.69 162 LYS B CA 1
ATOM 3198 C C . LYS B 1 162 ? -17.234 -18.266 -11.203 1 94.69 162 LYS B C 1
ATOM 3200 O O . LYS B 1 162 ? -16.531 -19.234 -10.906 1 94.69 162 LYS B O 1
ATOM 3205 N N . HIS B 1 163 ? -17.734 -18.031 -12.336 1 95.94 163 HIS B N 1
ATOM 3206 C CA . HIS B 1 163 ? -17.531 -18.984 -13.422 1 95.94 163 HIS B CA 1
ATOM 3207 C C . HIS B 1 163 ? -16.062 -19.078 -13.805 1 95.94 163 HIS B C 1
ATOM 3209 O O . HIS B 1 163 ? -15.492 -20.172 -13.875 1 95.94 163 HIS B O 1
ATOM 3215 N N . ASP B 1 164 ? -15.492 -18 -14.055 1 93.25 164 ASP B N 1
ATOM 3216 C CA . ASP B 1 164 ? -14.094 -17.969 -14.469 1 93.25 164 ASP B CA 1
ATOM 3217 C C . ASP B 1 164 ? -13.18 -18.531 -13.375 1 93.25 164 ASP B C 1
ATOM 3219 O O . ASP B 1 164 ? -12.227 -19.25 -13.672 1 93.25 164 ASP B O 1
ATOM 3223 N N . MET B 1 165 ? -13.469 -18.203 -12.156 1 95.88 165 MET B N 1
ATOM 3224 C CA . MET B 1 165 ? -12.688 -18.719 -11.039 1 95.88 165 MET B CA 1
ATOM 3225 C C . MET B 1 165 ? -12.828 -20.234 -10.93 1 95.88 165 MET B C 1
ATOM 3227 O O . MET B 1 165 ? -11.836 -20.953 -10.75 1 95.88 165 MET B O 1
ATOM 3231 N N . LYS B 1 166 ? -13.984 -20.734 -11.07 1 97.12 166 LYS B N 1
ATOM 3232 C CA . LYS B 1 166 ? -14.211 -22.172 -11.008 1 97.12 166 LYS B CA 1
ATOM 3233 C C . LYS B 1 166 ? -13.477 -22.891 -12.133 1 97.12 166 LYS B C 1
ATOM 3235 O O . LYS B 1 166 ? -12.844 -23.922 -11.898 1 97.12 166 LYS B O 1
ATOM 3240 N N . ARG B 1 167 ? -13.516 -22.406 -13.312 1 97.06 167 ARG B N 1
ATOM 3241 C CA . ARG B 1 167 ? -12.805 -23 -14.438 1 97.06 167 ARG B CA 1
ATOM 3242 C C . ARG B 1 167 ? -11.305 -23.047 -14.172 1 97.06 167 ARG B C 1
ATOM 3244 O O . ARG B 1 167 ? -10.641 -24.047 -14.469 1 97.06 167 ARG B O 1
ATOM 3251 N N . THR B 1 168 ? -10.82 -21.969 -13.625 1 97.88 168 THR B N 1
ATOM 3252 C CA . THR B 1 168 ? -9.391 -21.891 -13.344 1 97.88 168 THR B CA 1
ATOM 3253 C C . THR B 1 168 ? -8.992 -22.891 -12.266 1 97.88 168 THR B C 1
ATOM 3255 O O . THR B 1 168 ? -8.023 -23.625 -12.422 1 97.88 168 THR B O 1
ATOM 3258 N N . THR B 1 169 ? -9.75 -22.969 -11.164 1 97.94 169 THR B N 1
ATOM 3259 C CA . THR B 1 169 ? -9.391 -23.891 -10.086 1 97.94 169 THR B CA 1
ATOM 3260 C C . THR B 1 169 ? -9.602 -25.328 -10.523 1 97.94 169 THR B C 1
ATOM 3262 O O . THR B 1 169 ? -8.867 -26.219 -10.102 1 97.94 169 THR B O 1
ATOM 3265 N N . ASP B 1 170 ? -10.57 -25.578 -11.445 1 97.81 170 ASP B N 1
ATOM 3266 C CA . ASP B 1 170 ? -10.711 -26.906 -12.055 1 97.81 170 ASP B CA 1
ATOM 3267 C C . ASP B 1 170 ? -9.461 -27.281 -12.844 1 97.81 170 ASP B C 1
ATOM 3269 O O . ASP B 1 170 ? -8.977 -28.406 -12.75 1 97.81 170 ASP B O 1
ATOM 3273 N N . SER B 1 171 ? -9.016 -26.344 -13.617 1 97.94 171 SER B N 1
ATOM 3274 C CA . SER B 1 171 ? -7.789 -26.547 -14.375 1 97.94 171 SER B CA 1
ATOM 3275 C C . SER B 1 171 ? -6.621 -26.875 -13.453 1 97.94 171 SER B C 1
ATOM 3277 O O . SER B 1 171 ? -5.898 -27.844 -13.68 1 97.94 171 SER B O 1
ATOM 3279 N N . ILE B 1 172 ? -6.48 -26.125 -12.383 1 98.44 172 ILE B N 1
ATOM 3280 C CA . ILE B 1 172 ? -5.391 -26.297 -11.43 1 98.44 172 ILE B CA 1
ATOM 3281 C C . ILE B 1 172 ? -5.48 -27.688 -10.789 1 98.44 172 ILE B C 1
ATOM 3283 O O . ILE B 1 172 ? -4.5 -28.438 -10.773 1 98.44 172 ILE B O 1
ATOM 3287 N N . TYR B 1 173 ? -6.625 -28 -10.352 1 97.75 173 TYR B N 1
ATOM 3288 C CA . TYR B 1 173 ? -6.812 -29.281 -9.68 1 97.75 173 TYR B CA 1
ATOM 3289 C C . TYR B 1 173 ? -6.508 -30.438 -10.617 1 97.75 173 TYR B C 1
ATOM 3291 O O . TYR B 1 173 ? -5.852 -31.406 -10.219 1 97.75 173 TYR B O 1
ATOM 3299 N N . SER B 1 174 ? -6.938 -30.344 -11.828 1 97.38 174 SER B N 1
ATOM 3300 C CA . SER B 1 174 ? -6.77 -31.422 -12.797 1 97.38 174 SER B CA 1
ATOM 3301 C C . SER B 1 174 ? -5.301 -31.625 -13.148 1 97.38 174 SER B C 1
ATOM 3303 O O . SER B 1 174 ? -4.891 -32.719 -13.539 1 97.38 174 SER B O 1
ATOM 3305 N N . LEU B 1 175 ? -4.512 -30.625 -13.016 1 98.06 175 LEU B N 1
ATOM 3306 C CA . LEU B 1 175 ? -3.119 -30.656 -13.453 1 98.06 175 LEU B CA 1
ATOM 3307 C C . LEU B 1 175 ? -2.199 -31.016 -12.289 1 98.06 175 LEU B C 1
ATOM 3309 O O . LEU B 1 175 ? -1.004 -31.25 -12.484 1 98.06 175 LEU B O 1
ATOM 3313 N N . LEU B 1 176 ? -2.758 -31.094 -11.078 1 97.62 176 LEU B N 1
ATOM 3314 C CA . LEU B 1 176 ? -1.949 -31.422 -9.906 1 97.62 176 LEU B CA 1
ATOM 3315 C C . LEU B 1 176 ? -1.894 -32.938 -9.68 1 97.62 176 LEU B C 1
ATOM 3317 O O . LEU B 1 176 ? -2.92 -33.594 -9.742 1 97.62 176 LEU B O 1
ATOM 3321 N N . ARG B 1 177 ? -0.699 -33.406 -9.43 1 96.88 177 ARG B N 1
ATOM 3322 C CA . ARG B 1 177 ? -0.567 -34.781 -8.984 1 96.88 177 ARG B CA 1
ATOM 3323 C C . ARG B 1 177 ? -1.073 -34.969 -7.559 1 96.88 177 ARG B C 1
ATOM 3325 O O . ARG B 1 177 ? -1.18 -34 -6.812 1 96.88 177 ARG B O 1
ATOM 3332 N N . PRO B 1 178 ? -1.382 -36.25 -7.23 1 95.81 178 PRO B N 1
ATOM 3333 C CA . PRO B 1 178 ? -1.634 -36.469 -5.805 1 95.81 178 PRO B CA 1
ATOM 3334 C C . PRO B 1 178 ? -0.48 -36 -4.922 1 95.81 178 PRO B C 1
ATOM 3336 O O . PRO B 1 178 ? 0.686 -36.25 -5.238 1 95.81 178 PRO B O 1
ATOM 3339 N N . GLY B 1 179 ? -0.809 -35.312 -3.893 1 95.62 179 GLY B N 1
ATOM 3340 C CA . GLY B 1 179 ? 0.207 -34.75 -3.02 1 95.62 179 GLY B CA 1
ATOM 3341 C C . GLY B 1 179 ? 0.74 -33.406 -3.512 1 95.62 179 GLY B C 1
ATOM 3342 O O . GLY B 1 179 ? 1.515 -32.75 -2.816 1 95.62 179 GLY B O 1
ATOM 3343 N N . GLY B 1 180 ? 0.356 -33.031 -4.75 1 98.12 180 GLY B N 1
ATOM 3344 C CA . GLY B 1 180 ? 0.79 -31.781 -5.309 1 98.12 180 GLY B CA 1
ATOM 3345 C C . GLY B 1 180 ? 0.215 -30.578 -4.578 1 98.12 180 GLY B C 1
ATOM 3346 O O . GLY B 1 180 ? -0.718 -30.719 -3.785 1 98.12 180 GLY B O 1
ATOM 3347 N N . ARG B 1 181 ? 0.791 -29.344 -4.844 1 98.25 181 ARG B N 1
ATOM 3348 C CA . ARG B 1 181 ? 0.399 -28.141 -4.109 1 98.25 181 ARG B CA 1
ATOM 3349 C C . ARG B 1 181 ? 0.067 -27 -5.066 1 98.25 181 ARG B C 1
ATOM 3351 O O . ARG B 1 181 ? 0.751 -26.812 -6.074 1 98.25 181 ARG B O 1
ATOM 3358 N N . PHE B 1 182 ? -1.004 -26.359 -4.758 1 98.56 182 PHE B N 1
ATOM 3359 C CA . PHE B 1 182 ? -1.336 -25.078 -5.379 1 98.56 182 PHE B CA 1
ATOM 3360 C C . PHE B 1 182 ? -0.98 -23.922 -4.457 1 98.56 182 PHE B C 1
ATOM 3362 O O . PHE B 1 182 ? -1.439 -23.859 -3.314 1 98.56 182 PHE B O 1
ATOM 3369 N N . VAL B 1 183 ? -0.143 -22.953 -4.953 1 98.12 183 VAL B N 1
ATOM 3370 C CA . VAL B 1 183 ? 0.315 -21.797 -4.199 1 98.12 183 VAL B CA 1
ATOM 3371 C C . VAL B 1 183 ? -0.272 -20.531 -4.801 1 98.12 183 VAL B C 1
ATOM 3373 O O . VAL B 1 183 ? -0.083 -20.25 -5.988 1 98.12 183 VAL B O 1
ATOM 3376 N N . SER B 1 184 ? -0.977 -19.812 -3.982 1 96.19 184 SER B N 1
ATOM 3377 C CA . SER B 1 184 ? -1.567 -18.547 -4.391 1 96.19 184 SER B CA 1
ATOM 3378 C C . SER B 1 184 ? -1.061 -17.391 -3.529 1 96.19 184 SER B C 1
ATOM 3380 O O . SER B 1 184 ? -1.207 -17.422 -2.305 1 96.19 184 SER B O 1
ATOM 3382 N N . VAL B 1 185 ? -0.424 -16.391 -4.18 1 89.25 185 VAL B N 1
ATOM 3383 C CA . VAL B 1 185 ? 0.02 -15.18 -3.504 1 89.25 185 VAL B CA 1
ATOM 3384 C C . VAL B 1 185 ? -0.905 -14.023 -3.867 1 89.25 185 VAL B C 1
ATOM 3386 O O . VAL B 1 185 ? -1.039 -13.672 -5.043 1 89.25 185 VAL B O 1
ATOM 3389 N N . THR B 1 186 ? -1.524 -13.469 -2.814 1 80.56 186 THR B N 1
ATOM 3390 C CA . THR B 1 186 ? -2.574 -12.492 -3.076 1 80.56 186 THR B CA 1
ATOM 3391 C C . THR B 1 186 ? -2.67 -11.484 -1.935 1 80.56 186 THR B C 1
ATOM 3393 O O . THR B 1 186 ? -2.127 -11.711 -0.852 1 80.56 186 THR B O 1
ATOM 3396 N N . PHE B 1 187 ? -3.303 -10.406 -2.213 1 66.25 187 PHE B N 1
ATOM 3397 C CA . PHE B 1 187 ? -3.588 -9.43 -1.169 1 66.25 187 PHE B CA 1
ATOM 3398 C C . PHE B 1 187 ? -4.969 -9.664 -0.567 1 66.25 187 PHE B C 1
ATOM 3400 O O . PHE B 1 187 ? -5.355 -9 0.396 1 66.25 187 PHE B O 1
ATOM 3407 N N . THR B 1 188 ? -5.688 -10.625 -1.15 1 71.69 188 THR B N 1
ATOM 3408 C CA . THR B 1 188 ? -7.059 -10.852 -0.717 1 71.69 188 THR B CA 1
ATOM 3409 C C . THR B 1 188 ? -7.09 -11.672 0.57 1 71.69 188 THR B C 1
ATOM 3411 O O . THR B 1 188 ? -6.473 -12.734 0.65 1 71.69 188 THR B O 1
ATOM 3414 N N . GLN B 1 189 ? -7.844 -11.203 1.453 1 70.75 189 GLN B N 1
ATOM 3415 C CA . GLN B 1 189 ? -7.949 -11.797 2.783 1 70.75 189 GLN B CA 1
ATOM 3416 C C . GLN B 1 189 ? -8.617 -13.164 2.725 1 70.75 189 GLN B C 1
ATOM 3418 O O . GLN B 1 189 ? -9.445 -13.422 1.852 1 70.75 189 GLN B O 1
ATOM 3423 N N . PRO B 1 190 ? -8.281 -14.016 3.768 1 80.12 190 PRO B N 1
ATOM 3424 C CA . PRO B 1 190 ? -8.805 -15.383 3.783 1 80.12 190 PRO B CA 1
ATOM 3425 C C . PRO B 1 190 ? -10.336 -15.422 3.768 1 80.12 190 PRO B C 1
ATOM 3427 O O . PRO B 1 190 ? -10.93 -16.25 3.07 1 80.12 190 PRO B O 1
ATOM 3430 N N . HIS B 1 191 ? -10.977 -14.516 4.414 1 74 191 HIS B N 1
ATOM 3431 C CA . HIS B 1 191 ? -12.43 -14.531 4.516 1 74 191 HIS B CA 1
ATOM 3432 C C . HIS B 1 191 ? -13.078 -14.328 3.148 1 74 191 HIS B C 1
ATOM 3434 O O . HIS B 1 191 ? -14.195 -14.805 2.912 1 74 191 HIS B O 1
ATOM 3440 N N . PHE B 1 192 ? -12.367 -13.703 2.225 1 77.19 192 PHE B N 1
ATOM 3441 C CA . PHE B 1 192 ? -12.922 -13.422 0.907 1 77.19 192 PHE B CA 1
ATOM 3442 C C . PHE B 1 192 ? -12.461 -14.453 -0.114 1 77.19 192 PHE B C 1
ATOM 3444 O O . PHE B 1 192 ? -13.164 -14.734 -1.085 1 77.19 192 PHE B O 1
ATOM 3451 N N . ARG B 1 193 ? -11.297 -15.023 0.083 1 87.81 193 ARG B N 1
ATOM 3452 C CA . ARG B 1 193 ? -10.664 -15.789 -0.988 1 87.81 193 ARG B CA 1
ATOM 3453 C C . ARG B 1 193 ? -10.898 -17.281 -0.798 1 87.81 193 ARG B C 1
ATOM 3455 O O . ARG B 1 193 ? -11.102 -18.016 -1.771 1 87.81 193 ARG B O 1
ATOM 3462 N N . LEU B 1 194 ? -10.992 -17.812 0.395 1 92 194 LEU B N 1
ATOM 3463 C CA . LEU B 1 194 ? -10.953 -19.25 0.689 1 92 194 LEU B CA 1
ATOM 3464 C C . LEU B 1 194 ? -12.148 -19.953 0.065 1 92 194 LEU B C 1
ATOM 3466 O O . LEU B 1 194 ? -12.023 -21.094 -0.413 1 92 194 LEU B O 1
ATOM 3470 N N . LYS B 1 195 ? -13.289 -19.312 0.037 1 91.94 195 LYS B N 1
ATOM 3471 C CA . LYS B 1 195 ? -14.5 -19.953 -0.463 1 91.94 195 LYS B CA 1
ATOM 3472 C C . LYS B 1 195 ? -14.367 -20.297 -1.945 1 91.94 195 LYS B C 1
ATOM 3474 O O . LYS B 1 195 ? -15.07 -21.172 -2.449 1 91.94 195 LYS B O 1
ATOM 3479 N N . TYR B 1 196 ? -13.469 -19.641 -2.633 1 95.19 196 TYR B N 1
ATOM 3480 C CA . TYR B 1 196 ? -13.312 -19.875 -4.062 1 95.19 196 TYR B CA 1
ATOM 3481 C C . TYR B 1 196 ? -12.258 -20.953 -4.316 1 95.19 196 TYR B C 1
ATOM 3483 O O . TYR B 1 196 ? -12.109 -21.422 -5.445 1 95.19 196 TYR B O 1
ATOM 3491 N N . TYR B 1 197 ? -11.484 -21.312 -3.273 1 96.31 197 TYR B N 1
ATOM 3492 C CA . TYR B 1 197 ? -10.5 -22.375 -3.383 1 96.31 197 TYR B CA 1
ATOM 3493 C C . TYR B 1 197 ? -11.086 -23.703 -2.924 1 96.31 197 TYR B C 1
ATOM 3495 O O . TYR B 1 197 ? -10.531 -24.766 -3.215 1 96.31 197 TYR B O 1
ATOM 3503 N N . GLN B 1 198 ? -12.102 -23.578 -2.174 1 92.44 198 GLN B N 1
ATOM 3504 C CA . GLN B 1 198 ? -12.656 -24.781 -1.558 1 92.44 198 GLN B CA 1
ATOM 3505 C C . GLN B 1 198 ? -13.93 -25.234 -2.268 1 92.44 198 GLN B C 1
ATOM 3507 O O . GLN B 1 198 ? -14.93 -24.516 -2.27 1 92.44 198 GLN B O 1
ATOM 3512 N N . HIS B 1 199 ? -13.875 -26.391 -2.918 1 93.38 199 HIS B N 1
ATOM 3513 C CA . HIS B 1 199 ? -15.016 -27.047 -3.537 1 93.38 199 HIS B CA 1
ATOM 3514 C C . HIS B 1 199 ? -15.133 -28.5 -3.088 1 93.38 199 HIS B C 1
ATOM 3516 O O . HIS B 1 199 ? -14.125 -29.141 -2.752 1 93.38 199 HIS B O 1
ATOM 3522 N N . GLU B 1 200 ? -16.312 -28.969 -3.121 1 92.06 200 GLU B N 1
ATOM 3523 C CA . GLU B 1 200 ? -16.562 -30.328 -2.662 1 92.06 200 GLU B CA 1
ATOM 3524 C C . GLU B 1 200 ? -15.766 -31.344 -3.479 1 92.06 200 GLU B C 1
ATOM 3526 O O . GLU B 1 200 ? -15.328 -32.375 -2.949 1 92.06 200 GLU B O 1
ATOM 3531 N N . GLU B 1 201 ? -15.594 -31.016 -4.691 1 93.12 201 GLU B N 1
ATOM 3532 C CA . GLU B 1 201 ? -14.938 -31.938 -5.605 1 93.12 201 GLU B CA 1
ATOM 3533 C C . GLU B 1 201 ? -13.43 -31.984 -5.352 1 93.12 201 GLU B C 1
ATOM 3535 O O . GLU B 1 201 ? -12.75 -32.906 -5.809 1 93.12 201 GLU B O 1
ATOM 3540 N N . TYR B 1 202 ? -12.922 -31 -4.648 1 95.25 202 TYR B N 1
ATOM 3541 C CA . TYR B 1 202 ? -11.484 -30.953 -4.434 1 95.25 202 TYR B CA 1
ATOM 3542 C C . TYR B 1 202 ? -11.094 -31.625 -3.127 1 95.25 202 TYR B C 1
ATOM 3544 O O . TYR B 1 202 ? -11.531 -31.219 -2.049 1 95.25 202 TYR B O 1
ATOM 3552 N N . LYS B 1 203 ? -10.289 -32.625 -3.174 1 95.06 203 LYS B N 1
ATOM 3553 C CA . LYS B 1 203 ? -9.75 -33.281 -1.981 1 95.06 203 LYS B CA 1
ATOM 3554 C C . LYS B 1 203 ? -8.383 -32.719 -1.612 1 95.06 203 LYS B C 1
ATOM 3556 O O . LYS B 1 203 ? -7.367 -33.375 -1.749 1 95.06 203 LYS B O 1
ATOM 3561 N N . TRP B 1 204 ? -8.375 -31.469 -1.128 1 94.88 204 TRP B N 1
ATOM 3562 C CA . TRP B 1 204 ? -7.137 -30.844 -0.683 1 94.88 204 TRP B CA 1
ATOM 3563 C C . TRP B 1 204 ? -7.359 -30.031 0.589 1 94.88 204 TRP B C 1
ATOM 3565 O O . TRP B 1 204 ? -8.5 -29.703 0.93 1 94.88 204 TRP B O 1
ATOM 3575 N N . LYS B 1 205 ? -6.281 -29.922 1.394 1 93 205 LYS B N 1
ATOM 3576 C CA . LYS B 1 205 ? -6.258 -29.109 2.6 1 93 205 LYS B CA 1
ATOM 3577 C C . LYS B 1 205 ? -5.609 -27.75 2.324 1 93 205 LYS B C 1
ATOM 3579 O O . LYS B 1 205 ? -4.547 -27.672 1.705 1 93 205 LYS B O 1
ATOM 3584 N N . ILE B 1 206 ? -6.316 -26.703 2.805 1 95.44 206 ILE B N 1
ATOM 3585 C CA . ILE B 1 206 ? -5.82 -25.375 2.516 1 95.44 206 ILE B CA 1
ATOM 3586 C C . ILE B 1 206 ? -5.316 -24.719 3.803 1 95.44 206 ILE B C 1
ATOM 3588 O O . ILE B 1 206 ? -6.008 -24.734 4.824 1 95.44 206 ILE B O 1
ATOM 3592 N N . ASN B 1 207 ? -4.121 -24.172 3.748 1 90.75 207 ASN B N 1
ATOM 3593 C CA . ASN B 1 207 ? -3.527 -23.328 4.781 1 90.75 207 ASN B CA 1
ATOM 3594 C C . ASN B 1 207 ? -3.039 -22 4.211 1 90.75 207 ASN B C 1
ATOM 3596 O O . ASN B 1 207 ? -2.943 -21.844 2.992 1 90.75 207 ASN B O 1
ATOM 3600 N N . TYR B 1 208 ? -2.906 -21.016 5.082 1 90.81 208 TYR B N 1
ATOM 3601 C CA . TYR B 1 208 ? -2.348 -19.766 4.598 1 90.81 208 TYR B CA 1
ATOM 3602 C C . TYR B 1 208 ? -1.448 -19.125 5.648 1 90.81 208 TYR B C 1
ATOM 3604 O O . TYR B 1 208 ? -1.546 -19.453 6.836 1 90.81 208 TYR B O 1
ATOM 3612 N N . GLU B 1 209 ? -0.516 -18.312 5.168 1 86.12 209 GLU B N 1
ATOM 3613 C CA . GLU B 1 209 ? 0.367 -17.469 5.969 1 86.12 209 GLU B CA 1
ATOM 3614 C C . GLU B 1 209 ? 0.333 -16.016 5.484 1 86.12 209 GLU B C 1
ATOM 3616 O O . GLU B 1 209 ? -0.002 -15.75 4.332 1 86.12 209 GLU B O 1
ATOM 3621 N N . THR B 1 210 ? 0.584 -15.164 6.41 1 77.19 210 THR B N 1
ATOM 3622 C CA . THR B 1 210 ? 0.664 -13.75 6.059 1 77.19 210 THR B CA 1
ATOM 3623 C C . THR B 1 210 ? 2.117 -13.297 5.977 1 77.19 210 THR B C 1
ATOM 3625 O O . THR B 1 210 ? 2.98 -13.828 6.676 1 77.19 210 THR B O 1
ATOM 3628 N N . PHE B 1 211 ? 2.383 -12.516 4.969 1 72.12 211 PHE B N 1
ATOM 3629 C CA . PHE B 1 211 ? 3.695 -11.891 4.887 1 72.12 211 PHE B CA 1
ATOM 3630 C C . PHE B 1 211 ? 3.574 -10.438 4.434 1 72.12 211 PHE B C 1
ATOM 3632 O O . PHE B 1 211 ? 2.523 -10.023 3.939 1 72.12 211 PHE B O 1
ATOM 3639 N N . GLY B 1 212 ? 4.594 -9.703 4.559 1 61.25 212 GLY B N 1
ATOM 3640 C CA . GLY B 1 212 ? 4.602 -8.289 4.219 1 61.25 212 GLY B CA 1
ATOM 3641 C C . GLY B 1 212 ? 4.613 -7.387 5.434 1 61.25 212 GLY B C 1
ATOM 3642 O O . GLY B 1 212 ? 4.387 -7.84 6.559 1 61.25 212 GLY B O 1
ATOM 3643 N N . GLU B 1 213 ? 5.254 -6.316 5.242 1 50.91 213 GLU B N 1
ATOM 3644 C CA . GLU B 1 213 ? 5.348 -5.367 6.344 1 50.91 213 GLU B CA 1
ATOM 3645 C C . GLU B 1 213 ? 4.105 -4.484 6.426 1 50.91 213 GLU B C 1
ATOM 3647 O O . GLU B 1 213 ? 3.461 -4.219 5.41 1 50.91 213 GLU B O 1
ATOM 3652 N N . GLY B 1 214 ? 3.422 -4.594 7.473 1 49.31 214 GLY B N 1
ATOM 3653 C CA . GLY B 1 214 ? 2.328 -3.666 7.723 1 49.31 214 GLY B CA 1
ATOM 3654 C C . GLY B 1 214 ? 2.637 -2.246 7.285 1 49.31 214 GLY B C 1
ATOM 3655 O O . GLY B 1 214 ? 3.803 -1.851 7.223 1 49.31 214 GLY B O 1
ATOM 3656 N N . PHE B 1 215 ? 1.945 -1.821 6.254 1 48.59 215 PHE B N 1
ATOM 3657 C CA . PHE B 1 215 ? 2.072 -0.385 6.039 1 48.59 215 PHE B CA 1
ATOM 3658 C C . PHE B 1 215 ? 1.546 0.39 7.242 1 48.59 215 PHE B C 1
ATOM 3660 O O . PHE B 1 215 ? 0.403 0.195 7.66 1 48.59 215 PHE B O 1
ATOM 3667 N N . HIS B 1 216 ? 2.496 0.7 7.957 1 59.91 216 HIS B N 1
ATOM 3668 C CA . HIS B 1 216 ? 2.107 1.55 9.078 1 59.91 216 HIS B CA 1
ATOM 3669 C C . HIS B 1 216 ? 2.279 3.025 8.734 1 59.91 216 HIS B C 1
ATOM 3671 O O . HIS B 1 216 ? 3.176 3.391 7.973 1 59.91 216 HIS B O 1
ATOM 3677 N N . TYR B 1 217 ? 1.226 3.74 8.891 1 66.31 217 TYR B N 1
ATOM 3678 C CA . TYR B 1 217 ? 1.362 5.191 8.961 1 66.31 217 TYR B CA 1
ATOM 3679 C C . TYR B 1 217 ? 1.789 5.633 10.352 1 66.31 217 TYR B C 1
ATOM 3681 O O . TYR B 1 217 ? 1.496 4.953 11.344 1 66.31 217 TYR B O 1
ATOM 3689 N N . PHE B 1 218 ? 2.574 6.641 10.359 1 76.38 218 PHE B N 1
ATOM 3690 C CA . PHE B 1 218 ? 3.09 7.188 11.609 1 76.38 218 PHE B CA 1
ATOM 3691 C C . PHE B 1 218 ? 2.428 8.523 11.93 1 76.38 218 PHE B C 1
ATOM 3693 O O . PHE B 1 218 ? 2.221 9.352 11.039 1 76.38 218 PHE B O 1
ATOM 3700 N N . PHE B 1 219 ? 1.95 8.562 13.117 1 87.75 219 PHE B N 1
ATOM 3701 C CA . PHE B 1 219 ? 1.339 9.742 13.703 1 87.75 219 PHE B CA 1
ATOM 3702 C C . PHE B 1 219 ? 2.268 10.375 14.734 1 87.75 219 PHE B C 1
ATOM 3704 O O . PHE B 1 219 ? 2.355 9.906 15.867 1 87.75 219 PHE B O 1
ATOM 3711 N N . TYR B 1 220 ? 3.02 11.531 14.297 1 91.06 220 TYR B N 1
ATOM 3712 C CA . TYR B 1 220 ? 3.941 12.219 15.195 1 91.06 220 TYR B CA 1
ATOM 3713 C C . TYR B 1 220 ? 3.252 13.383 15.898 1 91.06 220 TYR B C 1
ATOM 3715 O O . TYR B 1 220 ? 2.451 14.102 15.289 1 91.06 220 TYR B O 1
ATOM 3723 N N . VAL B 1 221 ? 3.545 13.562 17.188 1 95.62 221 VAL B N 1
ATOM 3724 C CA . VAL B 1 221 ? 3.096 14.734 17.938 1 95.62 221 VAL B CA 1
ATOM 3725 C C . VAL B 1 221 ? 4.289 15.398 18.625 1 95.62 221 VAL B C 1
ATOM 3727 O O . VAL B 1 221 ? 4.984 14.773 19.422 1 95.62 221 VAL B O 1
ATOM 3730 N N . ALA B 1 222 ? 4.605 16.625 18.234 1 95.88 222 ALA B N 1
ATOM 3731 C CA . ALA B 1 222 ? 5.586 17.438 18.922 1 95.88 222 ALA B CA 1
ATOM 3732 C C . ALA B 1 222 ? 4.902 18.484 19.797 1 95.88 222 ALA B C 1
ATOM 3734 O O . ALA B 1 222 ? 4.156 19.328 19.297 1 95.88 222 ALA B O 1
ATOM 3735 N N . THR B 1 223 ? 5.109 18.438 21.078 1 94.81 223 THR B N 1
ATOM 3736 C CA . THR B 1 223 ? 4.477 19.375 22.016 1 94.81 223 THR B CA 1
ATOM 3737 C C . THR B 1 223 ? 5.484 20.406 22.516 1 94.81 223 THR B C 1
ATOM 3739 O O . THR B 1 223 ? 6.48 20.047 23.156 1 94.81 223 THR B O 1
ATOM 3742 N N . ARG B 1 224 ? 5.199 21.656 22.172 1 94.44 224 ARG B N 1
ATOM 3743 C CA . ARG B 1 224 ? 6.062 22.75 22.609 1 94.44 224 ARG B CA 1
ATOM 3744 C C . ARG B 1 224 ? 5.992 22.922 24.125 1 94.44 224 ARG B C 1
ATOM 3746 O O . ARG B 1 224 ? 4.91 22.875 24.719 1 94.44 224 ARG B O 1
ATOM 3753 N N . GLU B 1 225 ? 7.188 23.125 24.703 1 88.62 225 GLU B N 1
ATOM 3754 C CA . GLU B 1 225 ? 7.258 23.297 26.141 1 88.62 225 GLU B CA 1
ATOM 3755 C C . GLU B 1 225 ? 6.625 24.625 26.562 1 88.62 225 GLU B C 1
ATOM 3757 O O . GLU B 1 225 ? 6.691 25.609 25.828 1 88.62 225 GLU B O 1
ATOM 3762 N N . CYS B 1 226 ? 5.816 24.609 27.656 1 86 226 CYS B N 1
ATOM 3763 C CA . CYS B 1 226 ? 5.332 25.844 28.281 1 86 226 CYS B CA 1
ATOM 3764 C C . CYS B 1 226 ? 6.418 26.484 29.125 1 86 226 CYS B C 1
ATOM 3766 O O . CYS B 1 226 ? 7.094 25.797 29.906 1 86 226 CYS B O 1
ATOM 3768 N N . PRO B 1 227 ? 6.746 27.828 28.859 1 71.5 227 PRO B N 1
ATOM 3769 C CA . PRO B 1 227 ? 7.727 28.438 29.766 1 71.5 227 PRO B CA 1
ATOM 3770 C C . PRO B 1 227 ? 7.332 28.344 31.234 1 71.5 227 PRO B C 1
ATOM 3772 O O . PRO B 1 227 ? 6.141 28.281 31.547 1 71.5 227 PRO B O 1
#

Organism: Varroa destructor (NCBI:txid109461)

Foldseek 3Di:
DCDPVNVVCVVVCCVVVVCVQVVLVVPPDPDPQLLVDLVSLLVSVVVDQEHDPDDACVQCVVVCPVAPDLAWQEEEEQCANYCNVVVSCVVRNPRYAYEAQHPNRQVVVCVVCVSYHYDRDDLLAQQPPVVSAATQEYEYECVLVSLQVPPPDLQDGDPSSLNSLQSNLNNVQRRYDVNGYYYYHHPDDCNRPVVSNDDPVHDDDDDDDDTDDPPDDDDDDDDDDDD/DCDPVNVVCCVVCCVVVVCVQVVLVVPPDPDPQLLVDLVSLLVSVVVDQEHDPDDACVQCVVVCPVAPDLAWQEEEEQCANYCNVVVSCVVRNPNYAYEAQHPNRQVVVCVVCVSYHYDRDDLLAQQPPVVSAATQEYEYECVLVSLQVPPPDLQDGDPSSLNSLQSNLNNVQRRYDVNGYYYYHHPDDCNRPVVSNDDPVHDDDDDDDDTDDPPDDDDDDDDDDDD

Nearest PDB structures (foldseek):
  2pxx-assembly1_A  TM=9.239E-01  e=7.702E-16  Homo sapiens
  4qtu-assembly1_B  TM=7.312E-01  e=1.481E-05  Saccharomyces cerevisiae S288C
  1ne2-assembly1_B  TM=7.416E-01  e=9.225E-04  Thermoplasma acidophilum
  3m33-assembly1_A  TM=6.800E-01  e=3.891E-04  Deinococcus radiodurans
  1ne2-assembly1_A  TM=6.632E-01  e=7.667E-04  Thermoplasma acidophilum

Solvent-accessible surface area (backbone atoms only — not comparable to full-atom values): 24779 Å² total; per-residue (Å²): 127,89,45,74,66,57,52,42,49,46,46,44,33,42,49,46,41,37,41,47,50,29,40,62,59,14,61,54,74,92,62,78,80,47,75,82,37,60,68,52,50,38,57,48,47,72,73,43,79,68,54,69,93,59,78,58,60,80,76,47,39,71,60,46,61,71,77,48,57,54,81,37,39,34,39,33,43,53,40,66,55,37,58,52,67,59,52,42,36,74,72,52,35,70,45,49,41,34,26,22,68,33,58,58,40,37,53,52,48,40,68,75,40,63,92,58,47,65,42,68,42,53,64,56,70,37,58,68,42,72,88,77,46,70,23,43,30,39,37,35,61,49,43,73,58,46,60,49,67,83,43,90,40,77,86,54,69,45,71,66,38,49,49,51,46,49,36,28,51,46,12,51,56,57,28,39,36,71,57,10,36,41,36,41,37,35,72,62,51,64,92,61,45,47,70,73,74,59,48,92,89,53,64,53,52,75,49,72,45,77,43,68,66,48,46,48,35,28,42,35,40,34,36,31,52,63,133,128,88,44,72,64,57,51,45,47,45,47,44,33,42,48,45,42,35,40,45,52,30,39,63,59,18,60,53,72,92,62,76,80,48,74,81,36,60,68,51,51,38,57,47,48,74,73,45,79,69,55,72,93,61,77,57,60,78,75,47,39,72,59,46,63,73,78,48,58,52,82,36,39,35,39,32,44,54,40,65,55,37,59,53,67,59,55,41,35,73,72,52,35,70,44,49,41,35,26,21,69,34,60,58,40,37,54,52,47,38,69,76,41,65,93,56,46,67,42,69,42,54,65,55,70,38,56,69,41,74,89,78,46,69,25,43,31,38,38,34,62,50,42,74,59,45,60,49,68,85,42,91,41,74,87,54,69,46,72,66,39,50,47,51,47,48,35,27,52,47,11,52,56,58,28,40,36,70,57,11,34,41,36,42,37,33,71,62,51,65,91,62,44,47,69,72,73,59,48,91,87,53,63,53,53,77,50,72,46,77,42,68,67,48,46,48,35,30,43,35,40,34,35,32,51,62,132

Sequence (454 aa):
MLTAATLYEAHLIFYSDRTETMERLSTLPGHNCDYLSKGYWNLRYISEDNFEWCKGYQEFKPLITKYVGKNDRVLILGCGNSSLGAEMFSDGFQNIINIDFSEVVIEKMTKRYPQMQWFCKDMRTLEGDADLGQFDVIIEKGTLDVLFVKDKSPWEASPTTKHDMKRTTDSIYSLLRPGGRFVSVTFTQPHFRLKYYQHEEYKWKINYETFGEGFHYFFYVATRECPMLTAATLYEAHLIFYSDRTETMERLSTLPGHNCDYLSKGYWNLRYISEDNFEWCKGYQEFKPLITKYVGKNDRVLILGCGNSSLGAEMFSDGFQNIINIDFSEVVIEKMTKRYPQMQWFCKDMRTLEGDADLGQFDVIIEKGTLDVLFVKDKSPWEASPTTKHDMKRTTDSIYSLLRPGGRFVSVTFTQPHFRLKYYQHEEYKWKINYETFGEGFHYFFYVATRECP

Radius of gyration: 24.85 Å; Cα contacts (8 Å, |Δi|>4): 781; chains: 2; bounding box: 43×80×57 Å